Protein AF-0000000079002620 (afdb_homodimer)

InterPro domains:
  IPR003148 Regulator of K+ conductance, N-terminal lobe [PF02254] (3-111)
  IPR006037 Regulator of K+ conductance, C-terminal [PF02080] (149-212)
  IPR006037 Regulator of K+ conductance, C-terminal [PS51202] (135-214)
  IPR036291 NAD(P)-binding domain superfamily [SSF51735] (1-131)
  IPR036721 Regulator of K+ conductance, C-terminal domain superfamily [G3DSA:3.30.70.1450] (146-214)
  IPR036721 Regulator of K+ conductance, C-terminal domain superfamily [SSF116726] (140-212)
  IPR050721 Trk/Ktr/HKT Potassium Transport [PTHR43833] (1-212)

Structure (mmCIF, N/CA/C/O backbone):
data_AF-0000000079002620-model_v1
#
loop_
_entity.id
_entity.type
_entity.pdbx_description
1 polymer 'TrkA-N domain protein'
#
loop_
_atom_site.group_PDB
_atom_site.id
_atom_site.type_symbol
_atom_site.label_atom_id
_atom_site.label_alt_id
_atom_site.label_comp_id
_atom_site.label_asym_id
_atom_site.label_entity_id
_atom_site.label_seq_id
_atom_site.pdbx_PDB_ins_code
_atom_site.Cartn_x
_atom_site.Cartn_y
_atom_site.Cartn_z
_atom_site.occupancy
_atom_site.B_iso_or_equiv
_atom_site.auth_seq_id
_atom_site.auth_comp_id
_atom_site.auth_asym_id
_atom_site.auth_atom_id
_atom_site.pdbx_PDB_model_num
ATOM 1 N N . MET A 1 1 ? 1.072 -24.234 -1.583 1 93.81 1 MET A N 1
ATOM 2 C CA . MET A 1 1 ? 1.662 -23.812 -2.854 1 93.81 1 MET A CA 1
ATOM 3 C C . MET A 1 1 ? 3.186 -23.844 -2.781 1 93.81 1 MET A C 1
ATOM 5 O O . MET A 1 1 ? 3.76 -23.812 -1.691 1 93.81 1 MET A O 1
ATOM 9 N N . ARG A 1 2 ? 3.746 -24.047 -3.92 1 96.94 2 ARG A N 1
ATOM 10 C CA . ARG A 1 2 ? 5.184 -23.844 -4.066 1 96.94 2 ARG A CA 1
ATOM 11 C C . ARG A 1 2 ? 5.492 -22.453 -4.598 1 96.94 2 ARG A C 1
ATOM 13 O O . ARG A 1 2 ? 5.086 -22.094 -5.711 1 96.94 2 ARG A O 1
ATOM 20 N N . ILE A 1 3 ? 6.234 -21.703 -3.787 1 98.19 3 ILE A N 1
ATOM 21 C CA . ILE A 1 3 ? 6.438 -20.297 -4.086 1 98.19 3 ILE A CA 1
ATOM 22 C C . ILE A 1 3 ? 7.926 -20 -4.266 1 98.19 3 ILE A C 1
ATOM 24 O O . ILE A 1 3 ? 8.742 -20.375 -3.418 1 98.19 3 ILE A O 1
ATOM 28 N N . LEU A 1 4 ? 8.242 -19.375 -5.348 1 98.69 4 LEU A N 1
ATOM 29 C CA . LEU A 1 4 ? 9.609 -18.938 -5.605 1 98.69 4 LEU A CA 1
ATOM 30 C C . LEU A 1 4 ? 9.734 -17.422 -5.453 1 98.69 4 LEU A C 1
ATOM 32 O O . LEU A 1 4 ? 9.102 -16.656 -6.195 1 98.69 4 LEU A O 1
ATOM 36 N N . ILE A 1 5 ? 10.508 -16.984 -4.52 1 98.81 5 ILE A N 1
ATOM 37 C CA . ILE A 1 5 ? 10.82 -15.578 -4.324 1 98.81 5 ILE A CA 1
ATOM 38 C C . ILE A 1 5 ? 12.234 -15.289 -4.836 1 98.81 5 ILE A C 1
ATOM 40 O O . ILE A 1 5 ? 13.203 -15.906 -4.383 1 98.81 5 ILE A O 1
ATOM 44 N N . VAL A 1 6 ? 12.336 -14.391 -5.777 1 98.75 6 VAL A N 1
ATOM 45 C CA . VAL A 1 6 ? 13.633 -14.031 -6.332 1 98.75 6 VAL A CA 1
ATOM 46 C C . VAL A 1 6 ? 14.055 -12.656 -5.812 1 98.75 6 VAL A C 1
ATOM 48 O O . VAL A 1 6 ? 13.453 -11.641 -6.16 1 98.75 6 VAL A O 1
ATOM 51 N N . GLY A 1 7 ? 15.125 -12.594 -5.098 1 98.44 7 GLY A N 1
ATOM 52 C CA . GLY A 1 7 ? 15.547 -11.414 -4.355 1 98.44 7 GLY A CA 1
ATOM 53 C C . GLY A 1 7 ? 15.203 -11.492 -2.877 1 98.44 7 GLY A C 1
ATOM 54 O O . GLY A 1 7 ? 14.031 -11.523 -2.504 1 98.44 7 GLY A O 1
ATOM 55 N N . GLY A 1 8 ? 16.188 -11.422 -2.047 1 97.88 8 GLY A N 1
ATOM 56 C CA . GLY A 1 8 ? 15.992 -11.578 -0.614 1 97.88 8 GLY A CA 1
ATOM 57 C C . GLY A 1 8 ? 16.094 -10.273 0.15 1 97.88 8 GLY A C 1
ATOM 58 O O . GLY A 1 8 ? 16.594 -10.242 1.277 1 97.88 8 GLY A O 1
ATOM 59 N N . GLY A 1 9 ? 15.672 -9.227 -0.442 1 96.19 9 GLY A N 1
ATOM 60 C CA . GLY A 1 9 ? 15.734 -7.926 0.202 1 96.19 9 GLY A CA 1
ATOM 61 C C . GLY A 1 9 ? 14.656 -7.723 1.25 1 96.19 9 GLY A C 1
ATOM 62 O O . GLY A 1 9 ? 14.086 -8.695 1.757 1 96.19 9 GLY A O 1
ATOM 63 N N . LYS A 1 10 ? 14.414 -6.48 1.611 1 94.75 10 LYS A N 1
ATOM 64 C CA . LYS A 1 10 ? 13.539 -6.133 2.723 1 94.75 10 LYS A CA 1
ATOM 65 C C . LYS A 1 10 ? 12.094 -6.535 2.428 1 94.75 10 LYS A C 1
ATOM 67 O O . LYS A 1 10 ? 11.383 -7 3.316 1 94.75 10 LYS A O 1
ATOM 72 N N . VAL A 1 11 ? 11.664 -6.328 1.167 1 96.75 11 VAL A N 1
ATOM 73 C CA . VAL A 1 11 ? 10.305 -6.723 0.828 1 96.75 11 VAL A CA 1
ATOM 74 C C . VAL A 1 11 ? 10.141 -8.227 1.017 1 96.75 11 VAL A C 1
ATOM 76 O O . VAL A 1 11 ? 9.133 -8.68 1.574 1 96.75 11 VAL A O 1
ATOM 79 N N . ALA A 1 12 ? 11.086 -8.984 0.526 1 98.06 12 ALA A N 1
ATOM 80 C CA . ALA A 1 12 ? 11.039 -10.43 0.704 1 98.06 12 ALA A CA 1
ATOM 81 C C . ALA A 1 12 ? 10.969 -10.805 2.184 1 98.06 12 ALA A C 1
ATOM 83 O O . ALA A 1 12 ? 10.188 -11.672 2.574 1 98.06 12 ALA A O 1
ATOM 84 N N . GLU A 1 13 ? 11.773 -10.164 2.945 1 96.94 13 GLU A N 1
ATOM 85 C CA . GLU A 1 13 ? 11.781 -10.422 4.383 1 96.94 13 GLU A CA 1
ATOM 86 C C . GLU A 1 13 ? 10.406 -10.188 4.996 1 96.94 13 GLU A C 1
ATOM 88 O O . GLU A 1 13 ? 9.891 -11.023 5.738 1 96.94 13 GLU A O 1
ATOM 93 N N . GLU A 1 14 ? 9.844 -9.016 4.711 1 96.25 14 GLU A N 1
ATOM 94 C CA . GLU A 1 14 ? 8.516 -8.695 5.219 1 96.25 14 GLU A CA 1
ATOM 95 C C . GLU A 1 14 ? 7.48 -9.695 4.727 1 96.25 14 GLU A C 1
ATOM 97 O O . GLU A 1 14 ? 6.562 -10.062 5.465 1 96.25 14 GLU A O 1
ATOM 102 N N . LEU A 1 15 ? 7.613 -10.109 3.482 1 97.44 15 LEU A N 1
ATOM 103 C CA . LEU A 1 15 ? 6.688 -11.086 2.916 1 97.44 15 LEU A CA 1
ATOM 104 C C . LEU A 1 15 ? 6.797 -12.422 3.643 1 97.44 15 LEU A C 1
ATOM 106 O O . LEU A 1 15 ? 5.781 -13.031 3.986 1 97.44 15 LEU A O 1
ATOM 110 N N . LEU A 1 16 ? 8.031 -12.867 3.885 1 98 16 LEU A N 1
ATOM 111 C CA . LEU A 1 16 ? 8.258 -14.133 4.57 1 98 16 LEU A CA 1
ATOM 112 C C . LEU A 1 16 ? 7.648 -14.109 5.969 1 98 16 LEU A C 1
ATOM 114 O O . LEU A 1 16 ? 7.172 -15.133 6.457 1 98 16 LEU A O 1
ATOM 118 N N . ARG A 1 17 ? 7.621 -12.953 6.602 1 95.62 17 ARG A N 1
ATOM 119 C CA . ARG A 1 17 ? 7.023 -12.812 7.926 1 95.62 17 ARG A CA 1
ATOM 120 C C . ARG A 1 17 ? 5.512 -12.992 7.867 1 95.62 17 ARG A C 1
ATOM 122 O O . ARG A 1 17 ? 4.891 -13.383 8.859 1 95.62 17 ARG A O 1
ATOM 129 N N . ARG A 1 18 ? 4.969 -12.742 6.746 1 94.62 18 ARG A N 1
ATOM 130 C CA . ARG A 1 18 ? 3.516 -12.766 6.602 1 94.62 18 ARG A CA 1
ATOM 131 C C . ARG A 1 18 ? 3.033 -14.125 6.113 1 94.62 18 ARG A C 1
ATOM 133 O O . ARG A 1 18 ? 1.891 -14.516 6.367 1 94.62 18 ARG A O 1
ATOM 140 N N . LEU A 1 19 ? 3.881 -14.836 5.43 1 95.25 19 LEU A N 1
ATOM 141 C CA . LEU A 1 19 ? 3.49 -16.109 4.816 1 95.25 19 LEU A CA 1
ATOM 142 C C . LEU A 1 19 ? 3.426 -17.219 5.855 1 95.25 19 LEU A C 1
ATOM 144 O O . LEU A 1 19 ? 4.254 -17.266 6.77 1 95.25 19 LEU A O 1
ATOM 148 N N . ASP A 1 20 ? 2.402 -18.031 5.738 1 93.88 20 ASP A N 1
ATOM 149 C CA . ASP A 1 20 ? 2.4 -19.266 6.5 1 93.88 20 ASP A CA 1
ATOM 150 C C . ASP A 1 20 ? 3.395 -20.266 5.918 1 93.88 20 ASP A C 1
ATOM 152 O O . ASP A 1 20 ? 3.053 -21.047 5.02 1 93.88 20 ASP A O 1
ATOM 156 N N . LEU A 1 21 ? 4.469 -20.406 6.461 1 95.56 21 LEU A N 1
ATOM 157 C CA . LEU A 1 21 ? 5.574 -21.172 5.906 1 95.56 21 LEU A CA 1
ATOM 158 C C . LEU A 1 21 ? 5.391 -22.672 6.18 1 95.56 21 LEU A C 1
ATOM 160 O O . LEU A 1 21 ? 6.121 -23.5 5.637 1 95.56 21 LEU A O 1
ATOM 164 N N . LYS A 1 22 ? 4.395 -23.031 6.988 1 94.19 22 LYS A N 1
ATOM 165 C CA . LYS A 1 22 ? 4.043 -24.438 7.188 1 94.19 22 LYS A CA 1
ATOM 166 C C . LYS A 1 22 ? 3.104 -24.938 6.086 1 94.19 22 LYS A C 1
ATOM 168 O O . LYS A 1 22 ? 3.047 -26.125 5.797 1 94.19 22 LYS A O 1
ATOM 173 N N . ARG A 1 23 ? 2.416 -23.938 5.5 1 94.38 23 ARG A N 1
ATOM 174 C CA . ARG A 1 23 ? 1.413 -24.25 4.488 1 94.38 23 ARG A CA 1
ATOM 175 C C . ARG A 1 23 ? 2.008 -24.188 3.086 1 94.38 23 ARG A C 1
ATOM 177 O O . ARG A 1 23 ? 1.463 -24.766 2.143 1 94.38 23 ARG A O 1
ATOM 184 N N . HIS A 1 24 ? 3.076 -23.422 2.941 1 96.44 24 HIS A N 1
ATOM 185 C CA . HIS A 1 24 ? 3.689 -23.203 1.638 1 96.44 24 HIS A CA 1
ATOM 186 C C . HIS A 1 24 ? 5.145 -23.656 1.625 1 96.44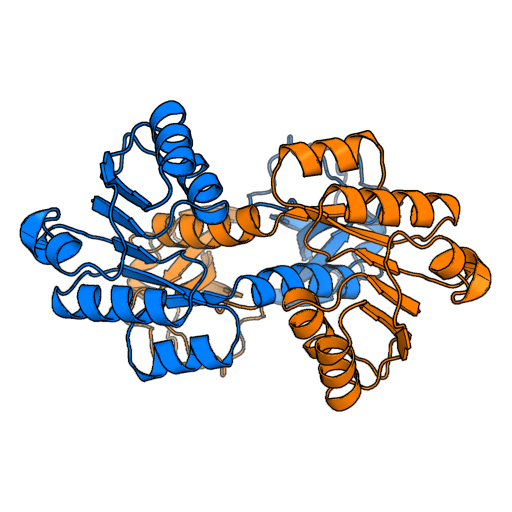 24 HIS A C 1
ATOM 188 O O . HIS A 1 24 ? 5.863 -23.484 2.613 1 96.44 24 HIS A O 1
ATOM 194 N N . GLN A 1 25 ? 5.504 -24.297 0.562 1 97.12 25 GLN A N 1
ATOM 195 C CA . GLN A 1 25 ? 6.922 -24.531 0.323 1 97.12 25 GLN A CA 1
ATOM 196 C C . GLN A 1 25 ? 7.566 -23.344 -0.381 1 97.12 25 GLN A C 1
ATOM 198 O O . GLN A 1 25 ? 7.254 -23.047 -1.537 1 97.12 25 GLN A O 1
ATOM 203 N N . VAL A 1 26 ? 8.516 -22.703 0.296 1 98.25 26 VAL A N 1
ATOM 204 C CA . VAL A 1 26 ? 9.016 -21.438 -0.209 1 98.25 26 VAL A CA 1
ATOM 205 C C . VAL A 1 26 ? 10.492 -21.562 -0.561 1 98.25 26 VAL A C 1
ATOM 207 O O . VAL A 1 26 ? 11.281 -22.078 0.23 1 98.25 26 VAL A O 1
ATOM 210 N N . TYR A 1 27 ? 10.836 -21.109 -1.722 1 98.19 27 TYR A N 1
ATOM 211 C CA . TYR A 1 27 ? 12.211 -20.969 -2.191 1 98.19 27 TYR A CA 1
ATOM 212 C C . TYR A 1 27 ? 12.602 -19.516 -2.324 1 98.19 27 TYR A C 1
ATOM 214 O O . TYR A 1 27 ? 11.852 -18.703 -2.881 1 98.19 27 TYR A O 1
ATOM 222 N N . VAL A 1 28 ? 13.766 -19.188 -1.809 1 98.56 28 VAL A N 1
ATOM 223 C CA . VAL A 1 28 ? 14.266 -17.812 -1.936 1 98.56 28 VAL A CA 1
ATOM 224 C C . VAL A 1 28 ? 15.609 -17.828 -2.664 1 98.56 28 VAL A C 1
ATOM 226 O O . VAL A 1 28 ? 16.531 -18.516 -2.258 1 98.56 28 VAL A O 1
ATOM 229 N N . VAL A 1 29 ? 15.68 -17.047 -3.707 1 98.56 29 VAL A N 1
ATOM 230 C CA . VAL A 1 29 ? 16.922 -16.891 -4.449 1 98.56 29 VAL A CA 1
ATOM 231 C C . VAL A 1 29 ? 17.594 -15.578 -4.051 1 98.56 29 VAL A C 1
ATOM 233 O O . VAL A 1 29 ? 17 -14.5 -4.199 1 98.56 29 VAL A O 1
ATOM 236 N N . GLU A 1 30 ? 18.734 -15.625 -3.574 1 98.06 30 GLU A N 1
ATOM 237 C CA . GLU A 1 30 ? 19.5 -14.469 -3.121 1 98.06 30 GLU A CA 1
ATOM 238 C C . GLU A 1 30 ? 21 -14.688 -3.314 1 98.06 30 GLU A C 1
ATOM 240 O O . GLU A 1 30 ? 21.531 -15.711 -2.889 1 98.06 30 GLU A O 1
ATOM 245 N N . LYS A 1 31 ? 21.641 -13.734 -3.939 1 97.31 31 LYS A N 1
ATOM 246 C CA . LYS A 1 31 ? 23.031 -13.938 -4.305 1 97.31 31 LYS A CA 1
ATOM 247 C C . LYS A 1 31 ? 23.969 -13.484 -3.184 1 97.31 31 LYS A C 1
ATOM 249 O O . LYS A 1 31 ? 25.094 -13.961 -3.076 1 97.31 31 LYS A O 1
ATOM 254 N N . ASP A 1 32 ? 23.594 -12.508 -2.352 1 97.62 32 ASP A N 1
ATOM 255 C CA . ASP A 1 32 ? 24.422 -11.984 -1.273 1 97.62 32 ASP A CA 1
ATOM 256 C C . ASP A 1 32 ? 24.516 -12.984 -0.118 1 97.62 32 ASP A C 1
ATOM 258 O O . ASP A 1 32 ? 23.5 -13.305 0.505 1 97.62 32 ASP A O 1
ATOM 262 N N . PRO A 1 33 ? 25.672 -13.422 0.255 1 97.81 33 PRO A N 1
ATOM 263 C CA . PRO A 1 33 ? 25.797 -14.453 1.284 1 97.81 33 PRO A CA 1
ATOM 264 C C . PRO A 1 33 ? 25.328 -13.984 2.658 1 97.81 33 PRO A C 1
ATOM 266 O O . PRO A 1 33 ? 24.797 -14.773 3.439 1 97.81 33 PRO A O 1
ATOM 269 N N . VAL A 1 34 ? 25.562 -12.789 2.953 1 97.81 34 VAL A N 1
ATOM 270 C CA . VAL A 1 34 ? 25.141 -12.258 4.242 1 97.81 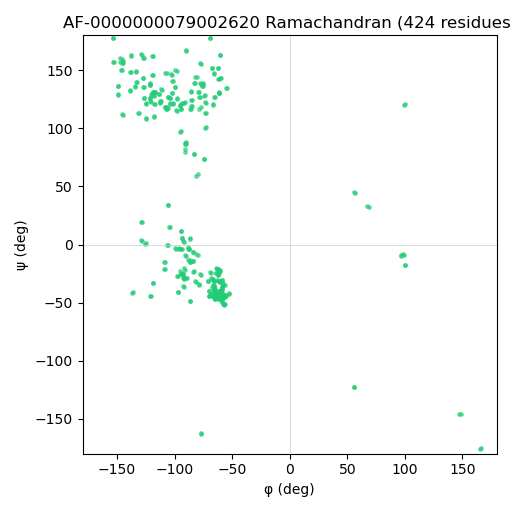34 VAL A CA 1
ATOM 271 C C . VAL A 1 34 ? 23.609 -12.289 4.336 1 97.81 34 VAL A C 1
ATOM 273 O O . VAL A 1 34 ? 23.062 -12.758 5.328 1 97.81 34 VAL A O 1
ATOM 276 N N . ARG A 1 35 ? 23.031 -11.875 3.299 1 97.19 35 ARG A N 1
ATOM 277 C CA . ARG A 1 35 ? 21.562 -11.875 3.26 1 97.19 35 ARG A CA 1
ATOM 278 C C . ARG A 1 35 ? 21.016 -13.297 3.305 1 97.19 35 ARG A C 1
ATOM 280 O O . ARG A 1 35 ? 20.031 -13.562 3.986 1 97.19 35 ARG A O 1
ATOM 287 N N . ARG A 1 36 ? 21.609 -14.188 2.615 1 98.12 36 ARG A N 1
ATOM 288 C CA . ARG A 1 36 ? 21.188 -15.578 2.627 1 98.12 36 ARG A CA 1
ATOM 289 C C . ARG A 1 36 ? 21.203 -16.141 4.043 1 98.12 36 ARG A C 1
ATOM 291 O O . ARG A 1 36 ? 20.266 -16.828 4.457 1 98.12 36 ARG A O 1
ATOM 298 N N . GLN A 1 37 ? 22.234 -15.867 4.723 1 98.06 37 GLN A N 1
ATOM 299 C CA . GLN A 1 37 ? 22.359 -16.359 6.09 1 98.06 37 GLN A CA 1
ATOM 300 C C . GLN A 1 37 ? 21.266 -15.789 6.988 1 98.06 37 GLN A C 1
ATOM 302 O O . GLN A 1 37 ? 20.688 -16.516 7.801 1 98.06 37 GLN A O 1
ATOM 307 N N . GLU A 1 38 ? 21.047 -14.508 6.82 1 97.69 38 GLU A N 1
ATOM 308 C CA . GLU A 1 38 ? 20 -13.859 7.602 1 97.69 38 GLU A CA 1
ATOM 309 C C . GLU A 1 38 ? 18.641 -14.523 7.355 1 97.69 38 GLU A C 1
ATOM 311 O O . GLU A 1 38 ? 17.906 -14.812 8.297 1 97.69 38 GLU A O 1
ATOM 316 N N . ILE A 1 39 ? 18.344 -14.805 6.117 1 98.06 39 ILE A N 1
ATOM 317 C CA . ILE A 1 39 ? 17.062 -15.398 5.754 1 98.06 39 ILE A CA 1
ATOM 318 C C . ILE A 1 39 ? 16.984 -16.828 6.301 1 98.06 39 ILE A C 1
ATOM 320 O O . ILE A 1 39 ? 15.992 -17.203 6.93 1 98.06 39 ILE A O 1
ATOM 324 N N . SER A 1 40 ? 18.047 -17.562 6.137 1 97.62 40 SER A N 1
ATOM 325 C CA . SER A 1 40 ? 18.062 -18.953 6.57 1 97.62 40 SER A CA 1
ATOM 326 C C . SER A 1 40 ? 17.953 -19.062 8.086 1 97.62 40 SER A C 1
ATOM 328 O O . SER A 1 40 ? 17.375 -20.016 8.609 1 97.62 40 SER A O 1
ATOM 330 N N . SER A 1 41 ? 18.469 -18.094 8.789 1 98 41 SER A N 1
ATOM 331 C CA . SER A 1 41 ? 18.469 -18.109 10.242 1 98 41 SER A CA 1
ATOM 332 C C . SER A 1 41 ? 17.109 -17.734 10.805 1 98 41 SER A C 1
ATOM 334 O O . SER A 1 41 ? 16.734 -18.172 11.891 1 98 41 SER A O 1
ATOM 336 N N . ASN A 1 42 ? 16.375 -17.031 10.086 1 97.44 42 ASN A N 1
ATOM 337 C CA . ASN A 1 42 ? 15.172 -16.438 10.648 1 97.44 42 ASN A CA 1
ATOM 338 C C . ASN A 1 42 ? 13.914 -17.109 10.102 1 97.44 42 ASN A C 1
ATOM 340 O O . ASN A 1 42 ? 12.828 -16.969 10.68 1 97.44 42 ASN A O 1
ATOM 344 N N . PHE A 1 43 ? 14.086 -17.75 8.961 1 98.12 43 PHE A N 1
ATOM 345 C CA . PHE A 1 43 ? 12.906 -18.312 8.305 1 98.12 43 PHE A CA 1
ATOM 346 C C . PHE A 1 43 ? 13.164 -19.734 7.848 1 98.12 43 PHE A C 1
ATOM 348 O O . PHE A 1 43 ? 14.258 -20.047 7.367 1 98.12 43 PHE A O 1
ATOM 355 N N . ASP A 1 44 ? 12.172 -20.641 8 1 97.69 44 ASP A N 1
ATOM 356 C CA . ASP A 1 44 ? 12.242 -22.016 7.523 1 97.69 44 ASP A CA 1
ATOM 357 C C . ASP A 1 44 ? 11.867 -22.109 6.047 1 97.69 44 ASP A C 1
ATOM 359 O O . ASP A 1 44 ? 10.758 -22.516 5.711 1 97.69 44 ASP A O 1
ATOM 363 N N . VAL A 1 45 ? 12.781 -21.75 5.18 1 98.44 45 VAL A N 1
ATOM 364 C CA . VAL A 1 45 ? 12.586 -21.75 3.732 1 98.44 45 VAL A CA 1
ATOM 365 C C . VAL A 1 45 ? 13.836 -22.297 3.045 1 98.44 45 VAL A C 1
ATOM 367 O O . VAL A 1 45 ? 14.883 -22.453 3.674 1 98.44 45 VAL A O 1
ATOM 370 N N . PHE A 1 46 ? 13.742 -22.672 1.849 1 97.56 46 PHE A N 1
ATOM 371 C CA . PHE A 1 46 ? 14.883 -23.109 1.051 1 97.56 46 PHE A CA 1
ATOM 372 C C . PHE A 1 46 ? 15.578 -21.906 0.409 1 97.56 46 PHE A C 1
ATOM 374 O O . PHE A 1 46 ? 14.977 -21.188 -0.388 1 97.56 46 PHE A O 1
ATOM 381 N N . VAL A 1 47 ? 16.797 -21.75 0.761 1 98.06 47 VAL A N 1
ATOM 382 C CA . VAL A 1 47 ? 17.547 -20.625 0.225 1 98.06 47 VAL A CA 1
ATOM 383 C C . VAL A 1 47 ? 18.531 -21.109 -0.837 1 98.06 47 VAL A C 1
ATOM 385 O O . VAL A 1 47 ? 19.297 -22.047 -0.599 1 98.06 47 VAL A O 1
ATOM 388 N N . ILE A 1 48 ? 18.484 -20.531 -1.97 1 97.62 48 ILE A N 1
ATOM 389 C CA . ILE A 1 48 ? 19.359 -20.875 -3.084 1 97.62 48 ILE A CA 1
ATOM 390 C C . ILE A 1 48 ? 20.312 -19.703 -3.363 1 97.62 48 ILE A C 1
ATOM 392 O O . ILE A 1 48 ? 19.859 -18.594 -3.633 1 97.62 48 ILE A O 1
ATOM 396 N N . GLY A 1 49 ? 21.594 -19.938 -3.334 1 97.19 49 GLY A N 1
ATOM 397 C CA . GLY A 1 49 ? 22.609 -18.922 -3.537 1 97.19 49 GLY A CA 1
ATOM 398 C C . GLY A 1 49 ? 23.031 -18.766 -4.988 1 97.19 49 GLY A C 1
ATOM 399 O O . GLY A 1 49 ? 24.094 -19.25 -5.387 1 97.19 49 GLY A O 1
ATOM 400 N N . LYS A 1 50 ? 22.281 -18.094 -5.758 1 96.06 50 LYS A N 1
ATOM 401 C CA . LYS A 1 50 ? 22.562 -17.875 -7.172 1 96.06 50 LYS A CA 1
ATOM 402 C C . LYS A 1 50 ? 22.094 -16.5 -7.629 1 96.06 50 LYS A C 1
ATOM 404 O O . LYS A 1 50 ? 21.281 -15.859 -6.957 1 96.06 50 LYS A O 1
ATOM 409 N N . ASP A 1 51 ? 22.656 -16.078 -8.711 1 96.62 51 ASP A N 1
ATOM 410 C CA . ASP A 1 51 ? 22.156 -14.898 -9.406 1 96.62 51 ASP A CA 1
ATOM 411 C C . ASP A 1 51 ? 20.859 -15.219 -10.164 1 96.62 51 ASP A C 1
ATOM 413 O O . ASP A 1 51 ? 20.75 -16.266 -10.789 1 96.62 51 ASP A O 1
ATOM 417 N N . ALA A 1 52 ? 19.938 -14.352 -10.125 1 95.81 52 ALA A N 1
ATOM 418 C CA . ALA A 1 52 ? 18.625 -14.547 -10.75 1 95.81 52 ALA A CA 1
ATOM 419 C C . ALA A 1 52 ? 18.766 -14.711 -12.266 1 95.81 52 ALA A C 1
ATOM 421 O O . ALA A 1 52 ? 17.875 -15.273 -12.914 1 95.81 52 ALA A O 1
ATOM 422 N N . THR A 1 53 ? 19.797 -14.164 -12.82 1 95.25 53 THR A N 1
ATOM 423 C CA . THR A 1 53 ? 19.969 -14.219 -14.266 1 95.25 53 THR A CA 1
ATOM 424 C C . THR A 1 53 ? 20.625 -15.523 -14.688 1 95.25 53 THR A C 1
ATOM 426 O O . THR A 1 53 ? 20.781 -15.789 -15.875 1 95.25 53 THR A O 1
ATOM 429 N N . ASP A 1 54 ? 21.047 -16.297 -13.703 1 94.25 54 ASP A N 1
ATOM 430 C CA . ASP A 1 54 ? 21.625 -17.609 -13.984 1 94.25 54 ASP A CA 1
ATOM 431 C C . ASP A 1 54 ? 20.531 -18.609 -14.398 1 94.25 54 ASP A C 1
ATOM 433 O O . ASP A 1 54 ? 19.75 -19.078 -13.562 1 94.25 54 ASP A O 1
ATOM 437 N N . VAL A 1 55 ? 20.594 -19 -15.578 1 90.06 55 VAL A N 1
ATOM 438 C CA . VAL A 1 55 ? 19.531 -19.812 -16.172 1 90.06 55 VAL A CA 1
ATOM 439 C C . VAL A 1 55 ? 19.5 -21.188 -15.508 1 90.06 55 VAL A C 1
ATOM 441 O O . VAL A 1 55 ? 18.453 -21.812 -15.43 1 90.06 55 VAL A O 1
ATOM 444 N N . SER A 1 56 ? 20.641 -21.688 -15.031 1 91.75 56 SER A N 1
ATOM 445 C CA . SER A 1 56 ? 20.703 -23 -14.406 1 91.75 56 SER A CA 1
ATOM 446 C C . SER A 1 56 ? 19.828 -23.062 -13.172 1 91.75 56 SER A C 1
ATOM 448 O O . SER A 1 56 ? 19.453 -24.156 -12.719 1 91.75 56 SER A O 1
ATOM 450 N N . LEU A 1 57 ? 19.578 -21.859 -12.586 1 93.75 57 LEU A N 1
ATOM 451 C CA . LEU A 1 57 ? 18.641 -21.766 -11.469 1 93.75 57 LEU A CA 1
ATOM 452 C C . LEU A 1 57 ? 17.312 -22.406 -11.828 1 93.75 57 LEU A C 1
ATOM 454 O O . LEU A 1 57 ? 16.75 -23.172 -11.039 1 93.75 57 LEU A O 1
ATOM 458 N N . TYR A 1 58 ? 16.828 -22.188 -12.953 1 93.12 58 TYR A N 1
ATOM 459 C CA . TYR A 1 58 ? 15.484 -22.531 -13.375 1 93.12 58 TYR A CA 1
ATOM 460 C C . TYR A 1 58 ? 15.461 -23.906 -14.047 1 93.12 58 TYR A C 1
ATOM 462 O O . TYR A 1 58 ? 14.43 -24.578 -14.07 1 93.12 58 TYR A O 1
ATOM 470 N N . THR A 1 59 ? 16.609 -24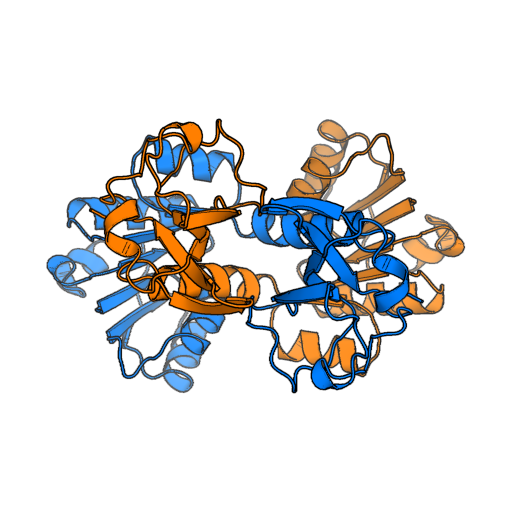.297 -14.594 1 89 59 THR A N 1
ATOM 471 C CA . THR A 1 59 ? 16.641 -25.547 -15.367 1 89 59 THR A CA 1
ATOM 472 C C . THR A 1 59 ? 17.141 -26.703 -14.508 1 89 59 THR A C 1
ATOM 474 O O . THR A 1 59 ? 16.812 -27.859 -14.766 1 89 59 THR A O 1
ATOM 477 N N . THR A 1 60 ? 17.938 -26.391 -13.516 1 87.88 60 THR A N 1
ATOM 478 C CA . THR A 1 60 ? 18.609 -27.453 -12.789 1 87.88 60 THR A CA 1
ATOM 479 C C . THR A 1 60 ? 18.25 -27.406 -11.305 1 87.88 60 THR A C 1
ATOM 481 O O . THR A 1 60 ? 17.938 -28.438 -10.703 1 87.88 60 THR A O 1
ATOM 484 N N . ASP A 1 61 ? 18.25 -26.312 -10.742 1 88.62 61 ASP A N 1
ATOM 485 C CA . ASP A 1 61 ? 18.125 -26.188 -9.297 1 88.62 61 ASP A CA 1
ATOM 486 C C . ASP A 1 61 ? 16.672 -26.266 -8.852 1 88.62 61 ASP A C 1
ATOM 488 O O . ASP A 1 61 ? 16.375 -26.688 -7.734 1 88.62 61 ASP A O 1
ATOM 492 N N . LEU A 1 62 ? 15.82 -25.766 -9.758 1 90.25 62 LEU A N 1
ATOM 493 C CA . LEU A 1 62 ? 14.398 -25.703 -9.438 1 90.25 62 LEU A CA 1
ATOM 494 C C . LEU A 1 62 ? 13.586 -26.547 -10.422 1 90.25 62 LEU A C 1
ATOM 496 O O . LEU A 1 62 ? 13.969 -26.672 -11.586 1 90.25 62 LEU A O 1
ATOM 500 N N . GLN A 1 63 ? 12.539 -27.141 -9.984 1 93.19 63 GLN A N 1
ATOM 501 C CA . GLN A 1 63 ? 11.516 -27.703 -10.859 1 93.19 63 GLN A CA 1
ATOM 502 C C . GLN A 1 63 ? 10.414 -26.688 -11.148 1 93.19 63 GLN A C 1
ATOM 504 O O . GLN A 1 63 ? 9.344 -26.734 -10.539 1 93.19 63 GLN A O 1
ATOM 509 N N . MET A 1 64 ? 10.633 -25.922 -12.109 1 95.94 64 MET A N 1
ATOM 510 C CA . MET A 1 64 ? 9.789 -24.766 -12.375 1 95.94 64 MET A CA 1
ATOM 511 C C . MET A 1 64 ? 8.352 -25.188 -12.68 1 95.94 64 MET A C 1
ATOM 513 O O . MET A 1 64 ? 7.406 -24.469 -12.367 1 95.94 64 MET A O 1
ATOM 517 N N . GLU A 1 65 ? 8.242 -26.359 -13.266 1 94.56 65 GLU A N 1
ATOM 518 C CA . GLU A 1 65 ? 6.922 -26.875 -13.641 1 94.56 65 GLU A CA 1
ATOM 519 C C . GLU A 1 65 ? 6.051 -27.094 -12.406 1 94.56 65 GLU A C 1
ATOM 521 O O . GLU A 1 65 ? 4.828 -27.188 -12.516 1 94.56 65 GLU A O 1
ATOM 526 N N . GLN A 1 66 ? 6.703 -27.219 -11.297 1 96.19 66 GLN A N 1
ATOM 527 C CA . GLN A 1 66 ? 5.973 -27.484 -10.07 1 96.19 66 GLN A CA 1
ATOM 528 C C . GLN A 1 66 ? 5.754 -26.203 -9.266 1 96.19 66 GLN A C 1
ATOM 530 O O . GLN A 1 66 ? 5.098 -26.234 -8.219 1 96.19 66 GLN A O 1
ATOM 535 N N . ILE A 1 67 ? 6.285 -25.156 -9.719 1 97.5 67 ILE A N 1
ATOM 536 C CA . ILE A 1 67 ? 6.156 -23.875 -9.016 1 97.5 67 ILE A CA 1
ATOM 537 C C . ILE A 1 67 ? 4.789 -23.266 -9.305 1 97.5 67 ILE A C 1
ATOM 539 O O . ILE A 1 67 ? 4.383 -23.156 -10.461 1 97.5 67 ILE A O 1
ATOM 543 N N . ASP A 1 68 ? 4.133 -22.859 -8.273 1 97.31 68 ASP A N 1
ATOM 544 C CA . ASP A 1 68 ? 2.795 -22.297 -8.414 1 97.31 68 ASP A CA 1
ATOM 545 C C . ASP A 1 68 ? 2.855 -20.781 -8.555 1 97.31 68 ASP A C 1
ATOM 547 O O . ASP A 1 68 ? 1.969 -20.172 -9.164 1 97.31 68 ASP A O 1
ATOM 551 N N . MET A 1 69 ? 3.867 -20.219 -7.965 1 98 69 MET A N 1
ATOM 552 C CA . MET A 1 69 ? 3.957 -18.766 -7.938 1 98 69 MET A CA 1
ATOM 553 C C . MET A 1 69 ? 5.414 -18.297 -7.941 1 98 69 MET A C 1
ATOM 555 O O . MET A 1 69 ? 6.246 -18.875 -7.234 1 98 69 MET A O 1
ATOM 559 N N . VAL A 1 70 ? 5.648 -17.312 -8.742 1 98.69 70 VAL A N 1
ATOM 560 C CA . VAL A 1 70 ? 6.945 -16.656 -8.758 1 98.69 70 VAL A CA 1
ATOM 561 C C . VAL A 1 70 ? 6.773 -15.18 -8.383 1 98.69 70 VAL A C 1
ATOM 563 O O . VAL A 1 70 ? 5.895 -14.492 -8.914 1 98.69 70 VAL A O 1
ATOM 566 N N . ILE A 1 71 ? 7.598 -14.734 -7.457 1 98.88 71 ILE A N 1
ATOM 567 C CA . ILE A 1 71 ? 7.605 -13.344 -7.02 1 98.88 71 ILE A CA 1
ATOM 568 C C . ILE A 1 71 ? 9.008 -12.766 -7.172 1 98.88 71 ILE A C 1
ATOM 570 O O . ILE A 1 71 ? 9.914 -13.102 -6.41 1 98.88 71 ILE A O 1
ATOM 574 N N . ALA A 1 72 ? 9.188 -11.883 -8.141 1 98.88 72 ALA A N 1
ATOM 575 C CA . ALA A 1 72 ? 10.484 -11.273 -8.406 1 98.88 72 ALA A CA 1
ATOM 576 C C . ALA A 1 72 ? 10.609 -9.93 -7.691 1 98.88 72 ALA A C 1
ATOM 578 O O . ALA A 1 72 ? 9.93 -8.961 -8.047 1 98.88 72 ALA A O 1
ATOM 579 N N . LEU A 1 73 ? 11.562 -9.867 -6.758 1 98.62 73 LEU A N 1
ATOM 580 C CA . LEU A 1 73 ? 11.594 -8.727 -5.844 1 98.62 73 LEU A CA 1
ATOM 581 C C . LEU A 1 73 ? 12.977 -8.094 -5.812 1 98.62 73 LEU A C 1
ATOM 583 O O . LEU A 1 73 ? 13.344 -7.434 -4.836 1 98.62 73 LEU A O 1
ATOM 587 N N . THR A 1 74 ? 13.812 -8.344 -6.832 1 97.81 74 THR A N 1
ATOM 588 C CA . THR A 1 74 ? 15.125 -7.715 -6.844 1 97.81 74 THR A CA 1
ATOM 589 C C . THR A 1 74 ? 15.008 -6.211 -7.07 1 97.81 74 THR A C 1
ATOM 591 O O . THR A 1 74 ? 13.898 -5.691 -7.227 1 97.81 74 THR A O 1
ATOM 594 N N . GLY A 1 75 ? 16.141 -5.543 -7.043 1 95.25 75 GLY A N 1
ATOM 595 C CA . GLY A 1 75 ? 16.156 -4.105 -7.242 1 95.25 75 GLY A CA 1
ATOM 596 C C . GLY A 1 75 ? 16.219 -3.705 -8.703 1 95.25 75 GLY A C 1
ATOM 597 O O . GLY A 1 75 ? 16.266 -2.518 -9.031 1 95.25 75 GLY A O 1
ATOM 598 N N . SER A 1 76 ? 16.141 -4.676 -9.586 1 96.81 76 SER A N 1
ATOM 599 C CA . SER A 1 76 ? 16.281 -4.406 -11.016 1 96.81 76 SER A CA 1
ATOM 600 C C . SER A 1 76 ? 15.008 -4.762 -11.773 1 96.81 76 SER A C 1
ATOM 602 O O . SER A 1 76 ? 14.602 -5.926 -11.805 1 96.81 76 SER A O 1
ATOM 604 N N . ASN A 1 77 ? 14.477 -3.732 -12.43 1 96.88 77 ASN A N 1
ATOM 605 C CA . ASN A 1 77 ? 13.32 -3.971 -13.289 1 96.88 77 ASN A CA 1
ATOM 606 C C . ASN A 1 77 ? 13.609 -5.039 -14.336 1 96.88 77 ASN A C 1
ATOM 608 O O . ASN A 1 77 ? 12.812 -5.949 -14.547 1 96.88 77 ASN A O 1
ATOM 612 N N . GLU A 1 78 ? 14.781 -4.902 -14.93 1 96.69 78 GLU A N 1
ATOM 613 C CA . GLU A 1 78 ? 15.156 -5.805 -16.016 1 96.69 78 GLU A CA 1
ATOM 614 C C . GLU A 1 78 ? 15.227 -7.25 -15.531 1 96.69 78 GLU A C 1
ATOM 616 O O . GLU A 1 78 ? 14.742 -8.164 -16.203 1 96.69 78 GLU A O 1
ATOM 621 N N . VAL A 1 79 ? 15.797 -7.418 -14.438 1 97.94 79 VAL A N 1
ATOM 622 C CA . VAL A 1 79 ? 15.93 -8.758 -13.875 1 97.94 79 VAL A CA 1
ATOM 623 C C . VAL A 1 79 ? 14.555 -9.312 -13.523 1 97.94 79 VAL A C 1
ATOM 625 O O . VAL A 1 79 ? 14.242 -10.461 -13.844 1 97.94 79 VAL A O 1
ATOM 628 N N . ASN A 1 80 ? 13.75 -8.523 -12.938 1 98.25 80 ASN A N 1
ATOM 629 C CA . ASN A 1 80 ? 12.414 -8.984 -12.547 1 98.25 80 ASN A CA 1
ATOM 630 C C . ASN A 1 80 ? 11.57 -9.359 -13.758 1 98.25 80 ASN A C 1
ATOM 632 O O . ASN A 1 80 ? 10.852 -10.359 -13.734 1 98.25 80 ASN A O 1
ATOM 636 N N . LEU A 1 81 ? 11.656 -8.562 -14.789 1 97.75 81 LEU A N 1
ATOM 637 C CA . LEU A 1 81 ? 10.938 -8.875 -16.016 1 97.75 81 LEU A CA 1
ATOM 638 C C . LEU A 1 81 ? 11.438 -10.188 -16.609 1 97.75 81 LEU A C 1
ATOM 640 O O . LEU A 1 81 ? 10.641 -11.008 -17.078 1 97.75 81 LEU A O 1
ATOM 644 N N . LEU A 1 82 ? 12.727 -10.359 -16.609 1 97.81 82 LEU A N 1
ATOM 645 C CA . LEU A 1 82 ? 13.32 -11.586 -17.141 1 97.81 82 LEU A CA 1
ATOM 646 C C . LEU A 1 82 ? 12.812 -12.805 -16.359 1 97.81 82 LEU A C 1
ATOM 648 O O . LEU A 1 82 ? 12.438 -13.812 -16.969 1 97.81 82 LEU A O 1
ATOM 652 N N . VAL A 1 83 ? 12.812 -12.68 -15.086 1 98.31 83 VAL A N 1
ATOM 653 C CA . VAL A 1 83 ? 12.359 -13.781 -14.234 1 98.31 83 VAL A CA 1
ATOM 654 C C . VAL A 1 83 ? 10.914 -14.141 -14.586 1 98.31 83 VAL A C 1
ATOM 656 O O . VAL A 1 83 ? 10.578 -15.32 -14.695 1 98.31 83 VAL A O 1
ATOM 659 N N . LEU A 1 84 ? 10.055 -13.141 -14.742 1 98.38 84 LEU A N 1
ATOM 660 C CA . LEU A 1 84 ? 8.664 -13.422 -15.062 1 98.38 84 LEU A CA 1
ATOM 661 C C . LEU A 1 84 ? 8.539 -14.016 -16.469 1 98.38 84 LEU A C 1
ATOM 663 O O . LEU A 1 84 ? 7.676 -14.867 -16.703 1 98.38 84 LEU A O 1
ATOM 667 N N . ALA A 1 85 ? 9.375 -13.531 -17.375 1 98 85 ALA A N 1
ATOM 668 C CA . ALA A 1 85 ? 9.367 -14.109 -18.719 1 98 85 ALA A CA 1
ATOM 669 C C . ALA A 1 85 ? 9.703 -15.594 -18.688 1 98 85 ALA A C 1
ATOM 671 O O . ALA A 1 85 ? 9.039 -16.406 -19.328 1 98 85 ALA A O 1
ATOM 672 N N . ILE A 1 86 ? 10.711 -15.945 -17.953 1 97.88 86 ILE A N 1
ATOM 673 C CA . ILE A 1 86 ? 11.094 -17.344 -17.797 1 97.88 86 ILE A CA 1
ATOM 674 C C . ILE A 1 86 ? 9.961 -18.125 -17.156 1 97.88 86 ILE A C 1
ATOM 676 O O . ILE A 1 86 ? 9.602 -19.219 -17.625 1 97.88 86 ILE A O 1
ATOM 680 N N . ALA A 1 87 ? 9.406 -17.594 -16.109 1 98.06 87 ALA A N 1
ATOM 681 C CA . ALA A 1 87 ? 8.289 -18.25 -15.43 1 98.06 87 ALA A CA 1
ATOM 682 C C . ALA A 1 87 ? 7.129 -18.484 -16.391 1 98.06 87 ALA A C 1
ATOM 684 O O . ALA A 1 87 ? 6.457 -19.516 -16.312 1 98.06 87 ALA A O 1
ATOM 685 N N . LYS A 1 88 ? 6.844 -17.484 -17.188 1 97.5 88 LYS A N 1
ATOM 686 C CA . LYS A 1 88 ? 5.781 -17.625 -18.172 1 97.5 88 LYS A CA 1
ATOM 687 C C . LYS A 1 88 ? 6.051 -18.812 -19.094 1 97.5 88 LYS A C 1
ATOM 689 O O . LYS A 1 88 ? 5.141 -19.578 -19.422 1 97.5 88 LYS A O 1
ATOM 694 N N . LEU A 1 89 ? 7.289 -18.938 -19.531 1 96.38 89 LEU A N 1
ATOM 695 C CA . LEU A 1 89 ? 7.672 -20.031 -20.422 1 96.38 89 LEU A CA 1
ATOM 696 C C . LEU A 1 89 ? 7.371 -21.375 -19.766 1 96.38 89 LEU A C 1
ATOM 698 O O . LEU A 1 89 ? 7.008 -22.344 -20.453 1 96.38 89 LEU A O 1
ATOM 702 N N . TYR A 1 90 ? 7.488 -21.453 -18.5 1 96.81 90 TYR A N 1
ATOM 703 C CA . TYR A 1 90 ? 7.258 -22.703 -17.781 1 96.81 90 TYR A CA 1
ATOM 704 C C . TYR A 1 90 ? 5.812 -22.797 -17.297 1 96.81 90 TYR A C 1
ATOM 706 O O . TYR A 1 90 ? 5.469 -23.688 -16.516 1 96.81 90 TYR A O 1
ATOM 714 N N . ASN A 1 91 ? 4.996 -21.812 -17.641 1 96.69 91 ASN A N 1
ATOM 715 C CA . ASN A 1 91 ? 3.562 -21.781 -17.375 1 96.69 91 ASN A CA 1
ATOM 716 C C . ASN A 1 91 ? 3.266 -21.672 -15.883 1 96.69 91 ASN A C 1
ATOM 718 O O . ASN A 1 91 ? 2.332 -22.312 -15.383 1 96.69 91 ASN A O 1
ATOM 722 N N . VAL A 1 92 ? 4.109 -21 -15.195 1 97.62 92 VAL A N 1
ATOM 723 C CA . VAL A 1 92 ? 3.797 -20.734 -13.797 1 97.62 92 VAL A CA 1
ATOM 724 C C . VAL A 1 92 ? 2.516 -19.922 -13.695 1 97.62 92 VAL A C 1
ATOM 726 O O . VAL A 1 92 ? 2.408 -18.859 -14.312 1 97.62 92 VAL A O 1
ATOM 729 N N . PRO A 1 93 ? 1.591 -20.297 -12.891 1 96.38 93 PRO A N 1
ATOM 730 C CA . PRO A 1 93 ? 0.266 -19.672 -12.914 1 96.38 93 PRO A CA 1
ATOM 731 C C . PRO A 1 93 ? 0.28 -18.234 -12.383 1 96.38 93 PRO A C 1
ATOM 733 O O . PRO A 1 93 ? -0.407 -17.359 -12.922 1 96.38 93 PRO A O 1
ATOM 736 N N . HIS A 1 94 ? 0.954 -17.984 -11.281 1 97.56 94 HIS A N 1
ATOM 737 C CA . HIS A 1 94 ? 0.994 -16.656 -10.664 1 97.56 94 HIS A CA 1
ATOM 738 C C . HIS A 1 94 ? 2.389 -16.047 -10.758 1 97.56 94 HIS A C 1
ATOM 740 O O . HIS A 1 94 ? 3.357 -16.625 -10.25 1 97.56 94 HIS A O 1
ATOM 746 N N . ARG A 1 95 ? 2.457 -14.898 -11.359 1 98.69 95 ARG A N 1
ATOM 747 C CA . ARG A 1 95 ? 3.717 -14.211 -11.609 1 98.69 95 ARG A CA 1
ATOM 748 C C . ARG A 1 95 ? 3.635 -12.742 -11.188 1 98.69 95 ARG A C 1
ATOM 750 O O . ARG A 1 95 ? 2.885 -11.969 -11.781 1 98.69 95 ARG A O 1
ATOM 757 N N . ILE A 1 96 ? 4.391 -12.414 -10.164 1 98.69 96 ILE A N 1
ATOM 758 C CA . ILE A 1 96 ? 4.371 -11.062 -9.617 1 98.69 96 ILE A CA 1
ATOM 759 C C . ILE A 1 96 ? 5.77 -10.461 -9.68 1 98.69 96 ILE A C 1
ATOM 761 O O . ILE A 1 96 ? 6.758 -11.125 -9.367 1 98.69 96 ILE A O 1
ATOM 765 N N . ALA A 1 97 ? 5.848 -9.211 -10.07 1 98.62 97 ALA A N 1
ATOM 766 C CA . ALA A 1 97 ? 7.145 -8.539 -10.086 1 98.62 97 ALA A CA 1
ATOM 767 C C . ALA A 1 97 ? 7.055 -7.152 -9.469 1 98.62 97 ALA A C 1
ATOM 769 O O . ALA A 1 97 ? 6.102 -6.414 -9.719 1 98.62 97 ALA A O 1
ATOM 770 N N . LYS A 1 98 ? 8.008 -6.883 -8.672 1 97.69 98 LYS A N 1
ATOM 771 C CA . LYS A 1 98 ? 8.203 -5.516 -8.195 1 97.69 98 LYS A CA 1
ATOM 772 C C . LYS A 1 98 ? 8.773 -4.625 -9.289 1 97.69 98 LYS A C 1
ATOM 774 O O . LYS A 1 98 ? 9.773 -4.977 -9.93 1 97.69 98 LYS A O 1
ATOM 779 N N . VAL A 1 99 ? 8.125 -3.508 -9.508 1 96.31 99 VAL A N 1
ATOM 780 C CA . VAL A 1 99 ? 8.641 -2.566 -10.5 1 96.31 99 VAL A CA 1
ATOM 781 C C . VAL A 1 99 ? 8.727 -1.169 -9.891 1 96.31 99 VAL A C 1
ATOM 783 O O . VAL A 1 99 ? 8.109 -0.895 -8.859 1 96.31 99 VAL A O 1
ATOM 786 N N . THR A 1 100 ? 9.477 -0.301 -10.547 1 90.06 100 THR A N 1
ATOM 787 C CA . THR A 1 100 ? 9.82 0.976 -9.938 1 90.06 100 THR A CA 1
ATOM 788 C C . THR A 1 100 ? 8.805 2.049 -10.305 1 90.06 100 THR A C 1
ATOM 790 O O . THR A 1 100 ? 8.641 3.033 -9.578 1 90.06 100 THR A O 1
ATOM 793 N N . ASP A 1 101 ? 8.172 1.889 -11.492 1 89.19 101 ASP A N 1
ATOM 794 C CA . ASP A 1 101 ? 7.293 2.971 -11.93 1 89.19 101 ASP A CA 1
ATOM 795 C C . ASP A 1 101 ? 6.191 2.449 -12.852 1 89.19 101 ASP A C 1
ATOM 797 O O . ASP A 1 101 ? 6.148 1.256 -13.164 1 89.19 101 ASP A O 1
ATOM 801 N N . HIS A 1 102 ? 5.32 3.354 -13.25 1 90 102 HIS A N 1
ATOM 802 C CA . HIS A 1 102 ? 4.117 2.986 -13.984 1 90 102 HIS A CA 1
ATOM 803 C C . HIS A 1 102 ? 4.453 2.539 -15.406 1 90 102 HIS A C 1
ATOM 805 O O . HIS A 1 102 ? 3.752 1.703 -15.984 1 90 102 HIS A O 1
ATOM 811 N N . ARG A 1 103 ? 5.512 3.107 -15.969 1 91.94 103 ARG A N 1
ATOM 812 C CA . ARG A 1 103 ? 5.91 2.707 -17.312 1 91.94 103 ARG A CA 1
ATOM 813 C C . ARG A 1 103 ? 6.277 1.227 -17.359 1 91.94 103 ARG A C 1
ATOM 815 O O . ARG A 1 103 ? 5.875 0.508 -18.266 1 91.94 103 ARG A O 1
ATOM 822 N N . MET A 1 104 ? 7.023 0.809 -16.406 1 94.81 104 MET A N 1
ATOM 823 C CA . MET A 1 104 ? 7.414 -0.595 -16.328 1 94.81 104 MET A CA 1
ATOM 824 C C . MET A 1 104 ? 6.203 -1.483 -16.062 1 94.81 104 MET A C 1
ATOM 826 O O . MET A 1 104 ? 6.109 -2.588 -16.594 1 94.81 104 MET A O 1
ATOM 830 N N . ALA A 1 105 ? 5.34 -0.998 -15.219 1 96.19 105 ALA A N 1
ATOM 831 C CA . ALA A 1 105 ? 4.113 -1.749 -14.953 1 96.19 105 ALA A CA 1
ATOM 832 C C . ALA A 1 105 ? 3.316 -1.961 -16.234 1 96.19 105 ALA A C 1
ATOM 834 O O . ALA A 1 105 ? 2.857 -3.072 -16.516 1 96.19 105 ALA A O 1
ATOM 835 N N . ASP A 1 106 ? 3.152 -0.909 -16.984 1 95.44 106 ASP A N 1
ATOM 836 C CA . ASP A 1 106 ? 2.412 -0.985 -18.234 1 95.44 106 ASP A CA 1
ATOM 837 C C . ASP A 1 106 ? 3.072 -1.967 -19.203 1 95.44 106 ASP A C 1
ATOM 839 O O . ASP A 1 106 ? 2.385 -2.729 -19.891 1 95.44 106 ASP A O 1
ATOM 843 N N . LEU A 1 107 ? 4.402 -1.905 -19.25 1 96.56 107 LEU A N 1
ATOM 844 C CA . LEU A 1 107 ? 5.152 -2.82 -20.109 1 96.56 107 LEU A CA 1
ATOM 845 C C . LEU A 1 107 ? 4.898 -4.27 -19.719 1 96.56 107 LEU A C 1
ATOM 847 O O . LEU A 1 107 ? 4.707 -5.129 -20.578 1 96.56 107 LEU A O 1
ATOM 851 N N . LEU A 1 108 ? 4.879 -4.512 -18.469 1 97.25 108 LEU A N 1
ATOM 852 C CA . LEU A 1 108 ? 4.625 -5.852 -17.969 1 97.25 108 LEU A CA 1
ATOM 853 C C . LEU A 1 108 ? 3.258 -6.355 -18.406 1 97.25 108 LEU A C 1
ATOM 855 O O . LEU A 1 108 ? 3.127 -7.5 -18.844 1 97.25 108 LEU A O 1
ATOM 859 N N . TYR A 1 109 ? 2.266 -5.527 -18.344 1 96.5 109 TYR A N 1
ATOM 860 C CA . TYR A 1 109 ? 0.925 -5.883 -18.797 1 96.5 109 TYR A CA 1
ATOM 861 C C . TYR A 1 109 ? 0.903 -6.121 -20.312 1 96.5 109 TYR A C 1
ATOM 863 O O . TYR A 1 109 ? 0.315 -7.098 -20.781 1 96.5 109 TYR A O 1
ATOM 871 N N . GLU A 1 110 ? 1.527 -5.219 -21 1 96.62 110 GLU A N 1
ATOM 872 C CA . GLU A 1 110 ? 1.541 -5.316 -22.453 1 96.62 110 GLU A CA 1
ATOM 873 C C . GLU A 1 110 ? 2.166 -6.629 -22.922 1 96.62 110 GLU A C 1
ATOM 875 O O . GLU A 1 110 ? 1.692 -7.25 -23.875 1 96.62 110 GLU A O 1
ATOM 880 N N . LEU A 1 111 ? 3.129 -7.031 -22.234 1 97.12 111 LEU A N 1
ATOM 881 C CA . LEU A 1 111 ? 3.836 -8.258 -22.594 1 97.12 111 LEU A CA 1
ATOM 882 C C . LEU A 1 111 ? 3.166 -9.477 -21.969 1 97.12 111 LEU A C 1
ATOM 884 O O . LEU A 1 111 ? 3.625 -10.602 -22.141 1 97.12 111 LEU A O 1
ATOM 888 N N . GLU A 1 112 ? 2.111 -9.188 -21.156 1 96.81 112 GLU A N 1
ATOM 889 C CA . GLU A 1 112 ? 1.35 -10.242 -20.5 1 96.81 112 GLU A CA 1
ATOM 890 C C . GLU A 1 112 ? 2.258 -11.125 -19.641 1 96.81 112 GLU A C 1
ATOM 892 O O . GLU A 1 112 ? 2.172 -12.352 -19.703 1 96.81 112 GLU A O 1
ATOM 897 N N . LEU A 1 113 ? 3.121 -10.516 -18.906 1 97.94 113 LEU A N 1
ATOM 898 C CA . LEU A 1 113 ? 4.113 -11.266 -18.141 1 97.94 113 LEU A CA 1
ATOM 899 C C . LEU A 1 113 ? 3.594 -11.57 -16.75 1 97.94 113 LEU A C 1
ATOM 901 O O . LEU A 1 113 ? 4.125 -12.453 -16.062 1 97.94 113 LEU A O 1
ATOM 905 N N . GLY A 1 114 ? 2.654 -10.828 -16.281 1 97.75 114 GLY A N 1
ATOM 906 C CA . GLY A 1 114 ? 2.131 -11.07 -14.938 1 97.75 114 GLY A CA 1
ATOM 907 C C . GLY A 1 114 ? 1.65 -9.805 -14.25 1 97.75 114 GLY A C 1
ATOM 908 O O . GLY A 1 114 ? 1.086 -8.914 -14.898 1 97.75 114 GLY A O 1
ATOM 909 N N . ILE A 1 115 ? 1.825 -9.758 -12.93 1 98.12 115 ILE A N 1
ATOM 910 C CA . ILE A 1 115 ? 1.238 -8.727 -12.078 1 98.12 115 ILE A CA 1
ATOM 911 C C . ILE A 1 115 ? 2.33 -7.781 -11.586 1 98.12 115 ILE A C 1
ATOM 913 O O . ILE A 1 115 ? 3.264 -8.203 -10.898 1 98.12 115 ILE A O 1
ATOM 917 N N . PRO A 1 116 ? 2.244 -6.531 -11.93 1 97.94 116 PRO A N 1
ATOM 918 C CA . PRO A 1 116 ? 3.203 -5.559 -11.398 1 97.94 116 PRO A CA 1
ATOM 919 C C . PRO A 1 116 ? 2.822 -5.055 -10.008 1 97.94 116 PRO A C 1
ATOM 921 O O . PRO A 1 116 ? 1.639 -4.852 -9.727 1 97.94 116 PRO A O 1
ATOM 924 N N . VAL A 1 117 ? 3.762 -4.934 -9.18 1 96.94 117 VAL A N 1
ATOM 925 C CA . VAL A 1 117 ? 3.639 -4.242 -7.898 1 96.94 117 VAL A CA 1
ATOM 926 C C . VAL A 1 117 ? 4.582 -3.043 -7.863 1 96.94 117 VAL A C 1
ATOM 928 O O . VAL A 1 117 ? 5.801 -3.207 -7.793 1 96.94 117 VAL A O 1
ATOM 931 N N . THR A 1 118 ? 4.047 -1.892 -7.898 1 96 118 THR A N 1
ATOM 932 C CA . THR A 1 118 ? 4.852 -0.676 -7.98 1 96 118 THR A CA 1
ATOM 933 C C . THR A 1 118 ? 5.102 -0.098 -6.59 1 96 118 THR A C 1
ATOM 935 O O . THR A 1 118 ? 4.312 0.704 -6.094 1 96 118 THR A O 1
ATOM 938 N N . GLN A 1 119 ? 6.16 -0.361 -6.055 1 94.38 119 GLN A N 1
ATOM 939 C CA . GLN A 1 119 ? 6.473 -0.068 -4.66 1 94.38 119 GLN A CA 1
ATOM 940 C C . GLN A 1 119 ? 6.32 1.421 -4.363 1 94.38 119 GLN A C 1
ATOM 942 O O . GLN A 1 119 ? 5.59 1.804 -3.445 1 94.38 119 GLN A O 1
ATOM 947 N N . SER A 1 120 ? 6.938 2.293 -5.148 1 95.38 120 SER A N 1
ATOM 948 C CA . SER A 1 120 ? 6.93 3.729 -4.895 1 95.38 120 SER A CA 1
ATOM 949 C C . SER A 1 120 ? 5.527 4.309 -5.047 1 95.38 120 SER A C 1
ATOM 951 O O . SER A 1 120 ? 5.121 5.176 -4.27 1 95.38 120 SER A O 1
ATOM 953 N N . SER A 1 121 ? 4.785 3.754 -5.988 1 96.12 121 SER A N 1
ATOM 954 C CA . SER A 1 121 ? 3.439 4.262 -6.234 1 96.12 121 SER A CA 1
ATOM 955 C C . SER A 1 121 ? 2.504 3.924 -5.082 1 96.12 121 SER A C 1
ATOM 957 O O . SER A 1 121 ? 1.683 4.754 -4.68 1 96.12 121 SER A O 1
ATOM 959 N N . ILE A 1 122 ? 2.658 2.754 -4.578 1 96 122 ILE A N 1
ATOM 960 C CA . ILE A 1 122 ? 1.798 2.318 -3.48 1 96 122 ILE A CA 1
ATOM 961 C C . ILE A 1 122 ? 2.057 3.184 -2.25 1 96 122 ILE A C 1
ATOM 963 O O . ILE A 1 122 ? 1.116 3.676 -1.621 1 96 122 ILE A O 1
ATOM 967 N N . VAL A 1 123 ? 3.287 3.387 -1.933 1 96.19 123 VAL A N 1
ATOM 968 C CA . VAL A 1 123 ? 3.658 4.188 -0.769 1 96.19 123 VAL A CA 1
ATOM 969 C C . VAL A 1 123 ? 3.178 5.625 -0.956 1 96.19 123 VAL A C 1
ATOM 971 O O . VAL A 1 123 ? 2.576 6.207 -0.051 1 96.19 123 VAL A O 1
ATOM 974 N N . ALA A 1 124 ? 3.422 6.176 -2.133 1 97.19 124 ALA A N 1
ATOM 975 C CA . ALA A 1 124 ? 2.977 7.535 -2.438 1 97.19 124 ALA A CA 1
ATOM 976 C C . ALA A 1 124 ? 1.461 7.656 -2.312 1 97.19 124 ALA A C 1
ATOM 978 O O . ALA A 1 124 ? 0.951 8.672 -1.832 1 97.19 124 ALA A O 1
ATOM 979 N N . SER A 1 125 ? 0.782 6.656 -2.771 1 96.44 125 SER A N 1
ATOM 980 C CA . SER A 1 125 ? -0.674 6.664 -2.686 1 96.44 125 SER A CA 1
ATOM 981 C C . SER A 1 125 ? -1.142 6.719 -1.234 1 96.44 125 SER A C 1
ATOM 983 O O . SER A 1 125 ? -2.088 7.438 -0.909 1 96.44 125 SER A O 1
ATOM 985 N N . MET A 1 126 ? -0.462 5.996 -0.368 1 96.69 126 MET A N 1
ATOM 986 C CA . MET A 1 126 ? -0.828 6.004 1.046 1 96.69 126 MET A CA 1
ATOM 987 C C . MET A 1 126 ? -0.618 7.387 1.656 1 96.69 126 MET A C 1
ATOM 989 O O . MET A 1 126 ? -1.452 7.859 2.428 1 96.69 126 MET A O 1
ATOM 993 N N . ILE A 1 127 ? 0.467 7.996 1.266 1 97.5 127 ILE A N 1
ATOM 994 C CA . ILE A 1 127 ? 0.763 9.328 1.775 1 97.5 127 ILE A CA 1
ATOM 995 C C . ILE A 1 127 ? -0.244 10.336 1.216 1 97.5 127 ILE A C 1
ATOM 997 O O . ILE A 1 127 ? -0.767 11.172 1.951 1 97.5 127 ILE A O 1
ATOM 1001 N N . SER A 1 128 ? -0.557 10.25 -0.039 1 96.88 128 SER A N 1
ATOM 1002 C CA . SER A 1 128 ? -1.526 11.133 -0.676 1 96.88 128 SER A CA 1
ATOM 1003 C C . SER A 1 128 ? -2.91 10.977 -0.055 1 96.88 128 SER A C 1
ATOM 1005 O O . SER A 1 128 ? -3.604 11.969 0.184 1 96.88 128 SER A O 1
ATOM 1007 N N . ASN A 1 129 ? -3.309 9.75 0.153 1 96.06 129 ASN A N 1
ATOM 1008 C CA . ASN A 1 129 ? -4.574 9.484 0.825 1 96.06 129 ASN A CA 1
ATOM 1009 C C . ASN A 1 129 ? -4.645 10.172 2.186 1 96.06 129 ASN A C 1
ATOM 1011 O O . ASN A 1 129 ? -5.676 10.734 2.551 1 96.06 129 ASN A O 1
ATOM 1015 N N . TYR A 1 130 ? -3.555 10.078 2.896 1 96.94 130 TYR A N 1
ATOM 1016 C CA . TYR A 1 130 ? -3.496 10.75 4.191 1 96.94 130 TYR A CA 1
ATOM 1017 C C . TYR A 1 130 ? -3.719 12.25 4.035 1 96.94 130 TYR A C 1
ATOM 1019 O O . TYR A 1 130 ? -4.555 12.828 4.73 1 96.94 130 TYR A O 1
ATOM 1027 N N . LEU A 1 131 ? -3.002 12.844 3.125 1 95.56 131 LEU A N 1
ATOM 1028 C CA . LEU A 1 131 ? -3.094 14.281 2.904 1 95.56 131 LEU A CA 1
ATOM 1029 C C . LEU A 1 131 ? -4.52 14.688 2.555 1 95.56 131 LEU A C 1
ATOM 1031 O O . LEU A 1 131 ? -5.008 15.719 3.018 1 95.56 131 LEU A O 1
ATOM 1035 N N . GLU A 1 132 ? -5.195 13.859 1.858 1 94.56 132 GLU A N 1
ATOM 1036 C CA . GLU A 1 132 ? -6.512 14.203 1.325 1 94.56 132 GLU A CA 1
ATOM 1037 C C . GLU A 1 132 ? -7.605 13.969 2.361 1 94.56 132 GLU A C 1
ATOM 1039 O O . GLU A 1 132 ? -8.727 14.453 2.207 1 94.56 132 GLU A O 1
ATOM 1044 N N . SER A 1 133 ? -7.27 13.242 3.412 1 96 133 SER A N 1
ATOM 1045 C CA . SER A 1 133 ? -8.352 12.812 4.289 1 96 133 SER A CA 1
ATOM 1046 C C . SER A 1 133 ? -8.055 13.156 5.746 1 96 133 SER A C 1
ATOM 1048 O O . SER A 1 133 ? -8.828 12.812 6.641 1 96 133 SER A O 1
ATOM 1050 N N . VAL A 1 134 ? -6.945 13.828 5.977 1 95.06 134 VAL A N 1
ATOM 1051 C CA . VAL A 1 134 ? -6.531 14.062 7.355 1 95.06 134 VAL A CA 1
ATOM 1052 C C . VAL A 1 134 ? -7.336 15.219 7.945 1 95.06 134 VAL A C 1
ATOM 1054 O O . VAL A 1 134 ? -7.633 15.234 9.141 1 95.06 134 VAL A O 1
ATOM 1057 N N . VAL A 1 135 ? -7.68 16.219 7.141 1 91.56 135 VAL A N 1
ATOM 1058 C CA . VAL A 1 135 ? -8.43 17.359 7.633 1 91.56 135 VAL A CA 1
ATOM 1059 C C . VAL A 1 135 ? -9.93 17.062 7.574 1 91.56 135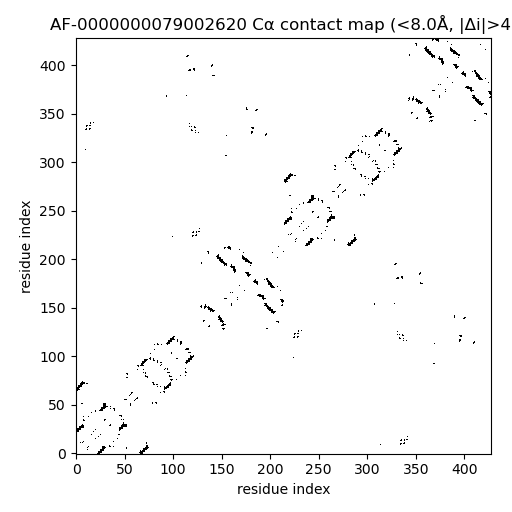 VAL A C 1
ATOM 1061 O O . VAL A 1 135 ? -10.641 17.234 8.57 1 91.56 135 VAL A O 1
ATOM 1064 N N . SER A 1 136 ? -10.391 16.578 6.465 1 93 136 SER A N 1
ATOM 1065 C CA . SER A 1 136 ? -11.773 16.172 6.242 1 93 136 SER A CA 1
ATOM 1066 C C . SER A 1 136 ? -11.852 14.812 5.57 1 93 136 SER A C 1
ATOM 1068 O O . SER A 1 136 ? -10.969 14.453 4.789 1 93 136 SER A O 1
ATOM 1070 N N . SER A 1 137 ? -12.906 14.125 5.902 1 94.62 137 SER A N 1
ATOM 1071 C CA . SER A 1 137 ? -13.078 12.812 5.289 1 94.62 137 SER A CA 1
ATOM 1072 C C . SER A 1 137 ? -13.156 12.914 3.771 1 94.62 137 SER A C 1
ATOM 1074 O O . SER A 1 137 ? -13.734 13.867 3.238 1 94.62 137 SER A O 1
ATOM 1076 N N . LEU A 1 138 ? -12.609 11.977 3.105 1 94.75 138 LEU A N 1
ATOM 1077 C CA . LEU A 1 138 ? -12.656 11.875 1.65 1 94.75 138 LEU A CA 1
ATOM 1078 C C . LEU A 1 138 ? -13.758 10.914 1.213 1 94.75 138 LEU A C 1
ATOM 1080 O O . LEU A 1 138 ? -13.711 9.727 1.528 1 94.75 138 LEU A O 1
ATOM 1084 N N . PRO A 1 139 ? -14.812 11.445 0.51 1 94.31 139 PRO A N 1
ATOM 1085 C CA . PRO A 1 139 ? -15.805 10.523 -0.042 1 94.31 139 PRO A CA 1
ATOM 1086 C C . PRO A 1 139 ? -15.227 9.609 -1.119 1 94.31 139 PRO A C 1
ATOM 1088 O O . PRO A 1 139 ? -14.617 10.086 -2.08 1 94.31 139 PRO A O 1
ATOM 1091 N N . ILE A 1 140 ? -15.43 8.305 -0.938 1 93.19 140 ILE A N 1
ATOM 1092 C CA . ILE A 1 140 ? -14.797 7.41 -1.897 1 93.19 140 ILE A CA 1
ATOM 1093 C C . ILE A 1 140 ? -15.844 6.488 -2.516 1 93.19 140 ILE A C 1
ATOM 1095 O O . ILE A 1 140 ? -15.508 5.598 -3.303 1 93.19 140 ILE A O 1
ATOM 1099 N N . GLY A 1 141 ? -17.047 6.641 -2.135 1 89.62 141 GLY A N 1
ATOM 1100 C CA . GLY A 1 141 ? -18.094 5.832 -2.736 1 89.62 141 GLY A CA 1
ATOM 1101 C C . GLY A 1 141 ? -19.406 5.863 -1.959 1 89.62 141 GLY A C 1
ATOM 1102 O O . GLY A 1 141 ? -19.594 6.73 -1.104 1 89.62 141 GLY A O 1
ATOM 1103 N N . SER A 1 142 ? -20.281 5.062 -2.471 1 89 142 SER A N 1
ATOM 1104 C CA . SER A 1 142 ? -21.562 4.883 -1.798 1 89 142 SER A CA 1
ATOM 1105 C C . SER A 1 142 ? -22.078 3.459 -1.965 1 89 142 SER A C 1
ATOM 1107 O O . SER A 1 142 ? -21.609 2.719 -2.828 1 89 142 SER A O 1
ATOM 1109 N N . PHE A 1 143 ? -22.891 3.123 -1.039 1 85.62 143 PHE A N 1
ATOM 1110 C CA . PHE A 1 143 ? -23.594 1.846 -1.038 1 85.62 143 PHE A CA 1
ATOM 1111 C C . PHE A 1 143 ? -25 2 -0.461 1 85.62 143 PHE A C 1
ATOM 1113 O O . PHE A 1 143 ? -25.172 2.178 0.748 1 85.62 143 PHE A O 1
ATOM 1120 N N . GLY A 1 144 ? -25.969 1.827 -1.388 1 86.81 144 GLY A N 1
ATOM 1121 C CA . GLY A 1 144 ? -27.328 2.123 -0.934 1 86.81 144 GLY A CA 1
ATOM 1122 C C . GLY A 1 144 ? -27.469 3.527 -0.38 1 86.81 144 GLY A C 1
ATOM 1123 O O . GLY A 1 144 ? -27.125 4.504 -1.048 1 86.81 144 GLY A O 1
ATOM 1124 N N . ASP A 1 145 ? -27.938 3.531 0.909 1 90.88 145 ASP A N 1
ATOM 1125 C CA . ASP A 1 145 ? -28.141 4.82 1.562 1 90.88 145 ASP A CA 1
ATOM 1126 C C . ASP A 1 145 ? -26.922 5.223 2.373 1 90.88 145 ASP A C 1
ATOM 1128 O O . ASP A 1 145 ? -26.969 6.184 3.145 1 90.88 145 ASP A O 1
ATOM 1132 N N . TYR A 1 146 ? -25.875 4.504 2.145 1 93.19 146 TYR A N 1
ATOM 1133 C CA . TYR A 1 146 ? -24.688 4.781 2.926 1 93.19 146 TYR A CA 1
ATOM 1134 C C . TYR A 1 146 ? -23.609 5.461 2.072 1 93.19 146 TYR A C 1
ATOM 1136 O O . TYR A 1 146 ? -23.5 5.176 0.878 1 93.19 146 TYR A O 1
ATOM 1144 N N . TYR A 1 147 ? -22.891 6.285 2.76 1 95.56 147 TYR A N 1
ATOM 1145 C CA . TYR A 1 147 ? -21.703 6.895 2.172 1 95.56 147 TYR A CA 1
ATOM 1146 C C . TYR A 1 147 ? -20.438 6.203 2.658 1 95.56 147 TYR A C 1
ATOM 1148 O O . TYR A 1 147 ? -20.344 5.801 3.82 1 95.56 147 TYR A O 1
ATOM 1156 N N . LEU A 1 148 ? -19.516 6.039 1.764 1 95.62 148 LEU A N 1
ATOM 1157 C CA . LEU A 1 148 ? -18.203 5.496 2.1 1 95.62 148 LEU A CA 1
ATOM 1158 C C . LEU A 1 148 ? -17.156 6.602 2.176 1 95.62 148 LEU A C 1
ATOM 1160 O O . LEU A 1 148 ? -17.016 7.395 1.24 1 95.62 148 LEU A O 1
ATOM 1164 N N . HIS A 1 149 ? -16.406 6.559 3.318 1 96.69 149 HIS A N 1
ATOM 1165 C CA . HIS A 1 149 ? -15.438 7.617 3.551 1 96.69 149 HIS A CA 1
ATOM 1166 C C . HIS A 1 149 ? -14.055 7.043 3.844 1 96.69 149 HIS A C 1
ATOM 1168 O O . HIS A 1 149 ? -13.938 5.996 4.48 1 96.69 149 HIS A O 1
ATOM 1174 N N . LEU A 1 150 ? -13.078 7.688 3.379 1 97.06 150 LEU A N 1
ATOM 1175 C CA . LEU A 1 150 ? -11.719 7.516 3.883 1 97.06 150 LEU A CA 1
ATOM 1176 C C . LEU A 1 150 ? -11.375 8.602 4.895 1 97.06 150 LEU A C 1
ATOM 1178 O O . LEU A 1 150 ? -11.539 9.797 4.613 1 97.06 150 LEU A O 1
ATOM 1182 N N . ILE A 1 151 ? -10.961 8.18 6.059 1 97.88 151 ILE A N 1
ATOM 1183 C CA . ILE A 1 151 ? -10.547 9.125 7.09 1 97.88 151 ILE A CA 1
ATOM 1184 C C . ILE A 1 151 ? -9.148 8.766 7.586 1 97.88 151 ILE A C 1
ATOM 1186 O O . ILE A 1 151 ? -8.883 7.617 7.949 1 97.88 151 ILE A O 1
ATOM 1190 N N . SER A 1 152 ? -8.297 9.688 7.547 1 98.19 152 SER A N 1
ATOM 1191 C CA . SER A 1 152 ? -6.969 9.516 8.125 1 98.19 152 SER A CA 1
ATOM 1192 C C . SER A 1 152 ? -6.855 10.219 9.477 1 98.19 152 SER A C 1
ATOM 1194 O O . SER A 1 152 ? -7.414 11.297 9.664 1 98.19 152 SER A O 1
ATOM 1196 N N . LEU A 1 153 ? -6.098 9.648 10.352 1 98.25 153 LEU A N 1
ATOM 1197 C CA . LEU A 1 153 ? -6.055 10.156 11.719 1 98.25 153 LEU A CA 1
ATOM 1198 C C . LEU A 1 153 ? -4.777 10.953 11.961 1 98.25 153 LEU A C 1
ATOM 1200 O O . LEU A 1 153 ? -3.674 10.453 11.742 1 98.25 153 LEU A O 1
ATOM 1204 N N . ALA A 1 154 ? -4.957 12.148 12.422 1 97.25 154 ALA A N 1
ATOM 1205 C CA . ALA A 1 154 ? -3.846 12.992 12.852 1 97.25 154 ALA A CA 1
ATOM 1206 C C . ALA A 1 154 ? -3.547 12.789 14.336 1 97.25 154 ALA A C 1
ATOM 1208 O O . ALA A 1 154 ? -4.348 12.195 15.062 1 97.25 154 ALA A O 1
ATOM 1209 N N . GLU A 1 155 ? -2.418 13.297 14.727 1 95.75 155 GLU A N 1
ATOM 1210 C CA . GLU A 1 155 ? -1.955 13.164 16.109 1 95.75 155 GLU A CA 1
ATOM 1211 C C . GLU A 1 155 ? -2.951 13.781 17.078 1 95.75 155 GLU A C 1
ATOM 1213 O O . GLU A 1 155 ? -3.123 13.289 18.188 1 95.75 155 GLU A O 1
ATOM 1218 N N . THR A 1 156 ? -3.654 14.781 16.672 1 94.81 156 THR A N 1
ATOM 1219 C CA . THR A 1 156 ? -4.477 15.578 17.578 1 94.81 156 THR A CA 1
ATOM 1220 C C . THR A 1 156 ? -5.926 15.094 17.547 1 94.81 156 THR A C 1
ATOM 1222 O O . THR A 1 156 ? -6.773 15.625 18.266 1 94.81 156 THR A O 1
ATOM 1225 N N . ASP A 1 157 ? -6.223 14.156 16.734 1 97.12 157 ASP A N 1
ATOM 1226 C CA . ASP A 1 157 ? -7.605 13.703 16.609 1 97.12 157 ASP A CA 1
ATOM 1227 C C . ASP A 1 157 ? -8.078 13.039 17.906 1 97.12 157 ASP A C 1
ATOM 1229 O O . ASP A 1 157 ? -7.32 12.312 18.547 1 97.12 157 ASP A O 1
ATOM 1233 N N . MET A 1 158 ? -9.305 13.18 18.219 1 96.5 158 MET A N 1
ATOM 1234 C CA . MET A 1 158 ? -9.875 12.797 19.516 1 96.5 158 MET A CA 1
ATOM 1235 C C . MET A 1 158 ? -9.828 11.289 19.703 1 96.5 158 MET A C 1
ATOM 1237 O O . MET A 1 158 ? -9.695 10.805 20.828 1 96.5 158 MET A O 1
ATOM 1241 N N . VAL A 1 159 ? -9.898 10.539 18.672 1 97.81 159 VAL A N 1
ATOM 1242 C CA . VAL A 1 159 ? -10.039 9.094 18.797 1 97.81 159 VAL A CA 1
ATOM 1243 C C . VAL A 1 159 ? -8.664 8.445 18.938 1 97.81 159 VAL A C 1
ATOM 1245 O O . VAL A 1 159 ? -8.562 7.266 19.281 1 97.81 159 VAL A O 1
ATOM 1248 N N . VAL A 1 160 ? -7.613 9.172 18.625 1 97.75 160 VAL A N 1
ATOM 1249 C CA . VAL A 1 160 ? -6.266 8.609 18.703 1 97.75 160 VAL A CA 1
ATOM 1250 C C . VAL A 1 160 ? -5.953 8.203 20.141 1 97.75 160 VAL A C 1
ATOM 1252 O O . VAL A 1 160 ? -6.188 8.977 21.078 1 97.75 160 VAL A O 1
ATOM 1255 N N . GLY A 1 161 ? -5.469 6.965 20.312 1 97.31 161 GLY A N 1
ATOM 1256 C CA . GLY A 1 161 ? -5.176 6.438 21.625 1 97.31 161 GLY A CA 1
ATOM 1257 C C . GLY A 1 161 ? -6.297 5.582 22.188 1 97.31 161 GLY A C 1
ATOM 1258 O O . GLY A 1 161 ? -6.121 4.906 23.203 1 97.31 161 GLY A O 1
ATOM 1259 N N . SER A 1 162 ? -7.387 5.605 21.531 1 97.94 162 SER A N 1
ATOM 1260 C CA . SER A 1 162 ? -8.531 4.805 21.953 1 97.94 162 SER A CA 1
ATOM 1261 C C . SER A 1 162 ? -8.617 3.502 21.172 1 97.94 162 SER A C 1
ATOM 1263 O O . SER A 1 162 ? -8.219 3.447 20 1 97.94 162 SER A O 1
ATOM 1265 N N . LYS A 1 163 ? -9.117 2.51 21.781 1 98.19 163 LYS A N 1
ATOM 1266 C CA . LYS A 1 163 ? -9.461 1.281 21.078 1 98.19 163 LYS A CA 1
ATOM 1267 C C . LYS A 1 163 ? -10.766 1.44 20.297 1 98.19 163 LYS A C 1
ATOM 1269 O O . LYS A 1 163 ? -11.617 2.25 20.672 1 98.19 163 LYS A O 1
ATOM 1274 N N . ILE A 1 164 ? -10.938 0.686 19.297 1 97.75 164 ILE A N 1
ATOM 1275 C CA . ILE A 1 164 ? -12.125 0.786 18.453 1 97.75 164 ILE A CA 1
ATOM 1276 C C . ILE A 1 164 ? -13.375 0.556 19.297 1 97.75 164 ILE A C 1
ATOM 1278 O O . ILE A 1 164 ? -14.375 1.271 19.156 1 97.75 164 ILE A O 1
ATOM 1282 N N . LYS A 1 165 ? -13.312 -0.448 20.203 1 96 165 LYS A N 1
ATOM 1283 C CA . LYS A 1 165 ? -14.477 -0.783 21.016 1 96 165 LYS A CA 1
ATOM 1284 C C . LYS A 1 165 ? -14.875 0.386 21.906 1 96 165 LYS A C 1
ATOM 1286 O O . LYS A 1 165 ? -16 0.428 22.422 1 96 165 LYS A O 1
ATOM 1291 N N . GLU A 1 166 ? -13.969 1.259 22.141 1 97.25 166 GLU A N 1
ATOM 1292 C CA . GLU A 1 166 ? -14.211 2.385 23.031 1 97.25 166 GLU A CA 1
ATOM 1293 C C . GLU A 1 166 ? -14.812 3.57 22.281 1 97.25 166 GLU A C 1
ATOM 1295 O O . GLU A 1 166 ? -15.195 4.57 22.891 1 97.25 166 GLU A O 1
ATOM 1300 N N . LEU A 1 167 ? -14.883 3.305 20.984 1 95.19 167 LEU A N 1
ATOM 1301 C CA . LEU A 1 167 ? -15.422 4.406 20.188 1 95.19 167 LEU A CA 1
ATOM 1302 C C . LEU A 1 167 ? -16.938 4.48 20.328 1 95.19 167 LEU A C 1
ATOM 1304 O O . LEU A 1 167 ? -17.609 3.449 20.359 1 95.19 167 LEU A O 1
ATOM 1308 N N . ASN A 1 168 ? -17.656 5.465 20.812 1 90.25 168 ASN A N 1
ATOM 1309 C CA . ASN A 1 168 ? -19.094 5.699 20.922 1 90.25 168 ASN A CA 1
ATOM 1310 C C . ASN A 1 168 ? -19.688 6.223 19.609 1 90.25 168 ASN A C 1
ATOM 1312 O O . ASN A 1 168 ? -20.312 7.285 19.594 1 90.25 168 ASN A O 1
ATOM 1316 N N . LEU A 1 169 ? -19.484 5.34 18.578 1 94.81 169 LEU A N 1
ATOM 1317 C CA . LEU A 1 169 ? -20 5.77 17.281 1 94.81 169 LEU A CA 1
ATOM 1318 C C . LEU A 1 169 ? -21.5 5.504 17.188 1 94.81 169 LEU A C 1
ATOM 1320 O O . LEU A 1 169 ? -21.984 4.484 17.672 1 94.81 169 LEU A O 1
ATOM 1324 N N . PRO A 1 170 ? -22.156 6.391 16.531 1 94 170 PRO A N 1
ATOM 1325 C CA . PRO A 1 170 ? -23.578 6.117 16.266 1 94 170 PRO A CA 1
ATOM 1326 C C . PRO A 1 170 ? -23.797 4.848 15.453 1 94 170 PRO A C 1
ATOM 1328 O O . PRO A 1 170 ? -22.875 4.395 14.758 1 94 170 PRO A O 1
ATOM 1331 N N . GLU A 1 171 ? -25.047 4.328 15.469 1 88.88 171 GLU A N 1
ATOM 1332 C CA . GLU A 1 171 ? -25.375 3.078 14.789 1 88.88 171 GLU A CA 1
ATOM 1333 C C . GLU A 1 171 ? -25.188 3.201 13.281 1 88.88 171 GLU A C 1
ATOM 1335 O O . GLU A 1 171 ? -24.891 2.219 12.602 1 88.88 171 GLU A O 1
ATOM 1340 N N . ASP A 1 172 ? -25.281 4.422 12.836 1 91.81 172 ASP A N 1
ATOM 1341 C CA . ASP A 1 172 ? -25.266 4.609 11.391 1 91.81 172 ASP A CA 1
ATOM 1342 C C . ASP A 1 172 ? -23.844 4.895 10.898 1 91.81 172 ASP A C 1
ATOM 1344 O O . ASP A 1 172 ? -23.641 5.285 9.75 1 91.81 172 ASP A O 1
ATOM 1348 N N . ILE A 1 173 ? -22.875 4.82 11.75 1 95.62 173 ILE A N 1
ATOM 1349 C CA . ILE A 1 173 ? -21.484 4.98 11.391 1 95.62 173 ILE A CA 1
ATOM 1350 C C . ILE A 1 173 ? -20.703 3.725 11.781 1 95.62 173 ILE A C 1
ATOM 1352 O O . ILE A 1 173 ? -20.688 3.334 12.953 1 95.62 173 ILE A O 1
ATOM 1356 N N . ARG A 1 174 ? -20.031 3.133 10.781 1 94.75 174 ARG A N 1
ATOM 1357 C CA . ARG A 1 174 ? -19.297 1.894 11.039 1 94.75 174 ARG A CA 1
ATOM 1358 C C . ARG A 1 174 ? -17.953 1.89 10.328 1 94.75 174 ARG A C 1
ATOM 1360 O O . ARG A 1 174 ? -17.875 2.225 9.141 1 94.75 174 ARG A O 1
ATOM 1367 N N . ILE A 1 175 ? -16.938 1.524 11.078 1 96.75 175 ILE A N 1
ATOM 1368 C CA . ILE A 1 175 ? -15.633 1.313 10.469 1 96.75 175 ILE A CA 1
ATOM 1369 C C . ILE A 1 175 ? -15.594 -0.048 9.781 1 96.75 175 ILE A C 1
ATOM 1371 O O . ILE A 1 175 ? -15.875 -1.074 10.398 1 96.75 175 ILE A O 1
ATOM 1375 N N . LEU A 1 176 ? -15.219 -0.069 8.531 1 95.19 176 LEU A N 1
ATOM 1376 C CA . LEU A 1 176 ? -15.203 -1.316 7.777 1 95.19 176 LEU A CA 1
ATOM 1377 C C . LEU A 1 176 ? -13.805 -1.92 7.75 1 95.19 176 LEU A C 1
ATOM 1379 O O . LEU A 1 176 ? -13.648 -3.141 7.816 1 95.19 176 LEU A O 1
ATOM 1383 N N . LEU A 1 177 ? -12.805 -1.06 7.586 1 95.81 177 LEU A N 1
ATOM 1384 C CA . LEU A 1 177 ? -11.422 -1.483 7.438 1 95.81 177 LEU A CA 1
ATOM 1385 C C . LEU A 1 177 ? -10.469 -0.474 8.07 1 95.81 177 LEU A C 1
ATOM 1387 O O . LEU A 1 177 ? -10.766 0.722 8.117 1 95.81 177 LEU A O 1
ATOM 1391 N N . VAL A 1 178 ? -9.398 -0.959 8.516 1 96.88 178 VAL A N 1
ATOM 1392 C CA . VAL A 1 178 ? -8.336 -0.135 9.094 1 96.88 178 VAL A CA 1
ATOM 1393 C C . VAL A 1 178 ? -7.02 -0.41 8.375 1 96.88 178 VAL A C 1
ATOM 1395 O O . VAL A 1 178 ? -6.602 -1.563 8.25 1 96.88 178 VAL A O 1
ATOM 1398 N N . PHE A 1 179 ? -6.457 0.58 7.812 1 96.5 179 PHE A N 1
ATOM 1399 C CA . PHE A 1 179 ? -5.055 0.509 7.422 1 96.5 179 PHE A CA 1
ATOM 1400 C C . PHE A 1 179 ? -4.16 1.076 8.516 1 96.5 179 PHE A C 1
ATOM 1402 O O . PHE A 1 179 ? -4.211 2.271 8.812 1 96.5 179 PHE A O 1
ATOM 1409 N N . ASP A 1 180 ? -3.227 0.263 9.023 1 95.12 180 ASP A N 1
ATOM 1410 C CA . ASP A 1 180 ? -2.479 0.663 10.211 1 95.12 180 ASP A CA 1
ATOM 1411 C C . ASP A 1 180 ? -1.06 1.096 9.844 1 95.12 180 ASP A C 1
ATOM 1413 O O . ASP A 1 180 ? -0.164 1.083 10.688 1 95.12 180 ASP A O 1
ATOM 1417 N N . GLY A 1 181 ? -0.811 1.352 8.578 1 91.5 181 GLY A N 1
ATOM 1418 C CA . GLY A 1 181 ? 0.512 1.75 8.125 1 91.5 181 GLY A CA 1
ATOM 1419 C C . GLY A 1 181 ? 1.314 0.601 7.547 1 91.5 181 GLY A C 1
ATOM 1420 O O . GLY A 1 181 ? 2.381 0.812 6.965 1 91.5 181 GLY A O 1
ATOM 1421 N N . ARG A 1 182 ? 0.727 -0.603 7.711 1 90.94 182 ARG A N 1
ATOM 1422 C CA . ARG A 1 182 ? 1.396 -1.807 7.227 1 90.94 182 ARG A CA 1
ATOM 1423 C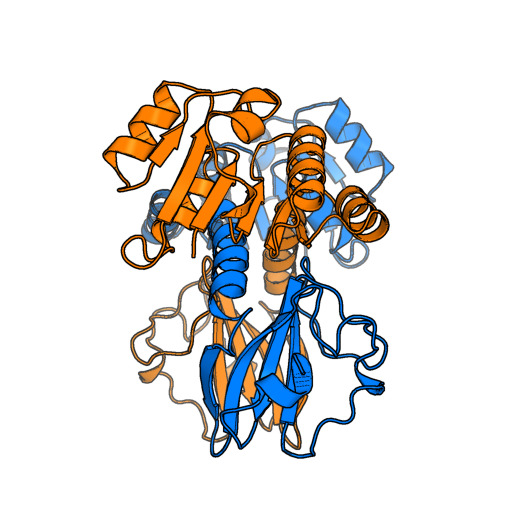 C . ARG A 1 182 ? 0.407 -2.738 6.535 1 90.94 182 ARG A C 1
ATOM 1425 O O . ARG A 1 182 ? 0.688 -3.256 5.449 1 90.94 182 ARG A O 1
ATOM 1432 N N . ASP A 1 183 ? -0.762 -2.83 7.164 1 91.38 183 ASP A N 1
ATOM 1433 C CA . ASP A 1 183 ? -1.739 -3.818 6.719 1 91.38 183 ASP A CA 1
ATOM 1434 C C . ASP A 1 183 ? -3.146 -3.229 6.699 1 91.38 183 ASP A C 1
ATOM 1436 O O . ASP A 1 183 ? -3.461 -2.332 7.484 1 91.38 183 ASP A O 1
ATOM 1440 N N . PHE A 1 184 ? -3.877 -3.768 5.762 1 90.06 184 PHE A N 1
ATOM 1441 C CA . PHE A 1 184 ? -5.324 -3.625 5.879 1 90.06 184 PHE A CA 1
ATOM 1442 C C . PHE A 1 184 ? -5.906 -4.727 6.758 1 90.06 184 PHE A C 1
ATOM 1444 O O . PHE A 1 184 ? -5.598 -5.906 6.566 1 90.06 184 PHE A O 1
ATOM 1451 N N . LYS A 1 185 ? -6.715 -4.355 7.68 1 91.69 185 LYS A N 1
ATOM 1452 C CA . LYS A 1 185 ? -7.277 -5.344 8.594 1 91.69 185 LYS A CA 1
ATOM 1453 C C . LYS A 1 185 ? -8.719 -4.992 8.969 1 91.69 185 LYS A C 1
ATOM 1455 O O . LYS A 1 185 ? -9.125 -3.836 8.867 1 91.69 185 LYS A O 1
ATOM 1460 N N . PRO A 1 186 ? -9.43 -6.004 9.391 1 93.38 186 PRO A N 1
ATOM 1461 C CA . PRO A 1 186 ? -10.75 -5.727 9.953 1 93.38 186 PRO A CA 1
ATOM 1462 C C . PRO A 1 186 ? -10.688 -4.859 11.211 1 93.38 186 PRO A C 1
ATOM 1464 O O . PRO A 1 186 ? -9.656 -4.832 11.891 1 93.38 186 PRO A O 1
ATOM 1467 N N . PRO A 1 187 ? -11.703 -4.129 11.461 1 95.56 187 PRO A N 1
ATOM 1468 C CA . PRO A 1 187 ? -11.742 -3.266 12.648 1 95.56 187 PRO A CA 1
ATOM 1469 C C . PRO A 1 187 ? -11.969 -4.043 13.938 1 95.56 187 PRO A C 1
ATOM 1471 O O . PRO A 1 187 ? -13.016 -3.896 14.578 1 95.56 187 PRO A O 1
ATOM 1474 N N . MET A 1 188 ? -11.039 -4.691 14.359 1 94.88 188 MET A N 1
ATOM 1475 C CA . MET A 1 188 ? -11.141 -5.469 15.586 1 94.88 188 MET A CA 1
ATOM 1476 C C . MET A 1 188 ? -11.289 -4.559 16.797 1 94.88 188 MET A C 1
ATOM 1478 O O . MET A 1 188 ? -10.648 -3.508 16.875 1 94.88 188 MET A O 1
ATOM 1482 N N . ASP A 1 189 ? -11.922 -5.035 17.812 1 95.5 189 ASP A N 1
ATOM 1483 C CA . ASP A 1 189 ? -12.258 -4.266 19 1 95.5 189 ASP A CA 1
ATOM 1484 C C . ASP A 1 189 ? -11 -3.77 19.703 1 95.5 189 ASP A C 1
ATOM 1486 O O . ASP A 1 189 ? -10.977 -2.65 20.219 1 95.5 189 ASP A O 1
ATOM 1490 N N . GLU A 1 190 ? -9.984 -4.496 19.609 1 97.19 190 GLU A N 1
ATOM 1491 C CA . GLU A 1 190 ? -8.82 -4.246 20.469 1 97.19 190 GLU A CA 1
ATOM 1492 C C . GLU A 1 190 ? -7.801 -3.361 19.75 1 97.19 190 GLU A C 1
ATOM 1494 O O . GLU A 1 190 ? -6.809 -2.945 20.359 1 97.19 190 GLU A O 1
ATOM 1499 N N . ILE A 1 191 ? -8.031 -3.043 18.578 1 97.12 191 ILE A N 1
ATOM 1500 C CA . ILE A 1 191 ? -7.102 -2.184 17.844 1 97.12 191 ILE A CA 1
ATOM 1501 C C . ILE A 1 191 ? -7.102 -0.787 18.469 1 97.12 191 ILE A C 1
ATOM 1503 O O . ILE A 1 191 ? -8.148 -0.139 18.547 1 97.12 191 ILE A O 1
ATOM 1507 N N . GLU A 1 192 ? -5.973 -0.381 18.906 1 98 192 GLU A N 1
ATOM 1508 C CA . GLU A 1 192 ? -5.785 1 19.344 1 98 192 GLU A CA 1
ATOM 1509 C C . GLU A 1 192 ? -5.43 1.905 18.172 1 98 192 GLU A C 1
ATOM 1511 O O . GLU A 1 192 ? -4.445 1.662 17.469 1 98 192 GLU A O 1
ATOM 1516 N N . LEU A 1 193 ? -6.168 2.912 17.984 1 98.19 193 LEU A N 1
ATOM 1517 C CA . LEU A 1 193 ? -5.965 3.809 16.859 1 98.19 193 LEU A CA 1
ATOM 1518 C C . LEU A 1 193 ? -4.762 4.715 17.078 1 98.19 193 LEU A C 1
ATOM 1520 O O . LEU A 1 193 ? -4.566 5.223 18.188 1 98.19 193 LEU A O 1
ATOM 1524 N N . LYS A 1 194 ? -3.945 4.883 16.062 1 97.94 194 LYS A N 1
ATOM 1525 C CA . LYS A 1 194 ? -2.736 5.699 16.109 1 97.94 194 LYS A CA 1
ATOM 1526 C C . LYS A 1 194 ? -2.711 6.723 14.984 1 97.94 194 LYS A C 1
ATOM 1528 O O . LYS A 1 194 ? -3.434 6.578 13.992 1 97.94 194 LYS A O 1
ATOM 1533 N N . PRO A 1 195 ? -1.859 7.758 15.211 1 97.94 195 PRO A N 1
ATOM 1534 C CA . PRO A 1 195 ? -1.691 8.68 14.086 1 97.94 195 PRO A CA 1
ATOM 1535 C C . PRO A 1 195 ? -1.261 7.98 12.805 1 97.94 195 PRO A C 1
ATOM 1537 O O . PRO A 1 195 ? -0.394 7.102 12.836 1 97.94 195 PRO A O 1
ATOM 1540 N N . GLY A 1 196 ? -1.916 8.344 11.719 1 97.94 196 GLY A N 1
ATOM 1541 C CA . GLY A 1 196 ? -1.543 7.77 10.438 1 97.94 196 GLY A CA 1
ATOM 1542 C C . GLY A 1 196 ? -2.461 6.648 9.992 1 97.94 196 GLY A C 1
ATOM 1543 O O . GLY A 1 196 ? -2.463 6.266 8.82 1 97.94 196 GLY A O 1
ATOM 1544 N N . TYR A 1 197 ? -3.211 6.105 10.945 1 98.25 197 TYR A N 1
ATOM 1545 C CA . TYR A 1 197 ? -4.176 5.09 10.547 1 98.25 197 TYR A CA 1
ATOM 1546 C C . TYR A 1 197 ? -5.203 5.66 9.578 1 98.25 197 TYR A C 1
ATOM 1548 O O . TYR A 1 197 ? -5.613 6.816 9.711 1 98.25 197 TYR A O 1
ATOM 1556 N N . GLN A 1 198 ? -5.57 4.887 8.656 1 98.19 198 GLN A N 1
ATOM 1557 C CA . GLN A 1 198 ? -6.602 5.25 7.688 1 98.19 198 GLN A CA 1
ATOM 1558 C C . GLN A 1 198 ? -7.805 4.312 7.789 1 98.19 198 GLN A C 1
ATOM 1560 O O . GLN A 1 198 ? -7.652 3.09 7.738 1 98.19 198 GLN A O 1
ATOM 1565 N N . LEU A 1 199 ? -8.945 4.895 7.922 1 98 199 LEU A N 1
ATOM 1566 C CA . LEU A 1 199 ? -10.172 4.148 8.148 1 98 199 LEU A CA 1
ATOM 1567 C C . LEU A 1 199 ? -11.117 4.273 6.961 1 98 199 LEU A C 1
ATOM 1569 O O . LEU A 1 199 ? -11.32 5.371 6.438 1 98 199 LEU A O 1
ATOM 1573 N N . ILE A 1 200 ? -11.562 3.18 6.535 1 96.56 200 ILE A N 1
ATOM 1574 C CA . ILE A 1 200 ? -12.703 3.164 5.625 1 96.56 200 ILE A CA 1
ATOM 1575 C C . ILE A 1 200 ? -14 3.045 6.426 1 96.56 200 ILE A C 1
ATOM 1577 O O . ILE A 1 200 ? -14.219 2.055 7.129 1 96.56 200 ILE A O 1
ATOM 1581 N N . VAL A 1 201 ? -14.867 4.02 6.234 1 96.94 201 VAL A N 1
ATOM 1582 C CA . VAL A 1 201 ? -16.031 4.141 7.113 1 96.94 201 VAL A CA 1
ATOM 1583 C C . VAL A 1 201 ? -17.312 4.203 6.281 1 96.94 201 VAL A C 1
ATOM 1585 O O . VAL A 1 201 ? -17.359 4.91 5.273 1 96.94 201 VAL A O 1
ATOM 1588 N N . LEU A 1 202 ? -18.25 3.488 6.695 1 95.75 202 LEU A N 1
ATOM 1589 C CA . LEU A 1 202 ? -19.609 3.596 6.156 1 95.75 202 LEU A CA 1
ATOM 1590 C C . LEU A 1 202 ? -20.484 4.43 7.078 1 95.75 202 LEU A C 1
ATOM 1592 O O . LEU A 1 202 ? -20.469 4.254 8.297 1 95.75 202 LEU A O 1
ATOM 1596 N N . SER A 1 203 ? -21.234 5.305 6.441 1 96.5 203 SER A N 1
ATOM 1597 C CA . SER A 1 203 ? -22.094 6.164 7.25 1 96.5 203 SER A CA 1
ATOM 1598 C C . SER A 1 203 ? -23.328 6.613 6.465 1 96.5 203 SER A C 1
ATOM 1600 O O . SER A 1 203 ? -23.281 6.719 5.238 1 96.5 203 SER A O 1
ATOM 1602 N N . LYS A 1 204 ? -24.391 6.977 7.188 1 95.75 204 LYS A N 1
ATOM 1603 C CA . LYS A 1 204 ? -25.594 7.52 6.559 1 95.75 204 LYS A CA 1
ATOM 1604 C C . LYS A 1 204 ? -25.516 9.039 6.457 1 95.75 204 LYS A C 1
ATOM 1606 O O . LYS A 1 204 ? -26.344 9.664 5.777 1 95.75 204 LYS A O 1
ATOM 1611 N N . ILE A 1 205 ? -24.547 9.594 7.078 1 94.38 205 ILE A N 1
ATOM 1612 C CA . ILE A 1 205 ? -24.375 11.039 7.004 1 94.38 205 ILE A CA 1
ATOM 1613 C C . ILE A 1 205 ? -23.016 11.359 6.379 1 94.38 205 ILE A C 1
ATOM 1615 O O . ILE A 1 205 ? -22.109 10.516 6.375 1 94.38 205 ILE A O 1
ATOM 1619 N N . ARG A 1 206 ? -22.844 12.578 5.918 1 92.12 206 ARG A N 1
ATOM 1620 C CA . ARG A 1 206 ? -21.625 12.945 5.207 1 92.12 206 ARG A CA 1
ATOM 1621 C C . ARG A 1 206 ? -20.594 13.516 6.164 1 92.12 206 ARG A C 1
ATOM 1623 O O . ARG A 1 206 ? -19.391 13.227 6.039 1 92.12 206 ARG A O 1
ATOM 1630 N N . ASP A 1 207 ? -21.062 14.25 7.148 1 91.81 207 ASP A N 1
ATOM 1631 C CA . ASP A 1 207 ? -20.141 14.922 8.062 1 91.81 207 ASP A CA 1
ATOM 1632 C C . ASP A 1 207 ? -19.797 14.031 9.258 1 91.81 207 ASP A C 1
ATOM 1634 O O . ASP A 1 207 ? -20.375 14.195 10.336 1 91.81 207 ASP A O 1
ATOM 1638 N N . ILE A 1 208 ? -18.766 13.188 9.047 1 95.06 208 ILE A N 1
ATOM 1639 C CA . ILE A 1 208 ? -18.5 12.211 10.094 1 95.06 208 ILE A CA 1
ATOM 1640 C C . ILE A 1 208 ? -17.25 12.609 10.875 1 95.06 208 ILE A C 1
ATOM 1642 O O . ILE A 1 208 ? -16.859 11.93 11.828 1 95.06 208 ILE A O 1
ATOM 1646 N N . GLU A 1 209 ? -16.578 13.742 10.516 1 94.44 209 GLU A N 1
ATOM 1647 C CA . GLU A 1 209 ? -15.32 14.172 11.109 1 94.44 209 GLU A CA 1
ATOM 1648 C C . GLU A 1 209 ? -15.469 14.367 12.617 1 94.44 209 GLU A C 1
ATOM 1650 O O . GLU A 1 209 ? -14.547 14.062 13.383 1 94.44 209 GLU A O 1
ATOM 1655 N N . LYS A 1 210 ? -16.594 14.883 12.961 1 93.75 210 LYS A N 1
ATOM 1656 C CA . LYS A 1 210 ? -16.797 15.234 14.367 1 93.75 210 LYS A CA 1
ATOM 1657 C C . LYS A 1 210 ? -16.688 14 15.258 1 93.75 210 LYS A C 1
ATOM 1659 O O . LYS A 1 210 ? -16.344 14.109 16.438 1 93.75 210 LYS A O 1
ATOM 1664 N N . TYR A 1 211 ? -16.875 12.82 14.734 1 95.75 211 TYR A N 1
ATOM 1665 C CA . TYR A 1 211 ? -16.859 11.602 15.539 1 95.75 211 TYR A CA 1
ATOM 1666 C C . TYR A 1 211 ? -15.445 11.047 15.656 1 95.75 211 TYR A C 1
ATOM 1668 O O . TYR A 1 211 ? -15.18 10.172 16.484 1 95.75 211 TYR A O 1
ATOM 1676 N N . PHE A 1 212 ? -14.508 11.562 14.812 1 97 212 PHE A N 1
ATOM 1677 C CA . PHE A 1 212 ? -13.148 11.023 14.82 1 97 212 PHE A CA 1
ATOM 1678 C C . PHE A 1 212 ? -12.148 12.109 15.195 1 97 212 PHE A C 1
ATOM 1680 O O . PHE A 1 212 ? -11.117 11.82 15.82 1 97 212 PHE A O 1
ATOM 1687 N N . LYS A 1 213 ? -12.406 13.32 14.828 1 94.69 213 LYS A N 1
ATOM 1688 C CA . LYS A 1 213 ? -11.406 14.383 14.93 1 94.69 213 LYS A CA 1
ATOM 1689 C C . LYS A 1 213 ? -11.742 15.359 16.047 1 94.69 213 LYS A C 1
ATOM 1691 O O . LYS A 1 213 ? -10.867 16.078 16.531 1 94.69 213 LYS A O 1
ATOM 1696 N N . GLY A 1 214 ? -12.898 15.336 16.516 1 86 214 GLY A N 1
ATOM 1697 C CA . GLY A 1 214 ? -13.352 16.281 17.531 1 86 214 GLY A CA 1
ATOM 1698 C C . GLY A 1 214 ? -13.969 17.547 16.922 1 86 214 GLY A C 1
ATOM 1699 O O . GLY A 1 214 ? -13.781 17.812 15.734 1 86 214 GLY A O 1
ATOM 1700 N N . MET B 1 1 ? -1.834 23.953 1.522 1 93.81 1 MET B N 1
ATOM 1701 C CA . MET B 1 1 ? -0.842 23.641 2.549 1 93.81 1 MET B CA 1
ATOM 1702 C C . MET B 1 1 ? 0.572 23.875 2.025 1 93.81 1 MET B C 1
ATOM 1704 O O . MET B 1 1 ? 0.793 23.891 0.813 1 93.81 1 MET B O 1
ATOM 1708 N N . ARG B 1 2 ? 1.415 24.172 2.951 1 96.94 2 ARG B N 1
ATOM 1709 C CA . ARG B 1 2 ? 2.844 24.172 2.654 1 96.94 2 ARG B CA 1
ATOM 1710 C C . ARG B 1 2 ? 3.484 22.844 3.045 1 96.94 2 ARG B C 1
ATOM 1712 O O . ARG B 1 2 ? 3.479 22.469 4.219 1 96.94 2 ARG B O 1
ATOM 1719 N N . ILE B 1 3 ? 4.059 22.188 2.033 1 98.19 3 ILE B N 1
ATOM 1720 C CA . ILE B 1 3 ? 4.531 20.812 2.232 1 98.19 3 ILE B CA 1
ATOM 1721 C C . ILE B 1 3 ? 6.031 20.75 1.954 1 98.19 3 ILE B C 1
ATOM 1723 O O . ILE B 1 3 ? 6.496 21.203 0.913 1 98.19 3 ILE B O 1
ATOM 1727 N N . LEU B 1 4 ? 6.738 20.188 2.879 1 98.69 4 LEU B N 1
ATOM 1728 C CA . LEU B 1 4 ? 8.164 19.938 2.709 1 98.69 4 LEU B CA 1
ATOM 1729 C C . LEU B 1 4 ? 8.445 18.453 2.498 1 98.69 4 LEU B C 1
ATOM 1731 O O . LEU B 1 4 ? 8.18 17.641 3.377 1 98.69 4 LEU B O 1
ATOM 1735 N N . ILE B 1 5 ? 8.961 18.125 1.365 1 98.81 5 ILE B N 1
ATOM 1736 C CA . ILE B 1 5 ? 9.398 16.766 1.057 1 98.81 5 ILE B CA 1
ATOM 1737 C C . ILE B 1 5 ? 10.922 16.688 1.115 1 98.81 5 ILE B C 1
ATOM 1739 O O . ILE B 1 5 ? 11.609 17.422 0.406 1 98.81 5 ILE B O 1
ATOM 1743 N N . VAL B 1 6 ? 11.414 15.82 1.963 1 98.75 6 VAL B N 1
ATOM 1744 C CA . VAL B 1 6 ? 12.859 15.656 2.094 1 98.75 6 VAL B CA 1
ATOM 1745 C C . VAL B 1 6 ? 13.289 14.344 1.443 1 98.75 6 VAL B C 1
ATOM 1747 O O . VAL B 1 6 ? 12.961 13.258 1.938 1 98.75 6 VAL B O 1
ATOM 1750 N N . GLY B 1 7 ? 14.102 14.414 0.445 1 98.44 7 GLY B N 1
ATOM 1751 C CA . GLY B 1 7 ? 14.438 13.281 -0.408 1 98.44 7 GLY B CA 1
ATOM 1752 C C . GLY B 1 7 ? 13.664 13.273 -1.715 1 98.44 7 GLY B C 1
ATOM 1753 O O . GLY B 1 7 ? 12.438 13.125 -1.719 1 98.44 7 GLY B O 1
ATOM 1754 N N . GLY B 1 8 ? 14.352 13.328 -2.805 1 97.88 8 GLY B N 1
ATOM 1755 C CA . GLY B 1 8 ? 13.719 13.422 -4.109 1 97.88 8 GLY B CA 1
ATOM 1756 C C . GLY B 1 8 ? 13.766 12.125 -4.895 1 97.88 8 GLY B C 1
ATOM 1757 O O . GLY B 1 8 ? 13.914 12.133 -6.117 1 97.88 8 GLY B O 1
ATOM 1758 N N . GLY B 1 9 ? 13.68 11.047 -4.215 1 96.25 9 GLY B N 1
ATOM 1759 C CA . GLY B 1 9 ? 13.727 9.75 -4.871 1 96.25 9 GLY B CA 1
ATOM 176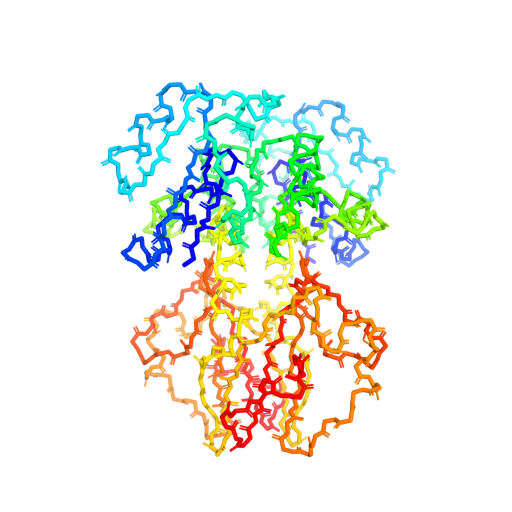0 C C . GLY B 1 9 ? 12.422 9.383 -5.555 1 96.25 9 GLY B C 1
ATOM 1761 O O . GLY B 1 9 ? 11.602 10.25 -5.844 1 96.25 9 GLY B O 1
ATOM 1762 N N . LYS B 1 10 ? 12.258 8.102 -5.863 1 94.81 10 LYS B N 1
ATOM 1763 C CA . LYS B 1 10 ? 11.141 7.613 -6.668 1 94.81 10 LYS B CA 1
ATOM 1764 C C . LYS B 1 10 ? 9.812 7.82 -5.945 1 94.81 10 LYS B C 1
ATOM 1766 O O . LYS B 1 10 ? 8.812 8.164 -6.57 1 94.81 10 LYS B O 1
ATOM 1771 N N . VAL B 1 11 ? 9.812 7.594 -4.613 1 96.75 11 VAL B N 1
ATOM 1772 C CA . VAL B 1 11 ? 8.57 7.801 -3.875 1 96.75 11 VAL B CA 1
ATOM 1773 C C . VAL B 1 11 ? 8.148 9.266 -3.975 1 96.75 11 VAL B C 1
ATOM 1775 O O . VAL B 1 11 ? 6.977 9.57 -4.199 1 96.75 11 VAL B O 1
ATOM 1778 N N . ALA B 1 12 ? 9.086 10.156 -3.771 1 98.06 12 ALA B N 1
ATOM 1779 C CA . ALA B 1 12 ? 8.789 11.578 -3.898 1 98.06 12 ALA B CA 1
ATOM 1780 C C . ALA B 1 12 ? 8.234 11.906 -5.281 1 98.06 12 ALA B C 1
ATOM 1782 O O . ALA B 1 12 ? 7.258 12.648 -5.402 1 98.06 12 ALA B O 1
ATOM 1783 N N . GLU B 1 13 ? 8.852 11.359 -6.262 1 96.94 13 GLU B N 1
ATOM 1784 C CA . GLU B 1 13 ? 8.398 11.586 -7.629 1 96.94 13 GLU B CA 1
ATOM 1785 C C . GLU B 1 13 ? 6.945 11.148 -7.809 1 96.94 13 GLU B C 1
ATOM 1787 O O . GLU B 1 13 ? 6.129 11.898 -8.352 1 96.94 13 GLU B O 1
ATOM 1792 N N . GLU B 1 14 ? 6.664 9.922 -7.402 1 96.19 14 GLU B N 1
ATOM 1793 C CA . GLU B 1 14 ? 5.301 9.414 -7.496 1 96.19 14 GLU B CA 1
ATOM 1794 C C . GLU B 1 14 ? 4.332 10.281 -6.695 1 96.19 14 GLU B C 1
ATOM 1796 O O . GLU B 1 14 ? 3.195 10.5 -7.117 1 96.19 14 GLU B O 1
ATOM 1801 N N . LEU B 1 15 ? 4.77 10.727 -5.539 1 97.44 15 LEU B N 1
ATOM 1802 C CA . LEU B 1 15 ? 3.934 11.586 -4.699 1 97.44 15 LEU B CA 1
ATOM 1803 C C . LEU B 1 15 ? 3.637 12.906 -5.398 1 97.44 15 LEU B C 1
ATOM 1805 O O . LEU B 1 15 ? 2.492 13.367 -5.406 1 97.44 15 LEU B O 1
ATOM 1809 N N . LEU B 1 16 ? 4.672 13.508 -5.992 1 98 16 LEU B N 1
ATOM 1810 C CA . LEU B 1 16 ? 4.512 14.781 -6.691 1 98 16 LEU B CA 1
ATOM 1811 C C . LEU B 1 16 ? 3.52 14.648 -7.844 1 98 16 LEU B C 1
ATOM 1813 O O . LEU B 1 16 ? 2.783 15.586 -8.148 1 98 16 LEU B O 1
ATOM 1817 N N . ARG B 1 17 ? 3.457 13.484 -8.461 1 95.62 17 ARG B N 1
ATOM 1818 C CA . ARG B 1 17 ? 2.52 13.242 -9.547 1 95.62 17 ARG B CA 1
ATOM 1819 C C . ARG B 1 17 ? 1.082 13.203 -9.039 1 95.62 17 ARG B C 1
ATOM 1821 O O . ARG B 1 17 ? 0.145 13.492 -9.789 1 95.62 17 ARG B O 1
ATOM 1828 N N . ARG B 1 18 ? 0.94 12.906 -7.801 1 94.75 18 ARG B N 1
ATOM 1829 C CA . ARG B 1 18 ? -0.39 12.727 -7.23 1 94.75 18 ARG B CA 1
ATOM 1830 C C . ARG B 1 18 ? -0.89 14.023 -6.594 1 94.75 18 ARG B C 1
ATOM 1832 O O . ARG B 1 18 ? -2.098 14.242 -6.496 1 94.75 18 ARG B O 1
ATOM 1839 N N . LEU B 1 19 ? 0.006 14.859 -6.184 1 95.31 19 LEU B N 1
ATOM 1840 C CA . LEU B 1 19 ? -0.355 16.078 -5.457 1 95.31 19 LEU B CA 1
ATOM 1841 C C . LEU B 1 19 ? -0.875 17.141 -6.414 1 95.31 19 LEU B C 1
ATOM 1843 O O . LEU B 1 19 ? -0.366 17.281 -7.527 1 95.31 19 LEU B O 1
ATOM 1847 N N . ASP B 1 20 ? -1.915 17.812 -5.977 1 94 20 ASP B N 1
ATOM 1848 C CA . ASP B 1 20 ? -2.312 19.031 -6.684 1 94 20 ASP B CA 1
ATOM 1849 C C . ASP B 1 20 ? -1.339 20.172 -6.402 1 94 20 ASP B C 1
ATOM 1851 O O . ASP B 1 20 ? -1.503 20.906 -5.426 1 94 20 ASP B O 1
ATOM 1855 N N . LEU B 1 21 ? -0.5 20.422 -7.242 1 95.62 21 LEU B N 1
ATOM 1856 C CA . LEU B 1 21 ? 0.604 21.359 -7.023 1 95.62 21 LEU B CA 1
ATOM 1857 C C . LEU B 1 21 ? 0.143 22.797 -7.195 1 95.62 21 LEU B C 1
ATOM 1859 O O . LEU B 1 21 ? 0.878 23.734 -6.871 1 95.62 21 LEU B O 1
ATOM 1863 N N . LYS B 1 22 ? -1.084 23.016 -7.676 1 94.12 22 LYS B N 1
ATOM 1864 C CA . LYS B 1 22 ? -1.667 24.344 -7.73 1 94.12 22 LYS B CA 1
ATOM 1865 C C . LYS B 1 22 ? -2.299 24.734 -6.395 1 94.12 22 LYS B C 1
ATOM 1867 O O . LYS B 1 22 ? -2.434 25.906 -6.078 1 94.12 22 LYS B O 1
ATOM 1872 N N . ARG B 1 23 ? -2.633 23.672 -5.645 1 94.44 23 ARG B N 1
ATOM 1873 C CA . ARG B 1 23 ? -3.326 23.875 -4.375 1 94.44 23 ARG B CA 1
ATOM 1874 C C . ARG B 1 23 ? -2.338 23.906 -3.213 1 94.44 23 ARG B C 1
ATOM 1876 O O . ARG B 1 23 ? -2.656 24.406 -2.137 1 94.44 23 ARG B O 1
ATOM 1883 N N . HIS B 1 24 ? -1.187 23.312 -3.416 1 96.5 24 HIS B N 1
ATOM 1884 C CA . HIS B 1 24 ? -0.189 23.203 -2.357 1 96.5 24 HIS B CA 1
ATOM 1885 C C . HIS B 1 24 ? 1.125 23.859 -2.768 1 96.5 24 HIS B C 1
ATOM 1887 O O . HIS B 1 24 ? 1.532 23.766 -3.928 1 96.5 24 HIS B O 1
ATOM 1893 N N . GLN B 1 25 ? 1.702 24.547 -1.841 1 97.12 25 GLN B N 1
ATOM 1894 C CA . GLN B 1 25 ? 3.082 24.984 -2.029 1 97.12 25 GLN B CA 1
ATOM 1895 C C . GLN B 1 25 ? 4.066 23.906 -1.576 1 97.12 25 GLN B C 1
ATOM 1897 O O . GLN B 1 25 ? 4.156 23.609 -0.385 1 97.12 25 GLN B O 1
ATOM 1902 N N . VAL B 1 26 ? 4.848 23.406 -2.518 1 98.31 26 VAL B N 1
ATOM 1903 C CA . VAL B 1 26 ? 5.645 22.219 -2.213 1 98.31 26 VAL B CA 1
ATOM 1904 C C . VAL B 1 26 ? 7.129 22.547 -2.316 1 98.31 26 VAL B C 1
ATOM 1906 O O . VAL B 1 26 ? 7.566 23.156 -3.297 1 98.31 26 VAL B O 1
ATOM 1909 N N . TYR B 1 27 ? 7.867 22.172 -1.315 1 98.12 27 TYR B N 1
ATOM 1910 C CA . TYR B 1 27 ? 9.32 22.25 -1.281 1 98.12 27 TYR B CA 1
ATOM 1911 C C . TYR B 1 27 ? 9.93 20.844 -1.301 1 98.12 27 TYR B C 1
ATOM 1913 O O . TYR B 1 27 ? 9.5 19.969 -0.56 1 98.12 27 TYR B O 1
ATOM 1921 N N . VAL B 1 28 ? 10.93 20.672 -2.145 1 98.56 28 VAL B N 1
ATOM 1922 C CA . VAL B 1 28 ? 11.625 19.391 -2.199 1 98.56 28 VAL B CA 1
ATOM 1923 C C . VAL B 1 28 ? 13.109 19.594 -1.905 1 98.56 28 VAL B C 1
ATOM 1925 O O . VAL B 1 28 ? 13.773 20.406 -2.557 1 98.56 28 VAL B O 1
ATOM 1928 N N . VAL B 1 29 ? 13.594 18.859 -0.948 1 98.56 29 VAL B N 1
ATOM 1929 C CA . VAL B 1 29 ? 15.016 18.891 -0.621 1 98.56 29 VAL B CA 1
ATOM 1930 C C . VAL B 1 29 ? 15.703 17.672 -1.227 1 98.56 29 VAL B C 1
ATOM 1932 O O . VAL B 1 29 ? 15.336 16.531 -0.931 1 98.56 29 VAL B O 1
ATOM 1935 N N . GLU B 1 30 ? 16.641 17.859 -2.018 1 98.06 30 GLU B N 1
ATOM 1936 C CA . GLU B 1 30 ? 17.375 16.812 -2.703 1 98.06 30 GLU B CA 1
ATOM 1937 C C . GLU B 1 30 ? 18.828 17.234 -2.965 1 98.06 30 GLU B C 1
ATOM 1939 O O . GLU B 1 30 ? 19.062 18.312 -3.506 1 98.06 30 GLU B O 1
ATOM 1944 N N . LYS B 1 31 ? 19.75 16.391 -2.59 1 97.25 31 LYS B N 1
ATOM 1945 C CA . LYS B 1 31 ? 21.141 16.797 -2.654 1 97.25 31 LYS B CA 1
ATOM 1946 C C . LYS B 1 31 ? 21.75 16.453 -4.012 1 97.25 31 LYS B C 1
ATOM 1948 O O . LYS B 1 31 ? 22.719 17.078 -4.441 1 97.25 31 LYS B O 1
ATOM 1953 N N . ASP B 1 32 ? 21.281 15.422 -4.703 1 97.62 32 ASP B N 1
ATOM 1954 C CA . ASP B 1 32 ? 21.828 15.008 -5.992 1 97.62 32 ASP B CA 1
ATOM 1955 C C . ASP B 1 32 ? 21.422 15.977 -7.098 1 97.62 32 ASP B C 1
ATOM 1957 O O . ASP B 1 32 ? 20.234 16.141 -7.387 1 97.62 32 ASP B O 1
ATOM 1961 N N . PRO B 1 33 ? 22.344 16.562 -7.789 1 97.75 33 PRO B N 1
ATOM 1962 C CA . PRO B 1 33 ? 22.031 17.578 -8.789 1 97.75 33 PRO B CA 1
ATOM 1963 C C . PRO B 1 33 ? 21.234 17.016 -9.969 1 97.75 33 PRO B C 1
ATOM 1965 O O . PRO B 1 33 ? 20.391 17.719 -10.539 1 97.75 33 PRO B O 1
ATOM 1968 N N . VAL B 1 34 ? 21.531 15.875 -10.352 1 97.88 34 VAL B N 1
ATOM 1969 C CA . VAL B 1 34 ? 20.812 15.258 -11.461 1 97.88 34 VAL B CA 1
ATOM 1970 C C . VAL B 1 34 ? 19.344 15.078 -11.102 1 97.88 34 VAL B C 1
ATOM 1972 O O . VAL B 1 34 ? 18.453 15.445 -11.867 1 97.88 34 VAL B O 1
ATOM 1975 N N . ARG B 1 35 ? 19.156 14.609 -9.938 1 97.25 35 ARG B N 1
ATOM 1976 C CA . ARG B 1 35 ? 17.781 14.406 -9.469 1 97.25 35 ARG B CA 1
ATOM 1977 C C . ARG B 1 35 ? 17.062 15.734 -9.312 1 97.25 35 ARG B C 1
ATOM 1979 O O . ARG B 1 35 ? 15.875 15.844 -9.656 1 97.25 35 ARG B O 1
ATOM 1986 N N . ARG B 1 36 ? 17.703 16.719 -8.812 1 98.12 36 ARG B N 1
ATOM 1987 C CA . ARG B 1 36 ? 17.109 18.031 -8.664 1 98.12 36 ARG B CA 1
ATOM 1988 C C . ARG B 1 36 ? 16.625 18.562 -10.008 1 98.12 36 ARG B C 1
ATOM 1990 O O . ARG B 1 36 ? 15.516 19.109 -10.109 1 98.12 36 ARG B O 1
ATOM 1997 N N . GLN B 1 37 ? 17.438 18.422 -10.977 1 98.06 37 GLN B N 1
ATOM 1998 C CA . GLN B 1 37 ? 17.078 18.891 -12.312 1 98.06 37 GLN B CA 1
ATOM 1999 C C . GLN B 1 37 ? 15.859 18.156 -12.852 1 98.06 37 GLN B C 1
ATOM 2001 O O . GLN B 1 37 ? 14.977 18.781 -13.445 1 98.06 37 GLN B O 1
ATOM 2006 N N . GLU B 1 38 ? 15.875 16.875 -12.656 1 97.69 38 GLU B N 1
ATOM 2007 C CA . GLU B 1 38 ? 14.742 16.078 -13.094 1 97.69 38 GLU B CA 1
ATOM 2008 C C . GLU B 1 38 ? 13.445 16.547 -12.445 1 97.69 38 GLU B C 1
ATOM 2010 O O . GLU B 1 38 ? 12.43 16.719 -13.125 1 97.69 38 GLU B O 1
ATOM 2015 N N . ILE B 1 39 ? 13.484 16.797 -11.172 1 98.12 39 ILE B N 1
ATOM 2016 C CA . ILE B 1 39 ? 12.305 17.219 -10.43 1 98.12 39 ILE B CA 1
ATOM 2017 C C . ILE B 1 39 ? 11.867 18.609 -10.898 1 98.12 39 ILE B C 1
ATOM 2019 O O . ILE B 1 39 ? 10.688 18.828 -11.188 1 98.12 39 ILE B O 1
ATOM 2023 N N . SER B 1 40 ? 12.805 19.484 -11.047 1 97.62 40 SER B N 1
ATOM 2024 C CA . SER B 1 40 ? 12.5 20.859 -11.438 1 97.62 40 SER B CA 1
ATOM 2025 C C . SER B 1 40 ? 11.93 20.922 -12.852 1 97.62 40 SER B C 1
ATOM 2027 O O . SER B 1 40 ? 11.094 21.766 -13.156 1 97.62 40 SER B O 1
ATOM 2029 N N . SER B 1 41 ? 12.352 20.016 -13.688 1 98 41 SER B N 1
ATOM 2030 C CA . SER B 1 41 ? 11.914 20 -15.078 1 98 41 SER B CA 1
ATOM 2031 C C . SER B 1 41 ? 10.508 19.438 -15.211 1 98 41 SER B C 1
ATOM 2033 O O . SER B 1 41 ? 9.766 19.797 -16.125 1 98 41 SER B O 1
ATOM 2035 N N . ASN B 1 42 ? 10.133 18.641 -14.32 1 97.44 42 ASN B N 1
ATOM 2036 C CA . ASN B 1 42 ? 8.898 17.891 -14.508 1 97.44 42 ASN B CA 1
ATOM 2037 C C . ASN B 1 42 ? 7.785 18.391 -13.594 1 97.44 42 ASN B C 1
ATOM 2039 O O . ASN B 1 42 ? 6.613 18.094 -13.82 1 97.44 42 ASN B O 1
ATOM 2043 N N . PHE B 1 43 ? 8.195 19.062 -12.539 1 98.19 43 PHE B N 1
ATOM 2044 C CA . PHE B 1 43 ? 7.203 19.469 -11.555 1 98.19 43 PHE B CA 1
ATOM 2045 C C . PHE B 1 43 ? 7.391 20.938 -11.172 1 98.19 43 PHE B C 1
ATOM 2047 O O . PHE B 1 43 ? 8.523 21.406 -11.039 1 98.19 43 PHE B O 1
ATOM 2054 N N . ASP B 1 44 ? 6.281 21.688 -11.008 1 97.75 44 ASP B N 1
ATOM 2055 C CA . ASP B 1 44 ? 6.305 23.062 -10.547 1 97.75 44 ASP B CA 1
ATOM 2056 C C . ASP B 1 44 ? 6.379 23.141 -9.023 1 97.75 44 ASP B C 1
ATOM 2058 O O . ASP B 1 44 ? 5.379 23.422 -8.359 1 97.75 44 ASP B O 1
ATOM 2062 N N . VAL B 1 45 ? 7.551 22.922 -8.477 1 98.44 45 VAL B N 1
ATOM 2063 C CA . VAL B 1 45 ? 7.801 22.922 -7.039 1 98.44 45 VAL B CA 1
ATOM 2064 C C . VAL B 1 45 ? 9.109 23.656 -6.746 1 98.44 45 VAL B C 1
ATOM 2066 O O . VAL B 1 45 ? 9.891 23.938 -7.656 1 98.44 45 VAL B O 1
ATOM 2069 N N . PHE B 1 46 ? 9.32 24.047 -5.559 1 97.56 46 PHE B N 1
ATOM 2070 C CA . PHE B 1 46 ? 10.578 24.656 -5.129 1 97.56 46 PHE B CA 1
ATOM 2071 C C . PHE B 1 46 ? 11.594 23.578 -4.75 1 97.56 46 PHE B C 1
ATOM 2073 O O . PHE B 1 46 ? 11.359 22.797 -3.82 1 97.56 46 PHE B O 1
ATOM 2080 N N . VAL B 1 47 ? 12.672 23.578 -5.457 1 98.06 47 VAL B N 1
ATOM 2081 C CA . VAL B 1 47 ? 13.688 22.562 -5.191 1 98.06 47 VAL B CA 1
ATOM 2082 C C . VAL B 1 47 ? 14.867 23.203 -4.465 1 98.06 47 VAL B C 1
ATOM 2084 O O . VAL B 1 47 ? 15.398 24.234 -4.906 1 98.06 47 VAL B O 1
ATOM 2087 N N . ILE B 1 48 ? 15.234 22.656 -3.379 1 97.62 48 ILE B N 1
ATOM 2088 C CA . ILE B 1 48 ? 16.359 23.141 -2.572 1 97.62 48 ILE B CA 1
ATOM 2089 C C . ILE B 1 48 ? 17.5 22.125 -2.611 1 97.62 48 ILE B C 1
ATOM 2091 O O . ILE B 1 48 ? 17.312 20.969 -2.242 1 97.62 48 ILE B O 1
ATOM 2095 N N . GLY B 1 49 ? 18.672 22.531 -3.016 1 97.19 49 GLY B N 1
ATOM 2096 C CA . GLY B 1 49 ? 19.828 21.656 -3.139 1 97.19 49 GLY B CA 1
ATOM 2097 C C . GLY B 1 49 ? 20.672 21.609 -1.88 1 97.19 49 GLY B C 1
ATOM 2098 O O . GLY B 1 49 ? 21.719 22.25 -1.803 1 97.19 49 GLY B O 1
ATOM 2099 N N . LYS B 1 50 ? 20.297 20.828 -0.948 1 96 50 LYS B N 1
ATOM 2100 C CA . LYS B 1 50 ? 21.016 20.688 0.31 1 96 50 LYS B CA 1
ATOM 2101 C C . LYS B 1 50 ? 20.906 19.266 0.861 1 96 50 LYS B C 1
ATOM 2103 O O . LYS B 1 50 ? 20.016 18.516 0.445 1 96 50 LYS B O 1
ATOM 2108 N N . ASP B 1 51 ? 21.812 18.969 1.733 1 96.62 51 ASP B N 1
ATOM 2109 C CA . ASP B 1 51 ? 21.719 17.75 2.525 1 96.62 51 ASP B CA 1
ATOM 2110 C C . ASP B 1 51 ? 20.672 17.891 3.635 1 96.62 51 ASP B C 1
ATOM 2112 O O . ASP B 1 51 ? 20.609 18.938 4.285 1 96.62 51 ASP B O 1
ATOM 2116 N N . ALA B 1 52 ? 19.906 16.906 3.85 1 95.75 52 ALA B N 1
ATOM 2117 C CA . ALA B 1 52 ? 18.828 16.938 4.836 1 95.75 52 ALA B CA 1
ATOM 2118 C C . ALA B 1 52 ? 19.375 17.156 6.242 1 95.75 52 ALA B C 1
ATOM 2120 O O . ALA B 1 52 ? 18.656 17.594 7.137 1 95.75 52 ALA B O 1
ATOM 2121 N N . THR B 1 53 ? 20.594 16.766 6.457 1 95.25 53 THR B N 1
ATOM 2122 C CA . THR B 1 53 ? 21.172 16.875 7.793 1 95.25 53 THR B CA 1
ATOM 2123 C C . THR B 1 53 ? 21.734 18.266 8.016 1 95.25 53 THR B C 1
ATOM 2125 O O . THR B 1 53 ? 22.203 18.594 9.117 1 95.25 53 THR B O 1
ATOM 2128 N N . ASP B 1 54 ? 21.734 19.062 6.965 1 94.19 54 ASP B N 1
ATOM 2129 C CA . ASP B 1 54 ? 22.172 20.453 7.09 1 94.19 54 ASP B CA 1
ATOM 2130 C C . ASP B 1 54 ? 21.141 21.297 7.832 1 94.19 54 ASP B C 1
ATOM 2132 O O . ASP B 1 54 ? 20.094 21.641 7.27 1 94.19 54 ASP B O 1
ATOM 2136 N N . VAL B 1 55 ? 21.5 21.719 8.953 1 90 55 VAL B N 1
ATOM 2137 C CA . VAL B 1 55 ? 20.562 22.375 9.852 1 90 55 VAL B CA 1
ATOM 2138 C C . VAL B 1 55 ? 20.156 23.734 9.258 1 90 55 VAL B C 1
ATOM 2140 O O . VAL B 1 55 ? 19.047 24.203 9.508 1 90 55 VAL B O 1
ATOM 2143 N N . SER B 1 56 ? 21.031 24.375 8.469 1 91.56 56 SER B N 1
ATOM 2144 C CA . SER B 1 56 ? 20.719 25.672 7.883 1 91.56 56 SER B CA 1
ATOM 2145 C C . SER B 1 56 ? 19.5 25.594 6.965 1 91.56 56 SER B C 1
ATOM 2147 O O . SER B 1 56 ? 18.875 26.609 6.672 1 91.56 56 SER B O 1
ATOM 2149 N N . LEU B 1 57 ? 19.266 24.359 6.453 1 93.62 57 LEU B N 1
ATOM 2150 C CA . LEU B 1 57 ? 18.062 24.125 5.66 1 93.62 57 LEU B CA 1
ATOM 2151 C C . LEU B 1 57 ? 16.812 24.578 6.414 1 93.62 57 LEU B C 1
ATOM 2153 O O . LEU B 1 57 ? 15.953 25.25 5.848 1 93.62 57 LEU B O 1
ATOM 2157 N N . TYR B 1 58 ? 16.734 24.312 7.625 1 93 58 TYR B N 1
ATOM 2158 C CA . TYR B 1 58 ? 15.531 24.484 8.445 1 93 58 TYR B CA 1
ATOM 2159 C C . TYR B 1 58 ? 15.523 25.844 9.117 1 93 58 TYR B C 1
ATOM 2161 O O . TYR B 1 58 ? 14.461 26.359 9.469 1 93 58 TYR B O 1
ATOM 2169 N N . THR B 1 59 ? 16.719 26.406 9.305 1 88.81 59 THR B N 1
ATOM 2170 C CA . THR B 1 59 ? 16.797 27.656 10.062 1 88.81 59 THR B CA 1
ATOM 2171 C C . THR B 1 59 ? 16.859 28.859 9.117 1 88.81 59 THR B C 1
ATOM 2173 O O . THR B 1 59 ? 16.453 29.969 9.484 1 88.81 59 THR B O 1
ATOM 2176 N N . THR B 1 60 ? 17.375 28.641 7.926 1 87.94 60 THR B N 1
ATOM 2177 C CA . THR B 1 60 ? 17.641 29.766 7.051 1 87.94 60 THR B CA 1
ATOM 2178 C C . THR B 1 60 ? 16.875 29.641 5.742 1 87.94 60 THR B C 1
ATOM 2180 O O . THR B 1 60 ? 16.234 30.609 5.289 1 87.94 60 THR B O 1
ATOM 2183 N N . ASP B 1 61 ? 16.859 28.547 5.18 1 88.75 61 ASP B N 1
ATOM 2184 C CA . ASP B 1 61 ? 16.328 28.375 3.83 1 88.75 61 ASP B CA 1
ATOM 2185 C C . ASP B 1 61 ? 14.805 28.25 3.846 1 88.75 61 ASP B C 1
ATOM 2187 O O . ASP B 1 61 ? 14.141 28.609 2.879 1 88.75 61 ASP B O 1
ATOM 2191 N N . LEU B 1 62 ? 14.336 27.656 4.957 1 90.25 62 LEU B N 1
ATOM 2192 C CA . LEU B 1 62 ? 12.898 27.406 5.07 1 90.25 62 LEU B CA 1
ATOM 2193 C C . LEU B 1 62 ? 12.312 28.125 6.27 1 90.25 62 LEU B C 1
ATOM 2195 O O . LEU B 1 62 ? 12.992 28.344 7.273 1 90.25 62 LEU B O 1
ATOM 2199 N N . GLN B 1 63 ? 11.102 28.578 6.168 1 93.25 63 GLN B N 1
ATOM 2200 C CA . GLN B 1 63 ? 10.32 29.016 7.316 1 93.25 63 GLN B CA 1
ATOM 2201 C C . GLN B 1 63 ? 9.5 27.859 7.898 1 93.25 63 GLN B C 1
ATOM 2203 O O . GLN B 1 63 ? 8.305 27.75 7.633 1 93.25 63 GLN B O 1
ATOM 2208 N N . MET B 1 64 ? 10.102 27.156 8.75 1 95.94 64 MET B N 1
ATOM 2209 C CA . MET B 1 64 ? 9.539 25.891 9.227 1 95.94 64 MET B CA 1
ATOM 2210 C C . MET B 1 64 ? 8.219 26.125 9.953 1 95.94 64 MET B C 1
ATOM 2212 O O . MET B 1 64 ? 7.332 25.281 9.922 1 95.94 64 MET B O 1
ATOM 2216 N N . GLU B 1 65 ? 8.133 27.297 10.562 1 94.56 65 GLU B N 1
ATOM 2217 C CA . GLU B 1 65 ? 6.93 27.625 11.32 1 94.56 65 GLU B CA 1
ATOM 2218 C C . GLU B 1 65 ? 5.707 27.703 10.414 1 94.56 65 GLU B C 1
ATOM 2220 O O . GLU B 1 65 ? 4.57 27.625 10.883 1 94.56 65 GLU B O 1
ATOM 2225 N N . GLN B 1 66 ? 5.98 27.875 9.164 1 96.25 66 GLN B N 1
ATOM 2226 C CA . GLN B 1 66 ? 4.883 28.016 8.211 1 96.25 66 GLN B CA 1
ATOM 2227 C C . GLN B 1 66 ? 4.613 26.703 7.48 1 96.25 66 GLN B C 1
ATOM 2229 O O . GLN B 1 66 ? 3.686 26.609 6.672 1 96.25 66 GLN B O 1
ATOM 2234 N N . ILE B 1 67 ? 5.395 25.734 7.75 1 97.5 67 ILE B N 1
ATOM 2235 C CA . ILE B 1 67 ? 5.238 24.438 7.09 1 97.5 67 ILE B CA 1
ATOM 2236 C C . ILE B 1 67 ? 4.117 23.656 7.762 1 97.5 67 ILE B C 1
ATOM 2238 O O . ILE B 1 67 ? 4.09 23.531 8.984 1 97.5 67 ILE B O 1
ATOM 2242 N N . ASP B 1 68 ? 3.242 23.141 6.961 1 97.31 68 ASP B N 1
ATOM 2243 C CA . ASP B 1 68 ? 2.1 22.391 7.484 1 97.31 68 ASP B CA 1
ATOM 2244 C C . ASP B 1 68 ? 2.412 20.906 7.578 1 97.31 68 ASP B C 1
ATOM 2246 O O . ASP B 1 68 ? 1.842 20.188 8.406 1 97.31 68 ASP B O 1
ATOM 2250 N N . MET B 1 69 ? 3.279 20.469 6.695 1 98 69 MET B N 1
ATOM 2251 C CA . MET B 1 69 ? 3.559 19.047 6.617 1 98 69 MET B CA 1
ATOM 2252 C C . MET B 1 69 ? 4.996 18.797 6.176 1 98 69 MET B C 1
ATOM 2254 O O . MET B 1 69 ? 5.496 19.453 5.262 1 98 69 MET B O 1
ATOM 2258 N N . VAL B 1 70 ? 5.59 17.875 6.855 1 98.69 70 VAL B N 1
ATOM 2259 C CA . VAL B 1 70 ? 6.91 17.391 6.469 1 98.69 70 VAL B CA 1
ATOM 2260 C C . VAL B 1 70 ? 6.84 15.898 6.137 1 98.69 70 VAL B C 1
ATOM 2262 O O . VAL B 1 70 ? 6.262 15.109 6.895 1 98.69 70 VAL B O 1
ATOM 2265 N N . ILE B 1 71 ? 7.402 15.547 4.996 1 98.88 71 ILE B N 1
ATOM 2266 C CA . ILE B 1 71 ? 7.469 14.156 4.551 1 98.88 71 ILE B CA 1
ATOM 2267 C C . ILE B 1 71 ? 8.922 13.773 4.266 1 98.88 71 ILE B C 1
ATOM 2269 O O . ILE B 1 71 ? 9.508 14.219 3.275 1 98.88 71 ILE B O 1
ATOM 2273 N N . ALA B 1 72 ? 9.492 12.961 5.113 1 98.88 72 ALA B N 1
ATOM 2274 C CA . ALA B 1 72 ? 10.875 12.531 4.965 1 98.88 72 ALA B CA 1
ATOM 2275 C C . ALA B 1 72 ? 10.969 11.203 4.219 1 98.88 72 ALA B C 1
ATOM 2277 O O . ALA B 1 72 ? 10.562 10.164 4.742 1 98.88 72 ALA B O 1
ATOM 2278 N N . LEU B 1 73 ? 11.609 11.25 3.049 1 98.62 73 LEU B N 1
ATOM 2279 C CA . LEU B 1 73 ? 11.523 10.109 2.143 1 98.62 73 LEU B CA 1
ATOM 2280 C C . LEU B 1 73 ? 12.914 9.664 1.688 1 98.62 73 LEU B C 1
ATOM 2282 O O . LEU B 1 73 ? 13.055 9.047 0.633 1 98.62 73 LEU B O 1
ATOM 2286 N N . THR B 1 74 ? 13.961 10.047 2.422 1 97.81 74 THR B N 1
ATOM 2287 C CA . THR B 1 74 ? 15.289 9.602 2.027 1 97.81 74 THR B CA 1
ATOM 2288 C C . THR B 1 74 ? 15.445 8.102 2.25 1 97.81 74 THR B C 1
ATOM 2290 O O . THR B 1 74 ? 14.516 7.434 2.711 1 97.81 74 THR B O 1
ATOM 2293 N N . GLY B 1 75 ? 16.609 7.594 1.874 1 95.31 75 GLY B N 1
ATOM 2294 C CA . GLY B 1 75 ? 16.875 6.176 2.031 1 95.31 75 GLY B CA 1
ATOM 2295 C C . GLY B 1 75 ? 17.422 5.82 3.4 1 95.31 75 GLY B C 1
ATOM 2296 O O . GLY B 1 75 ? 17.75 4.656 3.666 1 95.31 75 GLY B O 1
ATOM 2297 N N . SER B 1 76 ? 17.484 6.797 4.285 1 96.81 76 SER B N 1
ATOM 2298 C CA . SER B 1 76 ? 18.078 6.578 5.598 1 96.81 76 SER B CA 1
ATOM 2299 C C . SER B 1 76 ? 17.062 6.773 6.711 1 96.81 76 SER B C 1
ATOM 2301 O O . SER B 1 76 ? 16.516 7.871 6.887 1 96.81 76 SER B O 1
ATOM 2303 N N . ASN B 1 77 ? 16.891 5.699 7.48 1 96.94 77 ASN B N 1
ATOM 2304 C CA . ASN B 1 77 ? 16.016 5.801 8.648 1 96.94 77 ASN B CA 1
ATOM 2305 C C . ASN B 1 77 ? 16.469 6.922 9.586 1 96.94 77 ASN B C 1
ATOM 2307 O O . ASN B 1 77 ? 15.641 7.719 10.039 1 96.94 77 ASN B O 1
ATOM 2311 N N . GLU B 1 78 ? 17.75 6.949 9.797 1 96.75 78 GLU B N 1
ATOM 2312 C CA . GLU B 1 78 ? 18.312 7.922 10.734 1 96.75 78 GLU B CA 1
ATOM 2313 C C . GLU B 1 78 ? 18.031 9.352 10.273 1 96.75 78 GLU B C 1
ATOM 2315 O O . GLU B 1 78 ? 17.656 10.203 11.078 1 96.75 78 GLU B O 1
ATOM 2320 N N . VAL B 1 79 ? 18.234 9.57 9.062 1 97.94 79 VAL B N 1
ATOM 2321 C CA . VAL B 1 79 ? 18 10.906 8.516 1 97.94 79 VAL B CA 1
ATOM 2322 C C . VAL B 1 79 ? 16.516 11.258 8.602 1 97.94 79 VAL B C 1
ATOM 2324 O O . VAL B 1 79 ? 16.172 12.359 9.023 1 97.94 79 VAL B O 1
ATOM 2327 N N . ASN B 1 80 ? 15.695 10.359 8.266 1 98.25 80 ASN B N 1
ATOM 2328 C CA . ASN B 1 80 ? 14.258 10.625 8.297 1 98.25 80 ASN B CA 1
ATOM 2329 C C . ASN B 1 80 ? 13.773 10.906 9.719 1 98.25 80 ASN B C 1
ATOM 2331 O O . ASN B 1 80 ? 12.953 11.797 9.93 1 98.25 80 ASN B O 1
ATOM 2335 N N . LEU B 1 81 ? 14.266 10.141 10.664 1 97.75 81 LEU B N 1
ATOM 2336 C CA . LEU B 1 81 ? 13.906 10.391 12.055 1 97.75 81 LEU B CA 1
ATOM 2337 C C . LEU B 1 81 ? 14.375 11.773 12.5 1 97.75 81 LEU B C 1
ATOM 2339 O O . LEU B 1 81 ? 13.648 12.484 13.195 1 97.75 81 LEU B O 1
ATOM 2343 N N . LEU B 1 82 ? 15.578 12.125 12.102 1 97.81 82 LEU B N 1
ATOM 2344 C CA . LEU B 1 82 ? 16.125 13.43 12.445 1 97.81 82 LEU B CA 1
ATOM 2345 C C . LEU B 1 82 ? 15.242 14.547 11.883 1 97.81 82 LEU B C 1
ATOM 2347 O O . LEU B 1 82 ? 14.93 15.508 12.586 1 97.81 82 LEU B O 1
ATOM 2351 N N . VAL B 1 83 ? 14.883 14.398 10.672 1 98.31 83 VAL B N 1
ATOM 2352 C CA . VAL B 1 83 ? 14.047 15.398 10.016 1 98.31 83 VAL B CA 1
ATOM 2353 C C . VAL B 1 83 ? 12.742 15.57 10.789 1 98.31 83 VAL B C 1
ATOM 2355 O O . VAL B 1 83 ? 12.289 16.688 11.023 1 98.31 83 VAL B O 1
ATOM 2358 N N . LEU B 1 84 ? 12.109 14.469 11.172 1 98.38 84 LEU B N 1
ATOM 2359 C CA . LEU B 1 84 ? 10.852 14.562 11.906 1 98.38 84 LEU B CA 1
ATOM 2360 C C . LEU B 1 84 ? 11.07 15.172 13.289 1 98.38 84 LEU B C 1
ATOM 2362 O O . LEU B 1 84 ? 10.211 15.898 13.797 1 98.38 84 LEU B O 1
ATOM 2366 N N . ALA B 1 85 ? 12.195 14.82 13.898 1 98 85 ALA B N 1
ATOM 2367 C CA . ALA B 1 85 ? 12.516 15.422 15.195 1 98 85 ALA B CA 1
ATOM 2368 C C . ALA B 1 85 ? 12.609 16.938 15.086 1 98 85 ALA B C 1
ATOM 2370 O O . ALA B 1 85 ? 12.07 17.672 15.922 1 98 85 ALA B O 1
ATOM 2371 N N . ILE B 1 86 ? 13.297 17.406 14.094 1 97.88 86 ILE B N 1
ATOM 2372 C CA . ILE B 1 86 ? 13.43 18.844 13.859 1 97.88 86 ILE B CA 1
ATOM 2373 C C . ILE B 1 86 ? 12.055 19.453 13.602 1 97.88 86 ILE B C 1
ATOM 2375 O O . ILE B 1 86 ? 11.711 20.484 14.172 1 97.88 86 ILE B O 1
ATOM 2379 N N . ALA B 1 87 ? 11.289 18.828 12.766 1 98.06 87 ALA B N 1
ATOM 2380 C CA . ALA B 1 87 ? 9.945 19.297 12.461 1 98.06 87 ALA B CA 1
ATOM 2381 C C . ALA B 1 87 ? 9.094 19.406 13.727 1 98.06 87 ALA B C 1
ATOM 2383 O O . ALA B 1 87 ? 8.297 20.328 13.875 1 98.06 87 ALA B O 1
ATOM 2384 N N . LYS B 1 88 ? 9.211 18.391 14.547 1 97.5 88 LYS B N 1
ATOM 2385 C CA . LYS B 1 88 ? 8.477 18.406 15.812 1 97.5 88 LYS B CA 1
ATOM 2386 C C . LYS B 1 88 ? 8.844 19.641 16.641 1 97.5 88 LYS B C 1
ATOM 2388 O O . LYS B 1 88 ? 7.977 20.281 17.234 1 97.5 88 LYS B O 1
ATOM 2393 N N . LEU B 1 89 ? 10.133 19.922 16.688 1 96.44 89 LEU B N 1
ATOM 2394 C CA . LEU B 1 89 ? 10.602 21.094 17.422 1 96.44 89 LEU B CA 1
ATOM 2395 C C . LEU B 1 89 ? 9.938 22.359 16.922 1 96.44 89 LEU B C 1
ATOM 2397 O O . LEU B 1 89 ? 9.672 23.281 17.703 1 96.44 89 LEU B O 1
ATOM 2401 N N . TYR B 1 90 ? 9.672 22.438 15.68 1 96.88 90 TYR B N 1
ATOM 2402 C CA . TYR B 1 90 ? 9.07 23.625 15.086 1 96.88 90 TYR B CA 1
ATOM 2403 C C . TYR B 1 90 ? 7.551 23.516 15.07 1 96.88 90 TYR B C 1
ATOM 2405 O O . TYR B 1 90 ? 6.867 24.328 14.438 1 96.88 90 TYR B O 1
ATOM 2413 N N . ASN B 1 91 ? 7.008 22.422 15.617 1 96.69 91 ASN B N 1
ATOM 2414 C CA . ASN B 1 91 ? 5.578 22.203 15.797 1 96.69 91 ASN B CA 1
ATOM 2415 C C . ASN B 1 91 ? 4.867 22.016 14.461 1 96.69 91 ASN B C 1
ATOM 2417 O O . ASN B 1 91 ? 3.748 22.5 14.273 1 96.69 91 ASN B O 1
ATOM 2421 N N . VAL B 1 92 ? 5.547 21.453 13.539 1 97.62 92 VAL B N 1
ATOM 2422 C CA . VAL B 1 92 ? 4.871 21.109 12.297 1 97.62 92 VAL B CA 1
ATOM 2423 C C . VAL B 1 92 ? 3.748 20.109 12.57 1 97.62 92 VAL B C 1
ATOM 2425 O O . VAL B 1 92 ? 3.979 19.062 13.164 1 97.62 92 VAL B O 1
ATOM 2428 N N . PRO B 1 93 ? 2.576 20.344 12.086 1 96.38 93 PRO B N 1
ATOM 2429 C CA . PRO B 1 93 ? 1.419 19.547 12.492 1 96.38 93 PRO B CA 1
ATOM 2430 C C . PRO B 1 93 ? 1.47 18.109 11.945 1 96.38 93 PRO B C 1
ATOM 2432 O O . PRO B 1 93 ? 1.105 17.172 12.648 1 96.38 93 PRO B O 1
ATOM 2435 N N . HIS B 1 94 ? 1.817 17.922 10.695 1 97.62 94 HIS B N 1
ATOM 2436 C CA . HIS B 1 94 ? 1.851 16.609 10.062 1 97.62 94 HIS B CA 1
ATOM 2437 C C . HIS B 1 94 ? 3.279 16.203 9.719 1 97.62 94 HIS B C 1
ATOM 2439 O O . HIS B 1 94 ? 3.961 16.891 8.961 1 97.62 94 HIS B O 1
ATOM 2445 N N . ARG B 1 95 ? 3.682 15.086 10.266 1 98.69 95 ARG B N 1
ATOM 2446 C CA . ARG B 1 95 ? 5.043 14.578 10.109 1 98.69 95 ARG B CA 1
ATOM 2447 C C . ARG B 1 95 ? 5.035 13.109 9.703 1 98.69 95 ARG B C 1
ATOM 2449 O O . ARG B 1 95 ? 4.617 12.25 10.477 1 98.69 95 ARG B O 1
ATOM 2456 N N . ILE B 1 96 ? 5.488 12.867 8.484 1 98.69 96 ILE B N 1
ATOM 2457 C CA . ILE B 1 96 ? 5.488 11.508 7.945 1 98.69 96 ILE B CA 1
ATOM 2458 C C . ILE B 1 96 ? 6.91 11.102 7.574 1 98.69 96 ILE B C 1
ATOM 2460 O O . ILE B 1 96 ? 7.66 11.891 6.996 1 98.69 96 ILE B O 1
ATOM 2464 N N . ALA B 1 97 ? 7.27 9.883 7.902 1 98.62 97 ALA B N 1
ATOM 2465 C CA . ALA B 1 97 ? 8.594 9.398 7.52 1 98.62 97 ALA B CA 1
ATOM 2466 C C . ALA B 1 97 ? 8.516 7.996 6.926 1 98.62 97 ALA B C 1
ATOM 2468 O O . ALA B 1 97 ? 7.785 7.141 7.438 1 98.62 97 ALA B O 1
ATOM 2469 N N . LYS B 1 98 ? 9.227 7.832 5.875 1 97.69 98 LYS B N 1
ATOM 2470 C CA . LYS B 1 98 ? 9.453 6.496 5.336 1 97.69 98 LYS B CA 1
ATOM 2471 C C . LYS B 1 98 ? 10.445 5.719 6.195 1 97.69 98 LYS B C 1
ATOM 2473 O O . LYS B 1 98 ? 11.531 6.219 6.512 1 97.69 98 LYS B O 1
ATOM 2478 N N . VAL B 1 99 ? 10.047 4.535 6.582 1 96.31 99 VAL B N 1
ATOM 2479 C CA . VAL B 1 99 ? 10.953 3.699 7.363 1 96.31 99 VAL B CA 1
ATOM 2480 C C . VAL B 1 99 ? 11.055 2.312 6.73 1 96.31 99 VAL B C 1
ATOM 2482 O O . VAL B 1 99 ? 10.195 1.927 5.93 1 96.31 99 VAL B O 1
ATOM 2485 N N . THR B 1 100 ? 12.078 1.572 7.117 1 90.25 100 THR B N 1
ATOM 2486 C CA . THR B 1 100 ? 12.406 0.34 6.406 1 90.25 100 THR B CA 1
ATOM 2487 C C . THR B 1 100 ? 11.695 -0.853 7.039 1 90.25 100 THR B C 1
ATOM 2489 O O . THR B 1 100 ? 11.453 -1.862 6.371 1 90.25 100 THR B O 1
ATOM 2492 N N . ASP B 1 101 ? 11.422 -0.756 8.375 1 89.06 101 ASP B N 1
ATOM 2493 C CA . ASP B 1 101 ? 10.867 -1.936 9.023 1 89.06 101 ASP B CA 1
ATOM 2494 C C . ASP B 1 101 ? 10.031 -1.546 10.242 1 89.06 101 ASP B C 1
ATOM 2496 O O . ASP B 1 101 ? 9.922 -0.364 10.578 1 89.06 101 ASP B O 1
ATOM 2500 N N . HIS B 1 102 ? 9.438 -2.547 10.867 1 89.88 102 HIS B N 1
ATOM 2501 C CA . HIS B 1 102 ? 8.469 -2.326 11.938 1 89.88 102 HIS B CA 1
ATOM 2502 C C . HIS B 1 102 ? 9.148 -1.811 13.203 1 89.88 102 HIS B C 1
ATOM 2504 O O . HIS B 1 102 ? 8.547 -1.062 13.977 1 89.88 102 HIS B O 1
ATOM 2510 N N . ARG B 1 103 ? 10.391 -2.227 13.414 1 92.06 103 ARG B N 1
ATOM 2511 C CA . ARG B 1 103 ? 11.109 -1.744 14.586 1 92.06 103 ARG B CA 1
ATOM 2512 C C . ARG B 1 103 ? 11.273 -0.229 14.547 1 92.06 103 ARG B C 1
ATOM 2514 O O . ARG B 1 103 ? 11.07 0.45 15.555 1 92.06 103 ARG B O 1
ATOM 2521 N N . MET B 1 104 ? 11.641 0.269 13.414 1 94.88 104 MET B N 1
ATOM 2522 C CA . MET B 1 104 ? 11.797 1.711 13.25 1 94.88 104 MET B CA 1
ATOM 2523 C C . MET B 1 104 ? 10.453 2.422 13.375 1 94.88 104 MET B C 1
ATOM 2525 O O . MET B 1 104 ? 10.375 3.516 13.938 1 94.88 104 MET B O 1
ATOM 2529 N N . ALA B 1 105 ? 9.445 1.801 12.828 1 96.19 105 ALA B N 1
ATOM 2530 C CA . ALA B 1 105 ? 8.109 2.373 12.953 1 96.19 105 ALA B CA 1
ATOM 2531 C C . ALA B 1 105 ? 7.703 2.504 14.422 1 96.19 105 ALA B C 1
ATOM 2533 O O . ALA B 1 105 ? 7.203 3.547 14.844 1 96.19 105 ALA B O 1
ATOM 2534 N N . ASP B 1 106 ? 7.91 1.458 15.156 1 95.44 106 ASP B N 1
ATOM 2535 C CA . ASP B 1 106 ? 7.578 1.461 16.578 1 95.44 106 ASP B CA 1
ATOM 2536 C C . ASP B 1 106 ? 8.359 2.545 17.312 1 95.44 106 ASP B C 1
ATOM 2538 O O . ASP B 1 106 ? 7.809 3.225 18.188 1 95.44 106 ASP B O 1
ATOM 2542 N N . LEU B 1 107 ? 9.641 2.66 16.969 1 96.62 107 LEU B N 1
ATOM 2543 C CA . LEU B 1 107 ? 10.477 3.686 17.578 1 96.62 107 LEU B CA 1
ATOM 2544 C C . LEU B 1 107 ? 9.922 5.078 17.297 1 96.62 107 LEU B C 1
ATOM 2546 O O . LEU B 1 107 ? 9.883 5.926 18.203 1 96.62 107 LEU B O 1
ATOM 2550 N N . LEU B 1 108 ? 9.508 5.293 16.141 1 97.31 108 LEU B N 1
ATOM 2551 C CA . LEU B 1 108 ? 8.93 6.574 15.75 1 97.31 108 LEU B CA 1
ATOM 2552 C C . LEU B 1 108 ? 7.707 6.898 16.594 1 97.31 108 LEU B C 1
ATOM 2554 O O . LEU B 1 108 ? 7.555 8.023 17.078 1 97.31 108 LEU B O 1
ATOM 2558 N N . TYR B 1 109 ? 6.859 5.945 16.812 1 96.56 109 TYR B N 1
ATOM 2559 C CA . TYR B 1 109 ? 5.68 6.125 17.656 1 96.56 109 TYR B CA 1
ATOM 2560 C C . TYR B 1 109 ? 6.074 6.395 19.094 1 96.56 109 TYR B C 1
ATOM 2562 O O . TYR B 1 109 ? 5.527 7.293 19.75 1 96.56 109 TYR B O 1
ATOM 2570 N N . GLU B 1 110 ? 6.992 5.602 19.547 1 96.69 110 GLU B N 1
ATOM 2571 C CA . GLU B 1 110 ? 7.426 5.734 20.938 1 96.69 110 GLU B CA 1
ATOM 2572 C C . GLU B 1 110 ? 7.977 7.133 21.219 1 96.69 110 GLU B C 1
ATOM 2574 O O . GLU B 1 110 ? 7.73 7.703 22.281 1 96.69 110 GLU B O 1
ATOM 2579 N N . LEU B 1 111 ? 8.625 7.645 20.281 1 97.12 111 LEU B N 1
ATOM 2580 C CA . LEU B 1 111 ? 9.234 8.961 20.438 1 97.12 111 LEU B CA 1
ATOM 2581 C C . LEU B 1 111 ? 8.25 10.062 20.047 1 97.12 111 LEU B C 1
ATOM 2583 O O . LEU B 1 111 ? 8.586 11.25 20.109 1 97.12 111 LEU B O 1
ATOM 2587 N N . GLU B 1 112 ? 7.051 9.617 19.594 1 96.88 112 GLU B N 1
ATOM 2588 C CA . GLU B 1 112 ? 5.992 10.539 19.203 1 96.88 112 GLU B CA 1
ATOM 2589 C C . GLU B 1 112 ? 6.48 11.516 18.141 1 96.88 112 GLU B C 1
ATOM 2591 O O . GLU B 1 112 ? 6.254 12.719 18.234 1 96.88 112 GLU B O 1
ATOM 2596 N N . LEU B 1 113 ? 7.164 11 17.172 1 97.94 113 LEU B N 1
ATOM 2597 C CA . LEU B 1 113 ? 7.77 11.859 16.156 1 97.94 113 LEU B CA 1
ATOM 2598 C C . LEU B 1 113 ? 6.824 12.055 14.977 1 97.94 113 LEU B C 1
ATOM 2600 O O . LEU B 1 113 ? 7.012 12.969 14.172 1 97.94 113 LEU B O 1
ATOM 2604 N N . GLY B 1 114 ? 5.883 11.195 14.812 1 97.75 114 GLY B N 1
ATOM 2605 C CA . GLY B 1 114 ? 4.953 11.336 13.703 1 97.75 114 GLY B CA 1
ATOM 2606 C C . GLY B 1 114 ? 4.473 10 13.164 1 97.75 114 GLY B C 1
ATOM 2607 O O . GLY B 1 114 ? 4.25 9.055 13.922 1 97.75 114 GLY B O 1
ATOM 2608 N N . ILE B 1 115 ? 4.246 9.945 11.844 1 98.19 115 ILE B N 1
ATOM 2609 C CA . ILE B 1 115 ? 3.58 8.828 11.188 1 98.19 115 ILE B CA 1
ATOM 2610 C C . ILE B 1 115 ? 4.594 8.031 10.375 1 98.19 115 ILE B C 1
ATOM 2612 O O . ILE B 1 115 ? 5.211 8.562 9.445 1 98.19 115 ILE B O 1
ATOM 2616 N N . PRO B 1 116 ? 4.793 6.781 10.711 1 97.94 116 PRO B N 1
ATOM 2617 C CA . PRO B 1 116 ? 5.672 5.938 9.898 1 97.94 116 PRO B CA 1
ATOM 2618 C C . PRO B 1 116 ? 4.965 5.352 8.68 1 97.94 116 PRO B C 1
ATOM 2620 O O . PRO B 1 116 ? 3.791 4.98 8.758 1 97.94 116 PRO B O 1
ATOM 2623 N N . VAL B 1 117 ? 5.629 5.332 7.594 1 96.88 117 VAL B N 1
ATOM 2624 C CA . VAL B 1 117 ? 5.223 4.602 6.398 1 96.88 117 VAL B CA 1
ATOM 2625 C C . VAL B 1 117 ? 6.27 3.543 6.059 1 96.88 117 VAL B C 1
ATOM 2627 O O . VAL B 1 117 ? 7.379 3.873 5.629 1 96.88 117 VAL B O 1
ATOM 2630 N N . THR B 1 118 ? 5.938 2.338 6.219 1 95.94 118 THR B N 1
ATOM 2631 C CA . THR B 1 118 ? 6.891 1.25 6.031 1 95.94 118 THR B CA 1
ATOM 2632 C C . THR B 1 118 ? 6.789 0.682 4.617 1 95.94 118 THR B C 1
ATOM 2634 O O . THR B 1 118 ? 6.016 -0.244 4.367 1 95.94 118 THR B O 1
ATOM 2637 N N . GLN B 1 119 ? 7.578 1.084 3.789 1 94.38 119 GLN B N 1
ATOM 2638 C CA . GLN B 1 119 ? 7.496 0.806 2.359 1 94.38 119 GLN B CA 1
ATOM 2639 C C . GLN B 1 119 ? 7.465 -0.696 2.092 1 94.38 119 GLN B C 1
ATOM 2641 O O . GLN B 1 119 ? 6.551 -1.195 1.432 1 94.38 119 GLN B O 1
ATOM 2646 N N . SER B 1 120 ? 8.398 -1.456 2.645 1 95.31 120 SER B N 1
ATOM 2647 C CA . SER B 1 120 ? 8.516 -2.885 2.373 1 95.31 120 SER B CA 1
ATOM 2648 C C . SER B 1 120 ? 7.32 -3.65 2.928 1 95.31 120 SER B C 1
ATOM 2650 O O . SER B 1 120 ? 6.82 -4.582 2.291 1 95.31 120 SER B O 1
ATOM 2652 N N . SER B 1 121 ? 6.82 -3.184 4.059 1 96.19 121 SER B N 1
ATOM 2653 C CA . SER B 1 121 ? 5.691 -3.865 4.688 1 96.19 121 SER B CA 1
ATOM 2654 C C . SER B 1 121 ? 4.414 -3.686 3.873 1 96.19 121 SER B C 1
ATOM 2656 O O . SER B 1 121 ? 3.635 -4.625 3.717 1 96.19 121 SER B O 1
ATOM 2658 N N . ILE B 1 122 ? 4.25 -2.512 3.375 1 96 122 ILE B N 1
ATOM 2659 C CA . ILE B 1 122 ? 3.049 -2.225 2.598 1 96 122 ILE B CA 1
ATOM 2660 C C . ILE B 1 122 ? 3.045 -3.07 1.325 1 96 122 ILE B C 1
ATOM 2662 O O . ILE B 1 122 ? 2.037 -3.701 0.995 1 96 122 ILE B O 1
ATOM 2666 N N . VAL B 1 123 ? 4.145 -3.107 0.648 1 96.25 123 VAL B N 1
ATOM 2667 C CA . VAL B 1 123 ? 4.258 -3.871 -0.59 1 96.25 123 VAL B CA 1
ATOM 2668 C C . VAL B 1 123 ? 4.055 -5.355 -0.3 1 96.25 123 VAL B C 1
ATOM 2670 O O . VAL B 1 123 ? 3.295 -6.035 -0.997 1 96.25 123 VAL B O 1
ATOM 2673 N N . ALA B 1 124 ? 4.715 -5.848 0.745 1 97.19 124 ALA B N 1
ATOM 2674 C CA . ALA B 1 124 ? 4.57 -7.246 1.135 1 97.19 124 ALA B CA 1
ATOM 2675 C C . ALA B 1 124 ? 3.117 -7.578 1.465 1 97.19 124 ALA B C 1
ATOM 2677 O O . ALA B 1 124 ? 2.631 -8.664 1.139 1 97.19 124 ALA B O 1
ATOM 2678 N N . SER B 1 125 ? 2.475 -6.668 2.129 1 96.44 125 SER B N 1
ATOM 2679 C CA . SER B 1 125 ? 1.074 -6.879 2.48 1 96.44 125 SER B CA 1
ATOM 2680 C C . SER B 1 125 ? 0.209 -7.027 1.232 1 96.44 125 SER B C 1
ATOM 2682 O O . SER B 1 125 ? -0.684 -7.879 1.188 1 96.44 125 SER B O 1
ATOM 2684 N N . MET B 1 126 ? 0.492 -6.242 0.223 1 96.69 126 MET B N 1
ATOM 2685 C CA . MET B 1 126 ? -0.274 -6.324 -1.017 1 96.69 126 MET B CA 1
ATOM 2686 C C . MET B 1 126 ? -0.068 -7.676 -1.693 1 96.69 126 MET B C 1
ATOM 2688 O O . MET B 1 126 ? -1.021 -8.273 -2.195 1 96.69 126 MET B O 1
ATOM 2692 N N . ILE B 1 127 ? 1.156 -8.125 -1.655 1 97.5 127 ILE B N 1
ATOM 2693 C CA . ILE B 1 127 ? 1.465 -9.414 -2.26 1 97.5 127 ILE B CA 1
ATOM 2694 C C . ILE B 1 127 ? 0.819 -10.539 -1.446 1 97.5 127 ILE B C 1
ATOM 2696 O O . ILE B 1 127 ? 0.219 -11.453 -2.01 1 97.5 127 ILE B O 1
ATOM 2700 N N . SER B 1 128 ? 0.898 -10.469 -0.155 1 96.88 128 SER B N 1
ATOM 2701 C CA . SER B 1 128 ? 0.296 -11.469 0.724 1 96.88 128 SER B CA 1
ATOM 2702 C C . SER B 1 128 ? -1.218 -11.516 0.548 1 96.88 128 SER B C 1
ATOM 2704 O O . SER B 1 128 ? -1.809 -12.594 0.506 1 96.88 128 SER B O 1
ATOM 2706 N N . ASN B 1 129 ? -1.825 -10.352 0.495 1 96.12 129 ASN B N 1
ATOM 2707 C CA . ASN B 1 129 ? -3.26 -10.273 0.238 1 96.12 129 ASN B CA 1
ATOM 2708 C C . ASN B 1 129 ? -3.637 -11 -1.053 1 96.12 129 ASN B C 1
ATOM 2710 O O . ASN B 1 129 ? -4.645 -11.703 -1.104 1 96.12 129 ASN B O 1
ATOM 2714 N N . TYR B 1 130 ? -2.836 -10.773 -2.059 1 97 130 TYR B N 1
ATOM 2715 C CA . TYR B 1 130 ? -3.076 -11.461 -3.322 1 97 130 TYR B CA 1
ATOM 2716 C C . TYR B 1 130 ? -3.037 -12.969 -3.139 1 97 130 TYR B C 1
ATOM 2718 O O . TYR B 1 130 ? -3.955 -13.68 -3.562 1 97 130 TYR B O 1
ATOM 2726 N N . LEU B 1 131 ? -2.008 -13.453 -2.5 1 95.56 131 LEU B N 1
ATOM 2727 C CA . LEU B 1 131 ? -1.832 -14.883 -2.293 1 95.56 131 LEU B CA 1
ATOM 2728 C C . LEU B 1 131 ? -3.02 -15.477 -1.539 1 95.56 131 LEU B C 1
ATOM 2730 O O . LEU B 1 131 ? -3.475 -16.578 -1.855 1 95.56 131 LEU B O 1
ATOM 2734 N N . GLU B 1 132 ? -3.561 -14.719 -0.654 1 94.69 132 GLU B N 1
ATOM 2735 C CA . GLU B 1 132 ? -4.594 -15.227 0.24 1 94.69 132 GLU B CA 1
ATOM 2736 C C . GLU B 1 132 ? -5.973 -15.172 -0.415 1 94.69 132 GLU B C 1
ATOM 2738 O O . GLU B 1 132 ? -6.918 -15.797 0.058 1 94.69 132 GLU B O 1
ATOM 2743 N N . SER B 1 133 ? -6.059 -14.43 -1.499 1 96.12 133 SER B N 1
ATOM 2744 C CA . SER B 1 133 ? -7.406 -14.164 -2 1 96.12 133 SER B CA 1
ATOM 2745 C C . SER B 1 133 ? -7.516 -14.492 -3.484 1 96.12 133 SER B C 1
ATOM 2747 O O . SER B 1 133 ? -8.555 -14.258 -4.102 1 96.12 133 SER B O 1
ATOM 2749 N N . VAL B 1 134 ? -6.449 -15.016 -4.051 1 95.12 134 VAL B N 1
ATOM 2750 C CA . VAL B 1 134 ? -6.441 -15.219 -5.496 1 95.12 134 VAL B CA 1
ATOM 2751 C C . VAL B 1 134 ? -7.227 -16.484 -5.844 1 95.12 134 VAL B C 1
ATOM 2753 O O . VAL B 1 134 ? -7.867 -16.547 -6.895 1 95.12 134 VAL B O 1
ATOM 2756 N N . VAL B 1 135 ? -7.18 -17.5 -4.996 1 91.69 135 VAL B N 1
ATOM 2757 C CA . VAL B 1 135 ? -7.887 -18.75 -5.27 1 91.69 135 VAL B CA 1
ATOM 2758 C C . VAL B 1 135 ? -9.32 -18.656 -4.758 1 91.69 135 VAL B C 1
ATOM 2760 O O . VAL B 1 135 ? -10.273 -18.938 -5.496 1 91.69 135 VAL B O 1
ATOM 2763 N N . SER B 1 136 ? -9.5 -18.219 -3.553 1 93.06 136 SER B N 1
ATOM 2764 C CA . SER B 1 136 ? -10.789 -18 -2.918 1 93.06 136 SER B CA 1
ATOM 2765 C C . SER B 1 136 ? -10.844 -16.641 -2.219 1 93.06 136 SER B C 1
ATOM 2767 O O . SER B 1 136 ? -9.82 -16.141 -1.739 1 93.06 136 SER B O 1
ATOM 2769 N N . SER B 1 137 ? -12.023 -16.109 -2.195 1 94.75 137 SER B N 1
ATOM 2770 C CA . SER B 1 137 ? -12.172 -14.828 -1.529 1 94.75 137 SER B CA 1
ATOM 2771 C C . SER B 1 137 ? -11.781 -14.914 -0.059 1 94.75 137 SER B C 1
ATOM 2773 O O . SER B 1 137 ? -12.039 -15.922 0.6 1 94.75 137 SER B O 1
ATOM 2775 N N . LEU B 1 138 ? -11.188 -13.898 0.431 1 94.94 138 LEU B N 1
ATOM 2776 C CA . LEU B 1 138 ? -10.805 -13.781 1.835 1 94.94 138 LEU B CA 1
ATOM 2777 C C . LEU B 1 138 ? -11.828 -12.961 2.611 1 94.94 138 LEU B C 1
ATOM 2779 O O . LEU B 1 138 ? -12.039 -11.781 2.324 1 94.94 138 LEU B O 1
ATOM 2783 N N . PRO B 1 139 ? -12.531 -13.609 3.6 1 94.5 139 PRO B N 1
ATOM 2784 C CA . PRO B 1 139 ? -13.422 -12.812 4.453 1 94.5 139 PRO B CA 1
ATOM 2785 C C . PRO B 1 139 ? -12.656 -11.812 5.316 1 94.5 139 PRO B C 1
ATOM 2787 O O . PRO B 1 139 ? -11.727 -12.188 6.031 1 94.5 139 PRO B O 1
ATOM 2790 N N . ILE B 1 140 ? -13.07 -10.547 5.23 1 93.5 140 ILE B N 1
ATOM 2791 C CA . ILE B 1 140 ? -12.297 -9.562 5.973 1 93.5 140 ILE B CA 1
ATOM 2792 C C . ILE B 1 140 ? -13.211 -8.773 6.902 1 93.5 140 ILE B C 1
ATOM 2794 O O . ILE B 1 140 ? -12.773 -7.832 7.566 1 93.5 140 ILE B O 1
ATOM 2798 N N . GLY B 1 141 ? -14.453 -9.094 6.91 1 90.12 141 GLY B N 1
ATOM 2799 C CA . GLY B 1 141 ? -15.367 -8.406 7.816 1 90.12 141 GLY B CA 1
ATOM 2800 C C . GLY B 1 141 ? -16.828 -8.641 7.48 1 90.12 141 GLY B C 1
ATOM 2801 O O . GLY B 1 141 ? -17.156 -9.547 6.715 1 90.12 141 GLY B O 1
ATOM 2802 N N . SER B 1 142 ? -17.594 -7.934 8.25 1 89.31 142 SER B N 1
ATOM 2803 C CA . SER B 1 142 ? -19.031 -7.949 8.008 1 89.31 142 SER B CA 1
ATOM 2804 C C . SER B 1 142 ? -19.672 -6.605 8.359 1 89.31 142 SER B C 1
ATOM 2806 O O . SER B 1 142 ? -19.047 -5.785 9.039 1 89.31 142 SER B O 1
ATOM 2808 N N . PHE B 1 143 ? -20.797 -6.41 7.742 1 86.06 143 PHE B N 1
ATOM 2809 C CA . PHE B 1 143 ? -21.641 -5.246 7.988 1 86.06 143 PHE B CA 1
ATOM 2810 C C . PHE B 1 143 ? -23.109 -5.617 7.871 1 86.06 143 PHE B C 1
ATOM 2812 O O . PHE B 1 143 ? -23.609 -5.836 6.77 1 86.06 143 PHE B O 1
ATOM 2819 N N . GLY B 1 144 ? -23.766 -5.566 9.047 1 87.19 144 GLY B N 1
ATOM 2820 C CA . GLY B 1 144 ? -25.125 -6.059 9.023 1 87.19 144 GLY B CA 1
ATOM 2821 C C . GLY B 1 144 ? -25.25 -7.48 8.508 1 87.19 144 GLY B C 1
ATOM 2822 O O . GLY B 1 144 ? -24.578 -8.383 9.008 1 87.19 144 GLY B O 1
ATOM 2823 N N . ASP B 1 145 ? -26.078 -7.578 7.422 1 90.81 145 ASP B N 1
ATOM 2824 C CA . ASP B 1 145 ? -26.281 -8.891 6.828 1 90.81 145 ASP B CA 1
ATOM 2825 C C . ASP B 1 145 ? -25.328 -9.133 5.668 1 90.81 145 ASP B C 1
ATOM 2827 O O . ASP B 1 145 ? -25.469 -10.102 4.926 1 90.81 145 ASP B O 1
ATOM 2831 N N . TYR B 1 146 ? -24.391 -8.266 5.586 1 93.38 146 TYR B N 1
ATOM 2832 C CA . TYR B 1 146 ? -23.453 -8.391 4.469 1 93.38 146 TYR B CA 1
ATOM 2833 C C . TYR B 1 146 ? -22.094 -8.898 4.941 1 93.38 146 TYR B C 1
ATOM 2835 O O . TYR B 1 146 ? -21.656 -8.57 6.047 1 93.38 146 TYR B O 1
ATOM 2843 N N . TYR B 1 147 ? -21.516 -9.617 4.043 1 95.62 147 TYR B N 1
ATOM 2844 C CA . TYR B 1 147 ? -20.125 -10.047 4.223 1 95.62 147 TYR B CA 1
ATOM 2845 C C . TYR B 1 147 ? -19.188 -9.195 3.393 1 95.62 147 TYR B C 1
ATOM 2847 O O . TYR B 1 147 ? -19.516 -8.805 2.271 1 95.62 147 TYR B O 1
ATOM 2855 N N . LEU B 1 148 ? -18.062 -8.883 3.965 1 95.88 148 LEU B N 1
ATOM 2856 C CA . LEU B 1 148 ? -17 -8.18 3.256 1 95.88 148 LEU B CA 1
ATOM 2857 C C . LEU B 1 148 ? -15.883 -9.141 2.838 1 95.88 148 LEU B C 1
ATOM 2859 O O . LEU B 1 148 ? -15.367 -9.891 3.666 1 95.88 148 LEU B O 1
ATOM 2863 N N . HIS B 1 149 ? -15.531 -9.023 1.526 1 96.75 149 HIS B N 1
ATOM 2864 C CA . HIS B 1 149 ? -14.547 -9.953 0.982 1 96.75 149 HIS B CA 1
ATOM 2865 C C . HIS B 1 149 ? -13.406 -9.203 0.298 1 96.75 149 HIS B C 1
ATOM 2867 O O . HIS B 1 149 ? -13.625 -8.156 -0.318 1 96.75 149 HIS B O 1
ATOM 2873 N N . LEU B 1 150 ? -12.266 -9.703 0.423 1 97.19 150 LEU B N 1
ATOM 2874 C CA . LEU B 1 150 ? -11.164 -9.359 -0.466 1 97.19 150 LEU B CA 1
ATOM 2875 C C . LEU B 1 150 ? -11 -10.414 -1.562 1 97.19 150 LEU B C 1
ATOM 2877 O O . LEU B 1 150 ? -10.922 -11.609 -1.273 1 97.19 150 LEU B O 1
ATOM 2881 N N . ILE B 1 151 ? -11.016 -9.945 -2.779 1 97.94 151 ILE B N 1
ATOM 2882 C CA . ILE B 1 151 ? -10.82 -10.844 -3.912 1 97.94 151 ILE B CA 1
ATOM 2883 C C . ILE B 1 151 ? -9.695 -10.312 -4.801 1 97.94 151 ILE B C 1
ATOM 2885 O O . ILE B 1 151 ? -9.711 -9.141 -5.195 1 97.94 151 ILE B O 1
ATOM 2889 N N . SER B 1 152 ? -8.758 -11.117 -5.051 1 98.25 152 SER B N 1
ATOM 2890 C CA . SER B 1 152 ? -7.707 -10.773 -6 1 98.25 152 SER B CA 1
ATOM 2891 C C . SER B 1 152 ? -7.914 -11.477 -7.336 1 98.25 152 SER B C 1
ATOM 2893 O O . SER B 1 152 ? -8.352 -12.633 -7.375 1 98.25 152 SER B O 1
ATOM 2895 N N . LEU B 1 153 ? -7.535 -10.836 -8.375 1 98.25 153 LEU B N 1
ATOM 2896 C CA . LEU B 1 153 ? -7.84 -11.352 -9.703 1 98.25 153 LEU B CA 1
ATOM 2897 C C . LEU B 1 153 ? -6.602 -11.977 -10.344 1 98.25 153 LEU B C 1
ATOM 2899 O O . LEU B 1 153 ? -5.562 -11.328 -10.453 1 98.25 153 LEU B O 1
ATOM 2903 N N . ALA B 1 154 ? -6.742 -13.188 -10.758 1 97.25 154 ALA B N 1
ATOM 2904 C CA . ALA B 1 154 ? -5.711 -13.883 -11.523 1 97.25 154 ALA B CA 1
ATOM 2905 C C . ALA B 1 154 ? -5.906 -13.672 -13.023 1 97.25 154 ALA B C 1
ATOM 2907 O O . ALA B 1 154 ? -6.961 -13.203 -13.461 1 97.25 154 ALA B O 1
ATOM 2908 N N . GLU B 1 155 ? -4.895 -14.023 -13.742 1 95.69 155 GLU B N 1
ATOM 2909 C CA . GLU B 1 155 ? -4.895 -13.859 -15.195 1 95.69 155 GLU B CA 1
ATOM 2910 C C . GLU B 1 155 ? -6.047 -14.633 -15.836 1 95.69 155 GLU B C 1
ATOM 2912 O O . GLU B 1 155 ? -6.613 -14.188 -16.844 1 95.69 155 GLU B O 1
ATOM 2917 N N . THR B 1 156 ? -6.449 -15.711 -15.258 1 94.81 156 THR B N 1
ATOM 2918 C CA . THR B 1 156 ? -7.395 -16.625 -15.883 1 94.81 156 THR B CA 1
ATOM 2919 C C . THR B 1 156 ? -8.812 -16.344 -15.414 1 94.81 156 THR B C 1
ATOM 2921 O O . THR B 1 156 ? -9.766 -17 -15.844 1 94.81 156 THR B O 1
ATOM 2924 N N . ASP B 1 157 ? -8.984 -15.445 -14.531 1 97.12 157 ASP B N 1
ATOM 2925 C CA . ASP B 1 157 ? -10.32 -15.18 -13.984 1 97.12 157 ASP B CA 1
ATOM 2926 C C . ASP B 1 157 ? -11.242 -14.617 -15.055 1 97.12 157 ASP B C 1
ATOM 2928 O O . ASP B 1 157 ? -10.828 -13.805 -15.883 1 97.12 157 ASP B O 1
ATOM 2932 N N . MET B 1 158 ? -12.484 -14.914 -14.992 1 96.5 158 MET B N 1
ATOM 2933 C CA . MET B 1 158 ? -13.461 -14.641 -16.031 1 96.5 158 MET B CA 1
ATOM 2934 C C . MET B 1 158 ? -13.68 -13.133 -16.203 1 96.5 158 MET B C 1
ATOM 2936 O O . MET B 1 158 ? -13.961 -12.664 -17.297 1 96.5 158 MET B O 1
ATOM 2940 N N . VAL B 1 159 ? -13.531 -12.391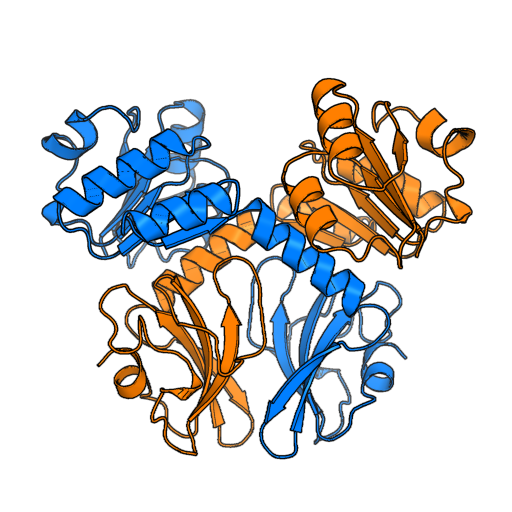 -15.164 1 97.81 159 VAL B N 1
ATOM 2941 C CA . VAL B 1 159 ? -13.906 -10.984 -15.211 1 97.81 159 VAL B CA 1
ATOM 2942 C C . VAL B 1 159 ? -12.734 -10.156 -15.75 1 97.81 159 VAL B C 1
ATOM 2944 O O . VAL B 1 159 ? -12.898 -8.977 -16.078 1 97.81 159 VAL B O 1
ATOM 2947 N N . VAL B 1 160 ? -11.555 -10.719 -15.789 1 97.75 160 VAL B N 1
ATOM 2948 C CA . VAL B 1 160 ? -10.383 -9.984 -16.25 1 97.75 160 VAL B CA 1
ATOM 2949 C C . VAL B 1 160 ? -10.578 -9.562 -17.703 1 97.75 160 VAL B C 1
ATOM 2951 O O . VAL B 1 160 ? -10.977 -10.375 -18.547 1 97.75 160 VAL B O 1
ATOM 2954 N N . GLY B 1 161 ? -10.336 -8.273 -17.984 1 97.31 161 GLY B N 1
ATOM 2955 C CA . GLY B 1 161 ? -10.539 -7.734 -19.312 1 97.31 161 GLY B CA 1
ATOM 2956 C C . GLY B 1 161 ? -11.883 -7.047 -19.484 1 97.31 161 GLY B C 1
ATOM 2957 O O . GLY B 1 161 ? -12.117 -6.379 -20.5 1 97.31 161 GLY B O 1
ATOM 2958 N N . SER B 1 162 ? -12.703 -7.195 -18.516 1 97.94 162 SER B N 1
ATOM 2959 C CA . SER B 1 162 ? -14.023 -6.562 -18.562 1 97.94 162 SER B CA 1
ATOM 2960 C C . SER B 1 162 ? -14.039 -5.27 -17.75 1 97.94 162 SER B C 1
ATOM 2962 O O . SER B 1 162 ? -13.32 -5.145 -16.75 1 97.94 162 SER B O 1
ATOM 2964 N N . LYS B 1 163 ? -14.836 -4.371 -18.156 1 98.19 163 LYS B N 1
ATOM 2965 C CA . LYS B 1 163 ? -15.109 -3.191 -17.344 1 98.19 163 LYS B CA 1
ATOM 2966 C C . LYS B 1 163 ? -16.078 -3.512 -16.219 1 98.19 163 LYS B C 1
ATOM 2968 O O . LYS B 1 163 ? -16.891 -4.434 -16.328 1 98.19 163 LYS B O 1
ATOM 2973 N N . ILE B 1 164 ? -16.047 -2.762 -15.203 1 97.69 164 ILE B N 1
ATOM 2974 C CA . ILE B 1 164 ? -16.891 -3.008 -14.039 1 97.69 164 ILE B CA 1
ATOM 2975 C C . ILE B 1 164 ? -18.359 -2.963 -14.453 1 97.69 164 ILE B C 1
ATOM 2977 O O . ILE B 1 164 ? -19.156 -3.803 -14.023 1 97.69 164 ILE B O 1
ATOM 2981 N N . LYS B 1 165 ? -18.703 -1.979 -15.305 1 95.94 165 LYS B N 1
ATOM 2982 C CA . LYS B 1 165 ? -20.094 -1.818 -15.711 1 95.94 165 LYS B CA 1
ATOM 2983 C C . LYS B 1 165 ? -20.594 -3.045 -16.469 1 95.94 165 LYS B C 1
ATOM 2985 O O . LYS B 1 165 ? -21.797 -3.244 -16.625 1 95.94 165 LYS B O 1
ATOM 2990 N N . GLU B 1 166 ? -19.688 -3.795 -16.984 1 97.25 166 GLU B N 1
ATOM 2991 C CA . GLU B 1 166 ? -20.031 -4.957 -17.797 1 97.25 166 GLU B CA 1
ATOM 2992 C C . GLU B 1 166 ? -20.203 -6.203 -16.922 1 97.25 166 GLU B C 1
ATOM 2994 O O . GLU B 1 166 ? -20.625 -7.254 -17.422 1 97.25 166 GLU B O 1
ATOM 2999 N N . LEU B 1 167 ? -19.922 -5.926 -15.664 1 95.19 167 LEU B N 1
ATOM 3000 C CA . LEU B 1 167 ? -20.031 -7.074 -14.781 1 95.19 167 LEU B CA 1
ATOM 3001 C C . LEU B 1 167 ? -21.484 -7.359 -14.438 1 95.19 167 LEU B C 1
ATOM 3003 O O . LEU B 1 167 ? -22.281 -6.43 -14.234 1 95.19 167 LEU B O 1
ATOM 3007 N N . ASN B 1 168 ? -22.188 -8.422 -14.719 1 90.25 168 ASN B N 1
ATOM 3008 C CA . ASN B 1 168 ? -23.547 -8.852 -14.391 1 90.25 168 ASN B CA 1
ATOM 3009 C C . ASN B 1 168 ? -23.625 -9.43 -12.977 1 90.25 168 ASN B C 1
ATOM 3011 O O . ASN B 1 168 ? -24.078 -10.562 -12.789 1 90.25 168 ASN B O 1
ATOM 3015 N N . LEU B 1 169 ? -23.25 -8.492 -12.031 1 94.81 169 LEU B N 1
ATOM 3016 C CA . LEU B 1 169 ? -23.281 -8.969 -10.648 1 94.81 169 LEU B CA 1
ATOM 3017 C C . LEU B 1 169 ? -24.703 -8.898 -10.086 1 94.81 169 LEU B C 1
ATOM 3019 O O . LEU B 1 169 ? -25.453 -7.961 -10.383 1 94.81 169 LEU B O 1
ATOM 3023 N N . PRO B 1 170 ? -25 -9.859 -9.281 1 93.88 170 PRO B N 1
ATOM 3024 C CA . PRO B 1 170 ? -26.297 -9.766 -8.594 1 93.88 170 PRO B CA 1
ATOM 3025 C C . PRO B 1 170 ? -26.422 -8.523 -7.719 1 93.88 170 PRO B C 1
ATOM 3027 O O . PRO B 1 170 ? -25.406 -7.941 -7.324 1 93.88 170 PRO B O 1
ATOM 3030 N N . GLU B 1 171 ? -27.672 -8.164 -7.344 1 88.75 171 GLU B N 1
ATOM 3031 C CA . GLU B 1 171 ? -27.938 -6.949 -6.574 1 88.75 171 GLU B CA 1
ATOM 3032 C C . GLU B 1 171 ? -27.297 -7.02 -5.191 1 88.75 171 GLU B C 1
ATOM 3034 O O . GLU B 1 171 ? -26.938 -5.988 -4.621 1 88.75 171 GLU B O 1
ATOM 3039 N N . ASP B 1 172 ? -27.094 -8.234 -4.773 1 91.62 172 ASP B N 1
ATOM 3040 C CA . ASP B 1 172 ? -26.594 -8.383 -3.408 1 91.62 172 ASP B CA 1
ATOM 3041 C C . ASP B 1 172 ? -25.078 -8.477 -3.383 1 91.62 172 ASP B C 1
ATOM 3043 O O . ASP B 1 172 ? -24.484 -8.828 -2.355 1 91.62 172 ASP B O 1
ATOM 3047 N N . ILE B 1 173 ? -24.438 -8.312 -4.48 1 95.5 173 ILE B N 1
ATOM 3048 C CA . ILE B 1 173 ? -22.984 -8.281 -4.57 1 95.5 173 ILE B CA 1
ATOM 3049 C C . ILE B 1 173 ? -22.531 -6.945 -5.156 1 95.5 173 ILE B C 1
ATOM 3051 O O . ILE B 1 173 ? -22.922 -6.582 -6.266 1 95.5 173 ILE B O 1
ATOM 3055 N N . ARG B 1 174 ? -21.688 -6.246 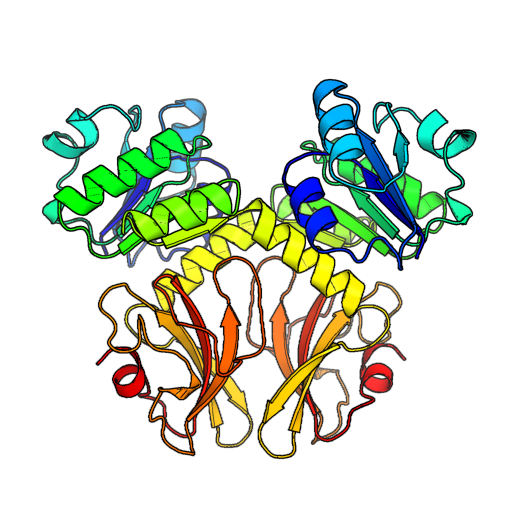-4.395 1 94.44 174 ARG B N 1
ATOM 3056 C CA . ARG B 1 174 ? -21.234 -4.93 -4.836 1 94.44 174 ARG B CA 1
ATOM 3057 C C . ARG B 1 174 ? -19.75 -4.734 -4.566 1 94.44 174 ARG B C 1
ATOM 3059 O O . ARG B 1 174 ? -19.266 -5.027 -3.469 1 94.44 174 ARG B O 1
ATOM 3066 N N . ILE B 1 175 ? -19.062 -4.266 -5.582 1 96.62 175 ILE B N 1
ATOM 3067 C CA . ILE B 1 175 ? -17.672 -3.869 -5.395 1 96.62 175 ILE B CA 1
ATOM 3068 C C . ILE B 1 175 ? -17.609 -2.504 -4.719 1 96.62 175 ILE B C 1
ATOM 3070 O O . ILE B 1 175 ? -18.188 -1.534 -5.203 1 96.62 175 ILE B O 1
ATOM 3074 N N . LEU B 1 176 ? -16.891 -2.402 -3.643 1 94.88 176 LEU B N 1
ATOM 3075 C CA . LEU B 1 176 ? -16.812 -1.151 -2.895 1 94.88 176 LEU B CA 1
ATOM 3076 C C . LEU B 1 176 ? -15.57 -0.367 -3.281 1 94.88 176 LEU B C 1
ATOM 3078 O O . LEU B 1 176 ? -15.602 0.863 -3.365 1 94.88 176 LEU B O 1
ATOM 3082 N N . LEU B 1 177 ? -14.461 -1.083 -3.451 1 95.62 177 LEU B N 1
ATOM 3083 C CA . LEU B 1 177 ? -13.164 -0.474 -3.723 1 95.62 177 LEU B CA 1
ATOM 3084 C C . LEU B 1 177 ? -12.328 -1.358 -4.645 1 95.62 177 LEU B C 1
ATOM 3086 O O . LEU B 1 177 ? -12.469 -2.584 -4.625 1 95.62 177 LEU B O 1
ATOM 3090 N N . VAL B 1 178 ? -11.523 -0.735 -5.387 1 96.81 178 VAL B N 1
ATOM 3091 C CA . VAL B 1 178 ? -10.594 -1.42 -6.277 1 96.81 178 VAL B CA 1
ATOM 3092 C C . VAL B 1 178 ? -9.172 -0.957 -5.992 1 96.81 178 VAL B C 1
ATOM 3094 O O . VAL B 1 178 ? -8.891 0.244 -5.977 1 96.81 178 VAL B O 1
ATOM 3097 N N . PHE B 1 179 ? -8.328 -1.855 -5.66 1 96.5 179 PHE B N 1
ATOM 3098 C CA . PHE B 1 179 ? -6.895 -1.59 -5.719 1 96.5 179 PHE B CA 1
ATOM 3099 C C . PHE B 1 179 ? -6.309 -2.053 -7.047 1 96.5 179 PHE B C 1
ATOM 3101 O O . PHE B 1 179 ? -6.285 -3.252 -7.336 1 96.5 179 PHE B O 1
ATOM 3108 N N . ASP B 1 180 ? -5.711 -1.126 -7.785 1 95.19 180 ASP B N 1
ATOM 3109 C CA . ASP B 1 180 ? -5.312 -1.447 -9.156 1 95.19 180 ASP B CA 1
ATOM 3110 C C . ASP B 1 180 ? -3.807 -1.68 -9.25 1 95.19 180 ASP B C 1
ATOM 3112 O O . ASP B 1 180 ? -3.223 -1.568 -10.328 1 95.19 180 ASP B O 1
ATOM 3116 N N . GLY B 1 181 ? -3.148 -1.869 -8.125 1 91.44 181 GLY B N 1
ATOM 3117 C CA . GLY B 1 181 ? -1.709 -2.078 -8.102 1 91.44 181 GLY B CA 1
ATOM 3118 C C . GLY B 1 181 ? -0.929 -0.82 -7.766 1 91.44 181 GLY B C 1
ATOM 3119 O O . GLY B 1 181 ? 0.279 -0.877 -7.527 1 91.44 181 GLY B O 1
ATOM 3120 N N . ARG B 1 182 ? -1.688 0.295 -7.738 1 90.88 182 ARG B N 1
ATOM 3121 C CA . ARG B 1 182 ? -1.072 1.588 -7.457 1 90.88 182 ARG B CA 1
ATOM 3122 C C . ARG B 1 182 ? -1.914 2.393 -6.473 1 90.88 182 ARG B C 1
ATOM 3124 O O . ARG B 1 182 ? -1.385 2.965 -5.52 1 90.88 182 ARG B O 1
ATOM 3131 N N . ASP B 1 183 ? -3.215 2.295 -6.703 1 91.44 183 ASP B N 1
ATOM 3132 C CA . ASP B 1 183 ? -4.129 3.156 -5.961 1 91.44 183 ASP B CA 1
ATOM 3133 C C . ASP B 1 183 ? -5.371 2.385 -5.52 1 91.44 183 ASP B C 1
ATOM 3135 O O . ASP B 1 183 ? -5.793 1.439 -6.188 1 91.44 183 ASP B O 1
ATOM 3139 N N . PHE B 1 184 ? -5.844 2.844 -4.387 1 90.06 184 PHE B N 1
ATOM 3140 C CA . PHE B 1 184 ? -7.223 2.51 -4.055 1 90.06 184 PHE B CA 1
ATOM 3141 C C . PHE B 1 184 ? -8.188 3.506 -4.688 1 90.06 184 PHE B C 1
ATOM 3143 O O . PHE B 1 184 ? -7.996 4.719 -4.574 1 90.06 184 PHE B O 1
ATOM 3150 N N . LYS B 1 185 ? -9.195 3.006 -5.32 1 91.44 185 LYS B N 1
ATOM 3151 C CA . LYS B 1 185 ? -10.133 3.887 -6.008 1 91.44 185 LYS B CA 1
ATOM 3152 C C . LYS B 1 185 ? -11.555 3.342 -5.922 1 91.44 185 LYS B C 1
ATOM 3154 O O . LYS B 1 185 ? -11.758 2.141 -5.719 1 91.44 185 LYS B O 1
ATOM 3159 N N . PRO B 1 186 ? -12.484 4.246 -6.066 1 93.06 186 PRO B N 1
ATOM 3160 C CA . PRO B 1 186 ? -13.867 3.781 -6.207 1 93.06 186 PRO B CA 1
ATOM 3161 C C . PRO B 1 186 ? -14.07 2.916 -7.449 1 93.06 186 PRO B C 1
ATOM 3163 O O . PRO B 1 186 ? -13.305 3.014 -8.414 1 93.06 186 PRO B O 1
ATOM 3166 N N . PRO B 1 187 ? -15.016 2.037 -7.391 1 95.44 187 PRO B N 1
ATOM 3167 C CA . PRO B 1 187 ? -15.289 1.155 -8.523 1 95.44 187 PRO B CA 1
ATOM 3168 C C . PRO B 1 187 ? -16 1.872 -9.672 1 95.44 187 PRO B C 1
ATOM 3170 O O . PRO B 1 187 ? -17.156 1.574 -9.969 1 95.44 187 PRO B O 1
ATOM 3173 N N . MET B 1 188 ? -15.328 2.641 -10.344 1 94.75 188 MET B N 1
ATOM 3174 C CA . MET B 1 188 ? -15.906 3.379 -11.461 1 94.75 188 MET B CA 1
ATOM 3175 C C . MET B 1 188 ? -16.297 2.436 -12.594 1 94.75 188 MET B C 1
ATOM 3177 O O . MET B 1 188 ? -15.57 1.479 -12.883 1 94.75 188 MET B O 1
ATOM 3181 N N . ASP B 1 189 ? -17.266 2.805 -13.344 1 95.38 189 ASP B N 1
ATOM 3182 C CA . ASP B 1 189 ? -17.844 1.978 -14.391 1 95.38 189 ASP B CA 1
ATOM 3183 C C . ASP B 1 189 ? -16.812 1.637 -15.461 1 95.38 189 ASP B C 1
ATOM 3185 O O . ASP B 1 189 ? -16.797 0.521 -15.984 1 95.38 189 ASP B O 1
ATOM 3189 N N . GLU B 1 190 ? -15.922 2.498 -15.68 1 97.12 190 GLU B N 1
ATOM 3190 C CA . GLU B 1 190 ? -15.055 2.387 -16.844 1 97.12 190 GLU B CA 1
ATOM 3191 C C . GLU B 1 190 ? -13.758 1.658 -16.5 1 97.12 190 GLU B C 1
ATOM 3193 O O . GLU B 1 190 ? -12.953 1.366 -17.391 1 97.12 190 GLU B O 1
ATOM 3198 N N . ILE B 1 191 ? -13.57 1.326 -15.305 1 97.06 191 ILE B N 1
ATOM 3199 C CA . ILE B 1 191 ? -12.359 0.611 -14.922 1 97.06 191 ILE B CA 1
ATOM 3200 C C . ILE B 1 191 ? -12.359 -0.784 -15.547 1 97.06 191 ILE B C 1
ATOM 3202 O O . ILE B 1 191 ? -13.289 -1.567 -15.32 1 97.06 191 ILE B O 1
ATOM 3206 N N . GLU B 1 192 ? -11.383 -1.034 -16.328 1 97.94 192 GLU B N 1
ATOM 3207 C CA . GLU B 1 192 ? -11.148 -2.385 -16.844 1 97.94 192 GLU B CA 1
ATOM 3208 C C . GLU B 1 192 ? -10.336 -3.213 -15.852 1 97.94 192 GLU B C 1
ATOM 3210 O O . GLU B 1 192 ? -9.227 -2.828 -15.477 1 97.94 192 GLU B O 1
ATOM 3215 N N . LEU B 1 193 ? -10.828 -4.309 -15.477 1 98.19 193 LEU B N 1
ATOM 3216 C CA . LEU B 1 193 ? -10.18 -5.152 -14.477 1 98.19 193 LEU B CA 1
ATOM 3217 C C . LEU B 1 193 ? -8.992 -5.891 -15.086 1 98.19 193 LEU B C 1
ATOM 3219 O O . LEU B 1 193 ? -9.07 -6.391 -16.203 1 98.19 193 LEU B O 1
ATOM 3223 N N . LYS B 1 194 ? -7.883 -5.934 -14.367 1 97.94 194 LYS B N 1
ATOM 3224 C CA . LYS B 1 194 ? -6.648 -6.578 -14.805 1 97.94 194 LYS B CA 1
ATOM 3225 C C . LYS B 1 194 ? -6.141 -7.566 -13.758 1 97.94 194 LYS B C 1
ATOM 3227 O O . LYS B 1 194 ? -6.539 -7.504 -12.594 1 97.94 194 LYS B O 1
ATOM 3232 N N . PRO B 1 195 ? -5.27 -8.477 -14.242 1 97.94 195 PRO B N 1
ATOM 3233 C CA . PRO B 1 195 ? -4.645 -9.352 -13.25 1 97.94 195 PRO B CA 1
ATOM 3234 C C . PRO B 1 195 ? -3.945 -8.57 -12.133 1 97.94 195 PRO B C 1
ATOM 3236 O O . PRO B 1 195 ? -3.26 -7.586 -12.406 1 97.94 195 PRO B O 1
ATOM 3239 N N . GLY B 1 196 ? -4.176 -9 -10.914 1 97.94 196 GLY B N 1
ATOM 3240 C CA . GLY B 1 196 ? -3.512 -8.359 -9.789 1 97.94 196 GLY B CA 1
ATOM 3241 C C . GLY B 1 196 ? -4.395 -7.363 -9.062 1 97.94 196 GLY B C 1
ATOM 3242 O O . GLY B 1 196 ? -4.094 -6.965 -7.938 1 97.94 196 GLY B O 1
ATOM 3243 N N . TYR B 1 197 ? -5.473 -6.945 -9.727 1 98.25 197 TYR B N 1
ATOM 3244 C CA . TYR B 1 197 ? -6.398 -6.059 -9.031 1 98.25 197 TYR B CA 1
ATOM 3245 C C . TYR B 1 197 ? -7 -6.746 -7.812 1 98.25 197 TYR B C 1
ATOM 3247 O O . TYR B 1 197 ? -7.27 -7.949 -7.84 1 98.25 197 TYR B O 1
ATOM 3255 N N . GLN B 1 198 ? -7.172 -6.012 -6.812 1 98.19 198 GLN B N 1
ATOM 3256 C CA . GLN B 1 198 ? -7.805 -6.492 -5.59 1 98.19 198 GLN B CA 1
ATOM 3257 C C . GLN B 1 198 ? -9.094 -5.727 -5.301 1 98.19 198 GLN B C 1
ATOM 3259 O O . GLN B 1 198 ? -9.102 -4.496 -5.277 1 98.19 198 GLN B O 1
ATOM 3264 N N . LEU B 1 199 ? -10.133 -6.457 -5.086 1 98 199 LEU B N 1
ATOM 3265 C CA . LEU B 1 199 ? -11.469 -5.887 -4.91 1 98 199 LEU B CA 1
ATOM 3266 C C . LEU B 1 199 ? -11.977 -6.117 -3.492 1 98 199 LEU B C 1
ATOM 3268 O O . LEU B 1 199 ? -11.867 -7.223 -2.961 1 98 199 LEU B O 1
ATOM 3272 N N . ILE B 1 200 ? -12.398 -5.086 -2.926 1 96.56 200 ILE B N 1
ATOM 3273 C CA . ILE B 1 200 ? -13.203 -5.203 -1.711 1 96.56 200 ILE B CA 1
ATOM 3274 C C . ILE B 1 200 ? -14.68 -5.273 -2.072 1 96.56 200 ILE B C 1
ATOM 3276 O O . ILE B 1 200 ? -15.227 -4.332 -2.652 1 96.56 200 ILE B O 1
ATOM 3280 N N . VAL B 1 201 ? -15.32 -6.348 -1.646 1 96.94 201 VAL B N 1
ATOM 3281 C CA . VAL B 1 201 ? -16.672 -6.637 -2.131 1 96.94 201 VAL B CA 1
ATOM 3282 C C . VAL B 1 201 ? -17.609 -6.855 -0.948 1 96.94 201 VAL B C 1
ATOM 3284 O O . VAL B 1 201 ? -17.25 -7.543 0.014 1 96.94 201 VAL B O 1
ATOM 3287 N N . LEU B 1 202 ? -18.703 -6.289 -1.038 1 95.69 202 LEU B N 1
ATOM 3288 C CA . LEU B 1 202 ? -19.812 -6.566 -0.116 1 95.69 202 LEU B CA 1
ATOM 3289 C C . LEU B 1 202 ? -20.812 -7.531 -0.741 1 95.69 202 LEU B C 1
ATOM 3291 O O . LEU B 1 202 ? -21.188 -7.375 -1.905 1 95.69 202 LEU B O 1
ATOM 3295 N N . SER B 1 203 ? -21.219 -8.492 0.066 1 96.44 203 SER B N 1
ATOM 3296 C CA . SER B 1 203 ? -22.156 -9.469 -0.465 1 96.44 203 SER B CA 1
ATOM 3297 C C . SER B 1 203 ? -23.016 -10.07 0.645 1 96.44 203 SER B C 1
ATOM 3299 O O . SER B 1 203 ? -22.594 -10.141 1.799 1 96.44 203 SER B O 1
ATOM 3301 N N . LYS B 1 204 ? -24.188 -10.586 0.28 1 95.69 204 LYS B N 1
ATOM 3302 C CA . LYS B 1 204 ? -25.062 -11.281 1.229 1 95.69 204 LYS B CA 1
ATOM 3303 C C . LYS B 1 204 ? -24.75 -12.773 1.265 1 95.69 204 LYS B C 1
ATOM 3305 O O . LYS B 1 204 ? -25.234 -13.492 2.143 1 95.69 204 LYS B O 1
ATOM 3310 N N . ILE B 1 205 ? -23.953 -13.211 0.365 1 94.5 205 ILE B N 1
ATOM 3311 C CA . ILE B 1 205 ? -23.562 -14.617 0.345 1 94.5 205 ILE B CA 1
ATOM 3312 C C . ILE B 1 205 ? -22.062 -14.734 0.522 1 94.5 205 ILE B C 1
ATOM 3314 O O . ILE B 1 205 ? -21.312 -13.773 0.272 1 94.5 205 ILE B O 1
ATOM 3318 N N . ARG B 1 206 ? -21.594 -15.906 0.884 1 92.19 206 ARG B N 1
ATOM 3319 C CA . ARG B 1 206 ? -20.188 -16.094 1.183 1 92.19 206 ARG B CA 1
ATOM 3320 C C . ARG B 1 206 ? -19.422 -16.531 -0.06 1 92.19 206 ARG B C 1
ATOM 3322 O O . ARG B 1 206 ? -18.297 -16.062 -0.294 1 92.19 206 ARG B O 1
ATOM 3329 N N . ASP B 1 207 ? -20.062 -17.344 -0.876 1 91.81 207 ASP B N 1
ATOM 3330 C CA . ASP B 1 207 ? -19.375 -17.891 -2.041 1 91.81 207 ASP B CA 1
ATOM 3331 C C . ASP B 1 207 ? -19.547 -16.984 -3.26 1 91.81 207 ASP B C 1
ATOM 3333 O O . ASP B 1 207 ? -20.422 -17.234 -4.102 1 91.81 207 ASP B O 1
ATOM 3337 N N . ILE B 1 208 ? -18.609 -16.016 -3.367 1 95.12 208 ILE B N 1
ATOM 3338 C CA . ILE B 1 208 ? -18.812 -15.039 -4.426 1 95.12 208 ILE B CA 1
ATOM 3339 C C . ILE B 1 208 ? -17.828 -15.281 -5.559 1 95.12 208 ILE B C 1
ATOM 3341 O O . ILE B 1 208 ? -17.828 -14.57 -6.562 1 95.12 208 ILE B O 1
ATOM 3345 N N . GLU B 1 209 ? -16.938 -16.312 -5.449 1 94.44 209 GLU B N 1
ATOM 3346 C CA . GLU B 1 209 ? -15.875 -16.578 -6.41 1 94.44 209 GLU B CA 1
ATOM 3347 C C . GLU B 1 209 ? -16.438 -16.812 -7.809 1 94.44 209 GLU B C 1
ATOM 3349 O O . GLU B 1 209 ? -15.844 -16.391 -8.805 1 94.44 209 GLU B O 1
ATOM 3354 N N . LYS B 1 210 ? -17.531 -17.484 -7.801 1 93.75 210 LYS B N 1
ATOM 3355 C CA . LYS B 1 210 ? -18.094 -17.875 -9.086 1 93.75 210 LYS B CA 1
ATOM 3356 C C . LYS B 1 210 ? -18.422 -16.656 -9.938 1 93.75 210 LYS B C 1
ATOM 3358 O O . LYS B 1 210 ? -18.438 -16.734 -11.172 1 93.75 210 LYS B O 1
ATOM 3363 N N . TYR B 1 211 ? -18.625 -15.5 -9.359 1 95.81 211 TYR B N 1
ATOM 3364 C CA . TYR B 1 211 ? -19.016 -14.305 -10.094 1 95.81 211 TYR B CA 1
ATOM 3365 C C . TYR B 1 211 ? -17.781 -13.57 -10.625 1 95.81 211 TYR B C 1
ATOM 3367 O O . TYR B 1 211 ? -17.906 -12.68 -11.469 1 95.81 211 TYR B O 1
ATOM 3375 N N . PHE B 1 212 ? -16.578 -13.938 -10.117 1 97 212 PHE B N 1
ATOM 3376 C CA . PHE B 1 212 ? -15.367 -13.227 -10.523 1 97 212 PHE B CA 1
ATOM 3377 C C . PHE B 1 212 ? -14.391 -14.164 -11.219 1 97 212 PHE B C 1
ATOM 3379 O O . PHE B 1 212 ? -13.648 -13.75 -12.109 1 97 212 PHE B O 1
ATOM 3386 N N . LYS B 1 213 ? -14.367 -15.398 -10.82 1 94.75 213 LYS B N 1
ATOM 3387 C CA . LYS B 1 213 ? -13.312 -16.312 -11.242 1 94.75 213 LYS B CA 1
ATOM 3388 C C . LYS B 1 213 ? -13.844 -17.359 -12.227 1 94.75 213 LYS B C 1
ATOM 3390 O O . LYS B 1 213 ? -13.078 -17.969 -12.977 1 94.75 213 LYS B O 1
ATOM 3395 N N . GLY B 1 214 ? -15.086 -17.5 -12.32 1 86.12 214 GLY B N 1
ATOM 3396 C CA . GLY B 1 214 ? -15.695 -18.516 -13.156 1 86.12 214 GLY B CA 1
ATOM 3397 C C . GLY B 1 214 ? -15.938 -19.828 -12.422 1 86.12 214 GLY B C 1
ATOM 3398 O O . GLY B 1 214 ? -15.375 -20.062 -11.352 1 86.12 214 GLY B O 1
#

Solvent-accessible surface area (backbone atoms only — not comparable to full-atom values): 21932 Å² total; per-residue (Å²): 88,32,35,39,33,35,29,64,45,63,39,41,51,42,30,59,73,70,49,61,58,89,69,30,52,44,36,37,31,24,62,52,65,69,52,41,49,54,48,55,72,74,40,87,54,47,76,41,82,42,56,88,83,43,63,57,51,56,72,66,76,36,66,48,80,67,32,44,29,40,38,23,48,44,95,38,53,68,57,18,51,50,49,28,48,54,38,49,75,50,60,32,77,38,32,35,25,41,29,75,43,68,69,55,36,51,50,35,49,74,67,65,40,48,23,54,38,24,52,27,38,37,49,20,39,55,53,50,50,36,70,60,8,45,86,44,63,32,80,45,47,69,54,91,79,27,36,29,29,36,36,23,36,43,78,79,21,62,44,45,76,36,32,51,66,72,53,87,64,55,93,57,44,44,73,53,33,33,32,71,44,40,44,80,39,49,64,48,51,78,47,60,40,46,49,54,25,33,34,36,31,40,18,64,60,84,84,55,47,60,80,44,46,92,88,31,35,39,32,36,29,64,44,64,37,42,51,42,32,59,73,69,49,61,56,90,70,30,51,45,36,36,30,25,60,52,66,68,52,43,51,54,48,56,73,73,39,88,53,47,75,42,82,41,56,87,85,42,64,57,51,56,70,67,76,37,66,48,77,67,31,43,28,40,38,24,48,43,96,39,53,68,59,19,52,49,49,27,48,54,36,48,76,51,60,32,75,38,32,38,25,42,29,76,42,68,68,55,35,51,48,35,50,73,68,65,40,48,24,53,38,24,52,28,37,36,48,19,38,55,53,50,50,35,70,59,8,43,88,45,62,31,80,46,46,68,56,92,78,27,36,29,30,37,35,22,38,42,78,80,22,62,44,46,75,36,31,51,66,71,53,88,64,55,94,58,44,43,71,56,32,32,31,71,45,40,45,80,40,52,64,48,52,78,47,61,40,47,48,55,25,34,33,37,31,39,18,65,60,85,84,56,48,59,81,44,46,91

Sequence (428 aa):
MRILIVGGGKVAEELLRRLDLKRHQVYVVEKDPVRRQEISSNFDVFVIGKDATDVSLYTTDLQMEQIDMVIALTGSNEVNLLVLAIAKLYNVPHRIAKVTDHRMADLLYELELGIPVTQSSIVASMISNYLESVVSSLPIGSFGDYYLHLISLAETDMVVGSKIKELNLPEDIRILLVFDGRDFKPPMDEIELKPGYQLIVLSKIRDIEKYFKGMRILIVGGGKVAEELLRRLDLKRHQVYVVEKDPVRRQEISSNFDVFVIGKDATDVSLYTTDLQMEQIDMVIALTGSNEVNLLVLAIAKLYNVPHRIAKVTDHRMADLLYELELGIPVTQSSIVASMISNYLESVVSSLPIGSFGDYYLHLISLAETDMVVGSKIKELNLPEDIRILLVFDGRDFKPPMDEIELKPGYQLIVLSKIRDIEKYFKG

pLDDT: mean 95.83, std 2.68, range [85.62, 98.88]

Secondary structure (DSSP, 8-state):
-EEEEE--SHHHHHHHHHS-TTTSEEEEE---HHHHHHHHHHS-SEEE-S-TT-THIIIII--GGG--EEEE-SS-HHHHHHHHHHHHHTT-SEEEEEESSHHHHHHHHHTT--EEEEHHHHHHHHHHHHHHHSSS-EEEEEETTEEEEEEEPPTT-TTTTSBGGG----TTEEEEEEE-SS-EE---TTPBP-TT-EEEEEESSS--GGGTT-/-EEEEE--SHHHHHHHHHS-TTTSEEEEE---HHHHHHHHHHS-SEEE-S-TT-THIIIII--GGG--EEEE-SS-HHHHHHHHHHHHHTT-SEEEEEESSHHHHHHHHHTT--EEEEHHHHHHHHHHHHHHHSSS-EEEEEETTEEEEEEE--TT-TTTT-BGGG----TTEEEEEEE-SS-EE---TTPBP-TT-EEEEEESSS--GGGTT-

Radius of gyration: 21.81 Å; Cα contacts (8 Å, |Δi|>4): 937; chains: 2; bounding box: 54×58×46 Å

Nearest PDB structures (foldseek):
  6s2j-assembly1_A  TM=6.489E-01  e=1.587E-13  Bacillus subtilis subsp. subtilis str. 168
  3l4b-assembly1_D  TM=5.715E-01  e=5.089E-14  Thermotoga maritima MSB8
  4g65-assembly1_B  TM=5.382E-01  e=1.086E-13  Vibrio vulnificus CMCP6
  6s5d-assembly1_B-2  TM=6.531E-01  e=1.124E-12  Bacillus subtilis subsp. subtilis str. 168
  3l4b-assembly1_H  TM=5.869E-01  e=9.973E-11  Thermotoga maritima MSB8

Foldseek 3Di:
DEEEEEEQDPVVVVVQVVDPCVVYAYEYEDQDPVSQVVCVVPHDYHYDHDDLPPCCCDVPVDPLLPHQEYEYEHPDLVSLLVNLVVSVVSPRPAREYEDADVVSQVVCVVVVSHHYDHPVVVLVVLVVLCVVAAVHWDFDDDDVLKTKTKHAHAQQAPQAQPFPLPQPDDPQKDWAWKDQVSDIDGRDRGDHHHHSIMTIMIGNDRGCSVSTRD/DEEEEEEQDPVVVVVQVVDPCVVYAYEYEDQDPVSQVVCVVPHDYHYDHDDLPPVCCDVPVDPLLPHQEYEYEHPDLVSLLVNLVVSVVSPRPAREYEDADVVSQVVCVVVVSHHYDHPVVVLVVLVVLCVVAAVHWDFDDDDVLKTKTKHFHAQQAPQAQPFPLPQPDDPFKDWAWKDQPSDIDGRDRGDHHHHSIMTIMIGNDRGCSVSTRD

Organism: Staphylothermus marinus (strain ATCC 43588 / DSM 3639 / JCM 9404 / F1) (NCBI:txid399550)